Protein AF-0000000084565120 (afdb_homodimer)

InterPro domains:
  IPR029409 Transmembrane protein 237 [PF15383] (8-236)
  IPR029409 Transmembrane protein 237 [PTHR28388] (4-250)

Radius of gyration: 39.59 Å; Cα contacts (8 Å, |Δi|>4): 402; chains: 2; bounding box: 104×135×113 Å

Solvent-accessible surface area (backbone atoms only — not comparable to full-atom values): 27902 Å² total; per-residue (Å²): 134,83,81,75,81,81,77,75,82,75,62,66,52,76,53,93,91,55,79,46,72,51,68,73,70,73,63,65,70,79,56,66,58,57,57,47,46,48,47,47,48,50,49,46,50,46,48,52,58,57,45,46,60,52,51,50,48,50,52,49,49,51,50,47,52,37,51,36,52,47,38,36,22,31,42,14,6,30,17,47,45,50,34,49,45,48,64,51,37,62,88,66,69,44,71,65,50,47,39,58,45,17,53,31,43,62,60,49,54,52,49,52,48,53,38,50,52,49,40,46,53,45,41,53,50,52,47,56,56,49,73,72,44,73,94,43,70,66,46,51,52,51,47,52,51,38,54,51,46,48,53,50,46,52,50,28,51,50,42,52,61,69,39,43,70,57,50,51,38,37,39,50,46,30,53,50,50,53,52,46,58,73,68,51,86,90,82,79,70,77,79,80,79,89,78,78,72,78,62,91,64,77,69,50,71,70,55,47,54,51,45,50,52,46,51,42,48,34,16,47,44,36,28,49,48,33,53,55,66,44,63,58,80,56,65,61,55,57,48,48,51,50,48,53,53,54,67,66,46,73,85,126,133,83,81,74,82,83,76,77,83,74,61,66,51,76,50,94,91,53,76,46,70,53,68,73,70,73,63,66,71,77,57,66,59,57,57,46,45,48,46,47,48,51,49,47,50,46,49,52,58,57,46,45,60,54,51,52,48,50,52,49,50,51,51,48,51,37,52,37,52,48,39,35,22,30,42,15,7,29,16,46,45,50,34,48,47,48,64,51,37,63,90,66,68,43,71,66,50,47,38,60,45,18,53,30,41,61,60,50,54,52,50,50,50,53,37,48,52,48,41,46,54,45,42,52,50,53,49,57,55,49,73,71,44,74,94,42,69,68,46,50,51,52,47,53,51,38,53,52,46,48,54,49,45,52,50,28,50,51,43,51,59,69,39,43,68,57,49,50,40,37,40,50,47,30,53,50,52,52,51,47,56,72,70,51,86,89,82,78,70,77,80,77,67,87,79,87,55,82,51,90,58,78,70,48,72,70,53,47,52,51,44,50,54,44,52,41,47,31,16,49,43,36,30,48,48,32,52,55,64,45,64,56,82,56,64,61,55,57,48,49,52,50,48,53,53,54,67,66,47,75,85,124

Organism: Dendroctonus ponderosae (NCBI:txid77166)

Nearest PDB structures (foldseek):
  5m4y-assembly2_C  TM=4.811E-01  e=3.535E+00  Saccharomyces cerevisiae S288C
  6ixe-assembly1_A  TM=3.548E-01  e=2.654E+00  Homo sapiens
  5lg4-assembly1_A  TM=3.942E-01  e=7.965E+00  Saccharomyces cerevisiae S288C
  4mu6-assembly1_A  TM=2.030E-01  e=3.708E+00  Legionella pneumophila subsp. pneumophila str. Philadelphia 1
  5m4y-assembly2_C  TM=4.491E-01  e=3.883E+00  Saccharomyces cerevisiae S288C

Sequence (504 aa):
MKRSPRRTDKIYVQKKSKFEETSRHNNVPLSRQSAQDLDSLSNLDKRFASRYPVEVAIIYQKCWMQFSSLCHGLLGGLGLGHWLYIVCNFNTQDHAFLIHYAYYSGIYVGLFFALCVICLVSVFDRLDVGHLQSHDLAEFFKQKKCSFLVIVYVTCLTIHLATAPYDEKLSLLAYRNHTAIGNSEGNHTVLFTENSTFLETTITYSELKTWNHLSLWRALLAFVAWIVLGFQPPEDMLQNHLKSMEAYLPDKMKRSPRRTDKIYVQKKSKFEETSRHNNVPLSRQSAQDLDSLSNLDKRFASRYPVEVAIIYQKCWMQFSSLCHGLLGGLGLGHWLYIVCNFNTQDHAFLIHYAYYSGIYVGLFFALCVICLVSVFDRLDVGHLQSHDLAEFFKQKKCSFLVIVYVTCLTIHLATAPYDEKLSLLAYRNHTAIGNSEGNHTVLFTENSTFLETTITYSELKTWNHLSLWRALLAFVAWIVLGFQPPEDMLQNHLKSMEAYLPDK

Structure (mmCIF, N/CA/C/O backbone):
data_AF-0000000084565120-model_v1
#
loop_
_entity.id
_entity.type
_entity.pdbx_description
1 polymer 'Uncharacterized protein'
#
loop_
_atom_site.group_PDB
_atom_site.id
_atom_site.type_symbol
_atom_site.label_atom_id
_atom_site.label_alt_id
_atom_site.label_comp_id
_atom_site.label_asym_id
_atom_site.label_entity_id
_atom_site.label_seq_id
_atom_site.pdbx_PDB_ins_code
_atom_site.Cartn_x
_atom_site.Cartn_y
_atom_site.Cartn_z
_atom_site.occupancy
_atom_site.B_iso_or_equiv
_atom_site.auth_seq_id
_atom_site.auth_comp_id
_atom_site.auth_asym_id
_atom_site.auth_atom_id
_atom_site.pdbx_PDB_model_num
ATOM 1 N N . MET A 1 1 ? -56.469 20.203 78.125 1 28.14 1 MET A N 1
ATOM 2 C CA . MET A 1 1 ? -55 20.156 78.125 1 28.14 1 MET A CA 1
ATOM 3 C C . MET A 1 1 ? -54.406 21.188 77.188 1 28.14 1 MET A C 1
ATOM 5 O O . MET A 1 1 ? -54.562 21.094 76 1 28.14 1 MET A O 1
ATOM 9 N N . LYS A 1 2 ? -54.312 22.438 77.625 1 38.44 2 LYS A N 1
ATOM 10 C CA . LYS A 1 2 ? -53.875 23.656 77 1 38.44 2 LYS A CA 1
ATOM 11 C C . LYS A 1 2 ? -52.438 23.5 76.5 1 38.44 2 LYS A C 1
ATOM 13 O O . LYS A 1 2 ? -51.562 23.078 77.25 1 38.44 2 LYS A O 1
ATOM 18 N N . ARG A 1 3 ? -52.219 23.172 75.188 1 36.66 3 ARG A N 1
ATOM 19 C CA . ARG A 1 3 ? -50.969 23.031 74.5 1 36.66 3 ARG A CA 1
ATOM 20 C C . ARG A 1 3 ? -50.031 24.219 74.75 1 36.66 3 ARG A C 1
ATOM 22 O O . ARG A 1 3 ? -50.469 25.359 74.688 1 36.66 3 ARG A O 1
ATOM 29 N N . SER A 1 4 ? -49.031 24.094 75.625 1 39.19 4 SER A N 1
ATOM 30 C CA . SER A 1 4 ? -48.031 25.031 76.188 1 39.19 4 SER A CA 1
ATOM 31 C C . SER A 1 4 ? -47.25 25.672 75.062 1 39.19 4 SER A C 1
ATOM 33 O O . SER A 1 4 ? -46.844 25.016 74.062 1 39.19 4 SER A O 1
ATOM 35 N N . PRO A 1 5 ? -47.375 27 74.75 1 41.72 5 PRO A N 1
ATOM 36 C CA . PRO A 1 5 ? -46.75 27.734 73.625 1 41.72 5 PRO A CA 1
ATOM 37 C C . PRO A 1 5 ? -45.219 27.547 73.562 1 41.72 5 PRO A C 1
ATOM 39 O O . PRO A 1 5 ? -44.594 27.375 74.625 1 41.72 5 PRO A O 1
ATOM 42 N N . ARG A 1 6 ? -44.656 26.938 72.5 1 40.25 6 ARG A N 1
ATOM 43 C CA . ARG A 1 6 ? -43.25 26.656 72.125 1 40.25 6 ARG A CA 1
ATOM 44 C C . ARG A 1 6 ? -42.406 27.922 72.312 1 40.25 6 ARG A C 1
ATOM 46 O O . ARG A 1 6 ? -42.719 28.969 71.75 1 40.25 6 ARG A O 1
ATOM 53 N N . ARG A 1 7 ? -41.688 28.062 73.438 1 40.84 7 ARG A N 1
ATOM 54 C CA . ARG A 1 7 ? -40.75 29.125 73.812 1 40.84 7 ARG A CA 1
ATOM 55 C C . ARG A 1 7 ? -39.656 29.312 72.812 1 40.84 7 ARG A C 1
ATOM 57 O O . ARG A 1 7 ? -39 28.344 72.375 1 40.84 7 ARG A O 1
ATOM 64 N N . THR A 1 8 ? -39.906 30.172 71.75 1 41.31 8 THR A N 1
ATOM 65 C CA . THR A 1 8 ? -38.906 30.562 70.75 1 41.31 8 THR A CA 1
ATOM 66 C C . THR A 1 8 ? -37.594 30.906 71.438 1 41.31 8 THR A C 1
ATOM 68 O O . THR A 1 8 ? -37.562 31.672 72.438 1 41.31 8 THR A O 1
ATOM 71 N N . ASP A 1 9 ? -36.625 30.016 71.438 1 44.53 9 ASP A N 1
ATOM 72 C CA . ASP A 1 9 ? -35.312 30.062 72 1 44.53 9 ASP A CA 1
ATOM 73 C C . ASP A 1 9 ? -34.562 31.359 71.625 1 44.53 9 ASP A C 1
ATOM 75 O O . ASP A 1 9 ? -34.312 31.609 70.438 1 44.53 9 ASP A O 1
ATOM 79 N N . LYS A 1 10 ? -34.938 32.531 72.25 1 45.09 10 LYS A N 1
ATOM 80 C CA . LYS A 1 10 ? -34.25 33.812 72.062 1 45.09 10 LYS A CA 1
ATOM 81 C C . LYS A 1 10 ? -32.781 33.719 72.5 1 45.09 10 LYS A C 1
ATOM 83 O O . LYS A 1 10 ? -32.469 33.156 73.562 1 45.09 10 LYS A O 1
ATOM 88 N N . ILE A 1 11 ? -31.844 33.594 71.688 1 52.75 11 ILE A N 1
ATOM 89 C CA . ILE A 1 11 ? -30.422 33.5 72 1 52.75 11 ILE A CA 1
ATOM 90 C C . ILE A 1 11 ? -29.922 34.844 72.5 1 52.75 11 ILE A C 1
ATOM 92 O O . ILE A 1 11 ? -30.172 35.875 71.938 1 52.75 11 ILE A O 1
ATOM 96 N N . TYR A 1 12 ? -29.672 35 73.75 1 51 12 TYR A N 1
ATOM 97 C CA . TYR A 1 12 ? -29.172 36.188 74.438 1 51 12 TYR A CA 1
ATOM 98 C C . TYR A 1 12 ? -27.656 36.281 74.375 1 51 12 TYR A C 1
ATOM 100 O O . TYR A 1 12 ? -26.953 35.312 74.562 1 51 12 TYR A O 1
ATOM 108 N N . VAL A 1 13 ? -27.125 37.125 73.562 1 52.47 13 VAL A N 1
ATOM 109 C CA . VAL A 1 13 ? -25.688 37.281 73.5 1 52.47 13 VAL A CA 1
ATOM 110 C C . VAL A 1 13 ? -25.25 38.25 74.625 1 52.47 13 VAL A C 1
ATOM 112 O O . VAL A 1 13 ? -25.828 39.312 74.75 1 52.47 13 VAL A O 1
ATOM 115 N N . GLN A 1 14 ? -24.562 37.75 75.562 1 51 14 GLN A N 1
ATOM 116 C CA . GLN A 1 14 ? -24.094 38.438 76.75 1 51 14 GLN A CA 1
ATOM 117 C C . GLN A 1 14 ? -22.969 39.406 76.438 1 51 14 GLN A C 1
ATOM 119 O O . GLN A 1 14 ? -21.938 39.031 75.875 1 51 14 GLN A O 1
ATOM 124 N N . LYS A 1 15 ? -23.281 40.688 76.125 1 46.31 15 LYS A N 1
ATOM 125 C CA . LYS A 1 15 ? -22.156 41.625 76.125 1 46.31 15 LYS A CA 1
ATOM 126 C C . LYS A 1 15 ? -21.781 42.062 77.562 1 46.31 15 LYS A C 1
ATOM 128 O O . LYS A 1 15 ? -22.5 41.75 78.5 1 46.31 15 LYS A O 1
ATOM 133 N N . LYS A 1 16 ? -20.906 42.969 77.938 1 54.88 16 LYS A N 1
ATOM 134 C CA . LYS A 1 16 ? -20.344 43.219 79.25 1 54.88 16 LYS A CA 1
ATOM 135 C C . LYS A 1 16 ? -21.438 43.312 80.312 1 54.88 16 LYS A C 1
ATOM 137 O O . LYS A 1 16 ? -21.312 42.781 81.375 1 54.88 16 LYS A O 1
ATOM 142 N N . SER A 1 17 ? -22.172 44.375 80.625 1 55.62 17 SER A N 1
ATOM 143 C CA . SER A 1 17 ? -23.016 44.625 81.812 1 55.62 17 SER A CA 1
ATOM 144 C C . SER A 1 17 ? -24.484 44.344 81.5 1 55.62 17 SER A C 1
ATOM 146 O O . SER A 1 17 ? -25.328 44.375 82.375 1 55.62 17 SER A O 1
ATOM 148 N N . LYS A 1 18 ? -25.047 44.438 80.312 1 52.25 18 LYS A N 1
ATOM 149 C CA . LYS A 1 18 ? -26.484 44.344 80.062 1 52.25 18 LYS A CA 1
ATOM 150 C C . LYS A 1 18 ? -26.766 43.25 79 1 52.25 18 LYS A C 1
ATOM 152 O O . LYS A 1 18 ? -25.984 43.062 78.062 1 52.25 18 LYS A O 1
ATOM 157 N N . PHE A 1 19 ? -27.688 42.281 79.312 1 53.22 19 PHE A N 1
ATOM 158 C CA . PHE A 1 19 ? -28.109 41.188 78.438 1 53.22 19 PHE A CA 1
ATOM 159 C C . PHE A 1 19 ? -28.906 41.75 77.25 1 53.22 19 PHE A C 1
ATOM 161 O O . PHE A 1 19 ? -29.922 42.438 77.5 1 53.22 19 PHE A O 1
ATOM 168 N N . GLU A 1 20 ? -28.391 42.312 76.25 1 50.69 20 GLU A N 1
ATOM 169 C CA . GLU A 1 20 ? -29.234 42.781 75.125 1 50.69 20 GLU A CA 1
ATOM 170 C C . GLU A 1 20 ? -29.688 41.625 74.25 1 50.69 20 GLU A C 1
ATOM 172 O O . GLU A 1 20 ? -28.922 40.688 74 1 50.69 20 GLU A O 1
ATOM 177 N N . GLU A 1 21 ? -30.984 41.406 74.125 1 52.16 21 GLU A N 1
ATOM 178 C CA . GLU A 1 21 ? -31.656 40.438 73.25 1 52.16 21 GLU A CA 1
ATOM 179 C C . GLU A 1 21 ? -31.266 40.656 71.812 1 52.16 21 GLU A C 1
ATOM 181 O O . GLU A 1 21 ? -31.344 41.781 71.312 1 52.16 21 GLU A O 1
ATOM 186 N N . THR A 1 22 ? -30.125 40.344 71.375 1 45.09 22 THR A N 1
ATOM 187 C CA . THR A 1 22 ? -29.891 40.562 69.938 1 45.09 22 THR A CA 1
ATOM 188 C C . THR A 1 22 ? -30.734 39.594 69.125 1 45.09 22 THR A C 1
ATOM 190 O O . THR A 1 22 ? -30.844 38.406 69.438 1 45.09 22 THR A O 1
ATOM 193 N N . SER A 1 23 ? -31.906 40 68.688 1 40.81 23 SER A N 1
ATOM 194 C CA . SER A 1 23 ? -32.656 39.219 67.688 1 40.81 23 SER A CA 1
ATOM 195 C C . SER A 1 23 ? -31.766 38.719 66.562 1 40.81 23 SER A C 1
ATOM 197 O O . SER A 1 23 ? -30.828 39.406 66.188 1 40.81 23 SER A O 1
ATOM 199 N N . ARG A 1 24 ? -31.625 37.531 66.438 1 43 24 ARG A N 1
ATOM 200 C CA . ARG A 1 24 ? -30.906 36.844 65.375 1 43 24 ARG A CA 1
ATOM 201 C C . ARG A 1 24 ? -31.156 37.531 64.062 1 43 24 ARG A C 1
ATOM 203 O O . ARG A 1 24 ? -30.734 37.031 63 1 43 24 ARG A O 1
ATOM 210 N N . HIS A 1 25 ? -31.969 38.562 64.062 1 37.19 25 HIS A N 1
ATOM 211 C CA . HIS A 1 25 ? -32.25 38.875 62.656 1 37.19 25 HIS A CA 1
ATOM 212 C C . HIS A 1 25 ? -30.953 39.25 61.938 1 37.19 25 HIS A C 1
ATOM 214 O O . HIS A 1 25 ? -31 39.75 60.812 1 37.19 25 HIS A O 1
ATOM 220 N N . ASN A 1 26 ? -29.859 39.469 62.688 1 34.88 26 ASN A N 1
ATOM 221 C CA . ASN A 1 26 ? -28.828 39.812 61.719 1 34.88 26 ASN A CA 1
ATOM 222 C C . ASN A 1 26 ? -28.688 38.688 60.656 1 34.88 26 ASN A C 1
ATOM 224 O O . ASN A 1 26 ? -28.078 37.656 60.938 1 34.88 26 ASN A O 1
ATOM 228 N N . ASN A 1 27 ? -29.734 38.312 59.969 1 34.03 27 ASN A N 1
ATOM 229 C CA . ASN A 1 27 ? -29.547 37.625 58.719 1 34.03 27 ASN A CA 1
ATOM 230 C C . ASN A 1 27 ? -28.312 38.125 57.969 1 34.03 27 ASN A C 1
ATOM 232 O O . ASN A 1 27 ? -28.297 39.281 57.5 1 34.03 27 ASN A O 1
ATOM 236 N N . VAL A 1 28 ? -27.188 38.125 58.562 1 36.91 28 VAL A N 1
ATOM 237 C CA . VAL A 1 28 ? -26.078 38.25 57.625 1 36.91 28 VAL A CA 1
ATOM 238 C C . VAL A 1 28 ? -26.453 37.656 56.281 1 36.91 28 VAL A C 1
ATOM 240 O O . VAL A 1 28 ? -26.859 36.5 56.219 1 36.91 28 VAL A O 1
ATOM 243 N N . PRO A 1 29 ? -27 38.406 55.312 1 35.66 29 PRO A N 1
ATOM 244 C CA . PRO A 1 29 ? -27.172 37.844 53.969 1 35.66 29 PRO A CA 1
ATOM 245 C C . PRO A 1 29 ? -26.062 36.875 53.594 1 35.66 29 PRO A C 1
ATOM 247 O O . PRO A 1 29 ? -24.875 37.219 53.688 1 35.66 29 PRO A O 1
ATOM 250 N N . LEU A 1 30 ? -26 35.656 54.062 1 37.41 30 LEU A N 1
ATOM 251 C CA . LEU A 1 30 ? -25.219 34.688 53.312 1 37.41 30 LEU A CA 1
ATOM 252 C C . LEU A 1 30 ? -24.922 35.219 51.906 1 37.41 30 LEU A C 1
ATOM 254 O O . LEU A 1 30 ? -25.844 35.531 51.156 1 37.41 30 LEU A O 1
ATOM 258 N N . SER A 1 31 ? -23.969 36.094 51.75 1 35.69 31 SER A N 1
ATOM 259 C CA . SER A 1 31 ? -23.406 36.781 50.562 1 35.69 31 SER A CA 1
ATOM 260 C C . SER A 1 31 ? -23.625 35.969 49.312 1 35.69 31 SER A C 1
ATOM 262 O O . SER A 1 31 ? -23.453 34.719 49.312 1 35.69 31 SER A O 1
ATOM 264 N N . ARG A 1 32 ? -24.484 36.406 48.312 1 43.19 32 ARG A N 1
ATOM 265 C CA . ARG A 1 32 ? -24.641 36.062 46.906 1 43.19 32 ARG A CA 1
ATOM 266 C C . ARG A 1 32 ? -23.344 35.531 46.312 1 43.19 32 ARG A C 1
ATOM 268 O O . ARG A 1 32 ? -23.328 34.969 45.219 1 43.19 32 ARG A O 1
ATOM 275 N N . GLN A 1 33 ? -22.281 35.75 46.969 1 46.56 33 GLN A N 1
ATOM 276 C CA . GLN A 1 33 ? -21.016 35.25 46.438 1 46.56 33 GLN A CA 1
ATOM 277 C C . GLN A 1 33 ? -20.922 33.75 46.531 1 46.56 33 GLN A C 1
ATOM 279 O O . GLN A 1 33 ? -20.328 33.094 45.688 1 46.56 33 GLN A O 1
ATOM 284 N N . SER A 1 34 ? -21.453 33.156 47.594 1 50 34 SER A N 1
ATOM 285 C CA . SER A 1 34 ? -21.391 31.688 47.656 1 50 34 SER A CA 1
ATOM 286 C C . SER A 1 34 ? -22.297 31.062 46.625 1 50 34 SER A C 1
ATOM 288 O O . SER A 1 34 ? -21.969 30 46.062 1 50 34 SER A O 1
ATOM 290 N N . ALA A 1 35 ? -23.469 31.641 46.438 1 51.28 35 ALA A N 1
ATOM 291 C CA . ALA A 1 35 ? -24.312 31.156 45.344 1 51.28 35 ALA A CA 1
ATOM 292 C C . ALA A 1 35 ? -23.672 31.422 44 1 51.28 35 ALA A C 1
ATOM 294 O O . ALA A 1 35 ? -23.828 30.641 43.062 1 51.28 35 ALA A O 1
ATOM 295 N N . GLN A 1 36 ? -23 32.562 43.938 1 54.81 36 GLN A N 1
ATOM 296 C CA . GLN A 1 36 ? -22.25 32.812 42.719 1 54.81 36 GLN A CA 1
ATOM 297 C C . GLN A 1 36 ? -21.109 31.828 42.531 1 54.81 36 GLN A C 1
ATOM 299 O O . GLN A 1 36 ? -20.812 31.406 41.438 1 54.81 36 GLN A O 1
ATOM 304 N N . ASP A 1 37 ? -20.547 31.5 43.75 1 56.19 37 ASP A N 1
ATOM 305 C CA . ASP A 1 37 ? -19.5 30.484 43.656 1 56.19 37 ASP A CA 1
ATOM 306 C C . ASP A 1 37 ? -20.078 29.125 43.312 1 56.19 37 ASP A C 1
ATOM 308 O O . ASP A 1 37 ? -19.453 28.328 42.594 1 56.19 37 ASP A O 1
ATOM 312 N N . LEU A 1 38 ? -21.234 28.859 43.938 1 57.09 38 LEU A N 1
ATOM 313 C CA . LEU A 1 38 ? -21.891 27.609 43.562 1 57.09 38 LEU A CA 1
ATOM 314 C C . LEU A 1 38 ? -22.312 27.609 42.125 1 57.09 38 LEU A C 1
ATOM 316 O O . LEU A 1 38 ? -22.219 26.578 41.438 1 57.09 38 LEU A O 1
ATOM 320 N N . ASP A 1 39 ? -22.781 28.812 41.719 1 58.19 39 ASP A N 1
ATOM 321 C CA . ASP A 1 39 ? -23.125 28.938 40.312 1 58.19 39 ASP A CA 1
ATOM 322 C C . ASP A 1 39 ? -21.891 28.812 39.438 1 58.19 39 ASP A C 1
ATOM 324 O O . ASP A 1 39 ? -21.938 28.25 38.344 1 58.19 39 ASP A O 1
ATOM 328 N N . SER A 1 40 ? -20.812 29.406 39.969 1 58.38 40 SER A N 1
ATOM 329 C CA . SER A 1 40 ? -19.562 29.297 39.219 1 58.38 40 SER A CA 1
ATOM 330 C C . SER A 1 40 ? -19.078 27.844 39.188 1 58.38 40 SER A C 1
ATOM 332 O O . SER A 1 40 ? -18.547 27.391 38.156 1 58.38 40 SER A O 1
ATOM 334 N N . LEU A 1 41 ? -19.266 27.156 40.344 1 56.66 41 LEU A N 1
ATOM 335 C CA . LEU A 1 41 ? -18.906 25.75 40.375 1 56.66 41 LEU A CA 1
ATOM 336 C C . LEU A 1 41 ? -19.828 24.938 39.469 1 56.66 41 LEU A C 1
ATOM 338 O O . LEU A 1 41 ? -19.391 24.016 38.781 1 56.66 41 LEU A O 1
ATOM 342 N N . SER A 1 42 ? -21.125 25.328 39.531 1 59.28 42 SER A N 1
ATOM 343 C CA . SER A 1 42 ? -22.078 24.641 38.656 1 59.28 42 SER A CA 1
ATOM 344 C C . SER A 1 42 ? -21.797 24.922 37.188 1 59.28 42 SER A C 1
ATOM 346 O O . SER A 1 42 ? -21.938 24.031 36.344 1 59.28 42 SER A O 1
ATOM 348 N N . ASN A 1 43 ? -21.328 26.156 36.906 1 57.06 43 ASN A N 1
ATOM 349 C CA . ASN A 1 43 ? -20.969 26.5 35.531 1 57.06 43 ASN A CA 1
ATOM 350 C C . ASN A 1 43 ? -19.672 25.812 35.125 1 57.06 43 ASN A C 1
ATOM 352 O O . ASN A 1 43 ? -19.5 25.438 33.938 1 57.06 43 ASN A O 1
ATOM 356 N N . LEU A 1 44 ? -18.797 25.703 36.125 1 54.81 44 LEU A N 1
ATOM 357 C CA . LEU A 1 44 ? -17.562 24.969 35.844 1 54.81 44 LEU A CA 1
ATOM 358 C C . LEU A 1 44 ? -17.859 23.5 35.562 1 54.81 44 LEU A C 1
ATOM 360 O O . LEU A 1 44 ? -17.266 22.906 34.688 1 54.81 44 LEU A O 1
ATOM 364 N N . ASP A 1 45 ? -18.75 22.906 36.406 1 56.41 45 ASP A N 1
ATOM 365 C CA . ASP A 1 45 ? -19.141 21.516 36.219 1 56.41 45 ASP A CA 1
ATOM 366 C C . ASP A 1 45 ? -19.828 21.328 34.844 1 56.41 45 ASP A C 1
ATOM 368 O O . ASP A 1 45 ? -19.625 20.312 34.188 1 56.41 45 ASP A O 1
ATOM 372 N N . LYS A 1 46 ? -20.594 22.297 34.5 1 57.59 46 LYS A N 1
ATOM 373 C CA . LYS A 1 46 ? -21.281 22.203 33.219 1 57.59 46 LYS A CA 1
ATOM 374 C C . LYS A 1 46 ? -20.312 22.375 32.062 1 57.59 46 LYS A C 1
ATOM 376 O O . LYS A 1 46 ? -20.406 21.688 31.047 1 57.59 46 LYS A O 1
ATOM 381 N N . ARG A 1 47 ? -19.375 23.234 32.188 1 55.53 47 ARG A N 1
ATOM 382 C CA . ARG A 1 47 ? -18.359 23.375 31.156 1 55.53 47 ARG A CA 1
ATOM 383 C C . ARG A 1 47 ? -17.484 22.125 31.062 1 55.53 47 ARG A C 1
ATOM 385 O O . ARG A 1 47 ? -17.125 21.703 29.969 1 55.53 47 ARG A O 1
ATOM 392 N N . PHE A 1 48 ? -17.188 21.547 32.25 1 56.75 48 PHE A N 1
ATOM 393 C CA . PHE A 1 48 ? -16.438 20.312 32.219 1 56.75 48 PHE A CA 1
ATOM 394 C C . PHE A 1 48 ? -17.266 19.188 31.609 1 56.75 48 PHE A C 1
ATOM 396 O O . PHE A 1 48 ? -16.75 18.359 30.859 1 56.75 48 PHE A O 1
ATOM 403 N N . ALA A 1 49 ? -18.578 19.266 32.031 1 57.28 49 ALA A N 1
ATOM 404 C CA . ALA A 1 49 ? -19.453 18.219 31.547 1 57.28 49 ALA A CA 1
ATOM 405 C C . ALA A 1 49 ? -19.672 18.344 30.047 1 57.28 49 ALA A C 1
ATOM 407 O O . ALA A 1 49 ? -19.797 17.328 29.344 1 57.28 49 ALA A O 1
ATOM 408 N N . SER A 1 50 ? -19.781 19.547 29.594 1 60.88 50 SER A N 1
ATOM 409 C CA . SER A 1 50 ? -20.047 19.734 28.172 1 60.88 50 SER A CA 1
ATOM 410 C C . SER A 1 50 ? -18.766 19.625 27.344 1 60.88 50 SER A C 1
ATOM 412 O O . SER A 1 50 ? -18.797 19.172 26.203 1 60.88 50 SER A O 1
ATOM 414 N N . ARG A 1 51 ? -17.672 19.938 27.953 1 62 51 ARG A N 1
ATOM 415 C CA . ARG A 1 51 ? -16.391 19.953 27.234 1 62 51 ARG A CA 1
ATOM 416 C C . ARG A 1 51 ? -15.828 18.547 27.062 1 62 51 ARG A C 1
ATOM 418 O O . ARG A 1 51 ? -15.148 18.266 26.078 1 62 51 ARG A O 1
ATOM 425 N N . TYR A 1 52 ? -16.359 17.594 27.875 1 73.81 52 TYR A N 1
ATOM 426 C CA . TYR A 1 52 ? -15.781 16.25 27.859 1 73.81 52 TYR A CA 1
ATOM 427 C C . TYR A 1 52 ? -16.219 15.477 26.625 1 73.81 52 TYR A C 1
ATOM 429 O O . TYR A 1 52 ? -15.375 14.906 25.922 1 73.81 52 TYR A O 1
ATOM 437 N N . PRO A 1 53 ? -17.516 15.594 26.281 1 75.12 53 PRO A N 1
ATOM 438 C CA . PRO A 1 53 ? -17.906 14.844 25.078 1 75.12 53 PRO A CA 1
ATOM 439 C C . PRO A 1 53 ? -17.297 15.398 23.812 1 75.12 53 PRO A C 1
ATOM 441 O O . PRO A 1 53 ? -16.938 14.641 22.906 1 75.12 53 PRO A O 1
ATOM 444 N N . VAL A 1 54 ? -17.141 16.641 23.781 1 77.25 54 VAL A N 1
ATOM 445 C CA . VAL A 1 54 ? -16.578 17.266 22.594 1 77.25 54 VAL A CA 1
ATOM 446 C C . VAL A 1 54 ? -15.094 16.938 22.469 1 77.25 54 VAL A C 1
ATOM 448 O O . VAL A 1 54 ? -14.594 16.656 21.375 1 77.25 54 VAL A O 1
ATOM 451 N N . GLU A 1 55 ? -14.461 16.984 23.688 1 77 55 GLU A N 1
ATOM 452 C CA . GLU A 1 55 ? -13.039 16.641 23.688 1 77 55 GLU A CA 1
ATOM 453 C C . GLU A 1 55 ? -12.82 15.195 23.266 1 77 55 GLU A C 1
ATOM 455 O O . GLU A 1 55 ? -11.898 14.898 22.484 1 77 55 GLU A O 1
ATOM 460 N N . VAL A 1 56 ? -13.625 14.391 23.734 1 80.88 56 VAL A N 1
ATOM 461 C CA . VAL A 1 56 ? -13.539 12.984 23.359 1 80.88 56 VAL A CA 1
ATOM 462 C C . VAL A 1 56 ? -13.844 12.828 21.875 1 80.88 56 VAL A C 1
ATOM 464 O O . VAL A 1 56 ? -13.188 12.047 21.172 1 80.88 56 VAL A O 1
ATOM 467 N N . ALA A 1 57 ? -14.766 13.586 21.344 1 79.44 57 ALA A N 1
ATOM 468 C CA . ALA A 1 57 ? -15.141 13.523 19.922 1 79.44 57 ALA A CA 1
ATOM 469 C C . ALA A 1 57 ? -13.992 13.984 19.031 1 79.44 57 ALA A C 1
ATOM 471 O O . ALA A 1 57 ? -13.758 13.406 17.969 1 79.44 57 ALA A O 1
ATOM 472 N N . ILE A 1 58 ? -13.344 14.867 19.484 1 77.75 58 ILE A N 1
ATOM 473 C CA . ILE A 1 58 ? -12.219 15.391 18.719 1 77.75 58 ILE A CA 1
ATOM 474 C C . ILE A 1 58 ? -11.094 14.359 18.672 1 77.75 58 ILE A C 1
ATOM 476 O O . ILE A 1 58 ? -10.5 14.125 17.625 1 77.75 58 ILE A O 1
ATOM 480 N N . ILE A 1 59 ? -10.883 13.766 19.797 1 80.44 59 ILE A N 1
ATOM 481 C CA . ILE A 1 59 ? -9.844 12.742 19.875 1 80.44 59 ILE A CA 1
ATOM 482 C C . ILE A 1 59 ? -10.227 11.562 18.984 1 80.44 59 ILE A C 1
ATOM 484 O O . ILE A 1 59 ? -9.383 11.031 18.25 1 80.44 59 ILE A O 1
ATOM 488 N N . TYR A 1 60 ? -11.469 11.266 19.078 1 84.12 60 TYR A N 1
ATOM 489 C CA . TYR A 1 60 ? -11.953 10.172 18.25 1 84.12 60 TYR A CA 1
ATOM 490 C C . TYR A 1 60 ? -11.844 10.516 16.766 1 84.12 60 TYR A C 1
ATOM 492 O O . TYR A 1 60 ? -11.453 9.672 15.961 1 84.12 60 TYR A O 1
ATOM 500 N N . GLN A 1 61 ? -12.148 11.625 16.406 1 81.56 61 GLN A N 1
ATOM 501 C CA . GLN A 1 61 ? -12.094 12.055 15.016 1 81.56 61 GLN A CA 1
ATOM 502 C C . GLN A 1 61 ? -10.664 12.078 14.508 1 81.56 61 GLN A C 1
ATOM 504 O O . GLN A 1 61 ? -10.398 11.68 13.367 1 81.56 61 GLN A O 1
ATOM 509 N N . LYS A 1 62 ? -9.852 12.492 15.359 1 82.12 62 LYS A N 1
ATOM 510 C CA . LYS A 1 62 ? -8.445 12.531 14.961 1 82.12 62 LYS A CA 1
ATOM 511 C C . LYS A 1 62 ? -7.887 11.125 14.773 1 82.12 62 LYS A C 1
ATOM 513 O O . LYS A 1 62 ? -7.164 10.859 13.812 1 82.12 62 LYS A O 1
ATOM 518 N N . CYS A 1 63 ? -8.25 10.297 15.656 1 85.75 63 CYS A N 1
ATOM 519 C CA . CYS A 1 63 ? -7.816 8.906 15.555 1 85.75 63 CYS A CA 1
ATOM 520 C C . CYS A 1 63 ? -8.406 8.242 14.32 1 85.75 63 CYS A C 1
ATOM 522 O O . CYS A 1 63 ? -7.727 7.469 13.641 1 85.75 63 CYS A O 1
ATOM 524 N N . TRP A 1 64 ? -9.625 8.586 14.102 1 88.75 64 TRP A N 1
ATOM 525 C CA . TRP A 1 64 ? -10.297 8.031 12.938 1 88.75 64 TRP A CA 1
ATOM 526 C C . TRP A 1 64 ? -9.633 8.5 11.648 1 88.75 64 TRP A C 1
ATOM 528 O O . TRP A 1 64 ? -9.445 7.707 10.719 1 88.75 64 TRP A O 1
ATOM 538 N N . MET A 1 65 ? -9.273 9.695 11.633 1 87.44 65 MET A N 1
ATOM 539 C CA . MET A 1 65 ? -8.656 10.242 10.43 1 87.44 65 MET A CA 1
ATOM 540 C C . MET A 1 65 ? -7.273 9.625 10.203 1 87.44 65 MET A C 1
ATOM 542 O O . MET A 1 65 ? -6.895 9.336 9.07 1 87.44 65 MET A O 1
ATOM 546 N N . GLN A 1 66 ? -6.586 9.406 11.234 1 89.12 66 GLN A N 1
ATOM 547 C CA . GLN A 1 66 ? -5.277 8.766 11.125 1 89.12 66 GLN A CA 1
ATOM 548 C C . GLN A 1 66 ? -5.406 7.312 10.688 1 89.12 66 GLN A C 1
ATOM 550 O O . GLN A 1 66 ? -4.68 6.859 9.797 1 89.12 66 GLN A O 1
ATOM 555 N N . PHE A 1 67 ? -6.344 6.695 11.289 1 93.06 67 PHE A N 1
ATOM 556 C CA . PHE A 1 67 ? -6.578 5.293 10.977 1 93.06 67 PHE A CA 1
ATOM 557 C C . PHE A 1 67 ? -7.02 5.125 9.531 1 93.06 67 PHE A C 1
ATOM 559 O O . PHE A 1 67 ? -6.527 4.246 8.82 1 93.06 67 PHE A O 1
ATOM 566 N N . SER A 1 68 ? -7.91 5.922 9.156 1 93.75 68 SER A N 1
ATOM 567 C CA . SER A 1 68 ? -8.414 5.812 7.793 1 93.75 68 SER A CA 1
ATOM 568 C C . SER A 1 68 ? -7.336 6.168 6.773 1 93.75 68 SER A C 1
ATOM 570 O O . SER A 1 68 ? -7.281 5.586 5.691 1 93.75 68 SER A O 1
ATOM 572 N N . SER A 1 69 ? -6.52 7.078 7.035 1 92.25 69 SER A N 1
ATOM 573 C CA . SER A 1 69 ? -5.418 7.422 6.145 1 92.25 69 SER A CA 1
ATOM 574 C C . SER A 1 69 ? -4.473 6.242 5.953 1 92.25 69 SER A C 1
ATOM 576 O O . SER A 1 69 ? -3.973 6.012 4.852 1 92.25 69 SER A O 1
ATOM 578 N N . LEU A 1 70 ? -4.227 5.535 6.969 1 95.88 70 LEU A N 1
ATOM 579 C CA . LEU A 1 70 ? -3.414 4.324 6.898 1 95.88 70 LEU A CA 1
ATOM 580 C C . LEU A 1 70 ? -4.055 3.295 5.969 1 95.88 70 LEU A C 1
ATOM 582 O O . LEU A 1 70 ? -3.361 2.654 5.176 1 95.88 70 LEU A O 1
ATOM 586 N N . CYS A 1 71 ? -5.32 3.27 6.055 1 97.19 71 CYS A N 1
ATOM 587 C CA . CYS A 1 71 ? -6.043 2.285 5.258 1 97.19 71 CYS A CA 1
ATOM 588 C C . CYS A 1 71 ? -6.012 2.654 3.779 1 97.19 71 CYS A C 1
ATOM 590 O O . CYS A 1 71 ? -5.918 1.778 2.918 1 97.19 71 CYS A O 1
ATOM 592 N N . HIS A 1 72 ? -6.094 3.922 3.467 1 96.75 72 HIS A N 1
ATOM 593 C CA . HIS A 1 72 ? -5.98 4.363 2.08 1 96.75 72 HIS A CA 1
ATOM 594 C C . HIS A 1 72 ? -4.645 3.945 1.475 1 96.75 72 HIS A C 1
ATOM 596 O O . HIS A 1 72 ? -4.598 3.443 0.35 1 96.75 72 HIS A O 1
ATOM 602 N N . GLY A 1 73 ? -3.594 4.133 2.215 1 97.19 73 GLY A N 1
ATOM 603 C CA . GLY A 1 73 ? -2.275 3.758 1.73 1 97.19 73 GLY A CA 1
ATOM 604 C C . GLY A 1 73 ? -2.111 2.26 1.545 1 97.19 73 GLY A C 1
ATOM 605 O O . GLY A 1 73 ? -1.553 1.812 0.542 1 97.19 73 GLY A O 1
ATOM 606 N N . LEU A 1 74 ? -2.592 1.575 2.471 1 97.94 74 LEU A N 1
ATOM 607 C CA . LEU A 1 74 ? -2.518 0.121 2.377 1 97.94 74 LEU A CA 1
ATOM 608 C C . LEU A 1 74 ? -3.285 -0.386 1.162 1 97.94 74 LEU A C 1
ATOM 610 O O . LEU A 1 74 ? -2.803 -1.258 0.436 1 97.94 74 LEU A O 1
ATOM 614 N N . LEU A 1 75 ? -4.465 0.165 0.989 1 98.5 75 LEU A N 1
ATOM 615 C CA . LEU A 1 75 ? -5.289 -0.25 -0.141 1 98.5 75 LEU A CA 1
ATOM 616 C C . LEU A 1 75 ? -4.609 0.084 -1.464 1 98.5 75 LEU A C 1
ATOM 618 O O . LEU A 1 75 ? -4.602 -0.733 -2.387 1 98.5 75 LEU A O 1
ATOM 622 N N . GLY A 1 76 ? -4.078 1.311 -1.532 1 98.25 76 GLY A N 1
ATOM 623 C CA . GLY A 1 76 ? -3.355 1.694 -2.734 1 98.25 76 GLY A CA 1
ATOM 624 C C . GLY A 1 76 ? -2.18 0.786 -3.039 1 98.25 76 GLY A C 1
ATOM 625 O O . GLY A 1 76 ? -1.993 0.367 -4.184 1 98.25 76 GLY A O 1
ATOM 626 N N . GLY A 1 77 ? -1.347 0.464 -2.059 1 98.12 77 GLY A N 1
ATOM 627 C CA . GLY A 1 77 ? -0.213 -0.43 -2.238 1 98.12 77 GLY A CA 1
ATOM 628 C C . GLY A 1 77 ? -0.622 -1.858 -2.545 1 98.12 77 GLY A C 1
ATOM 629 O O . GLY A 1 77 ? 0.004 -2.523 -3.373 1 98.12 77 GLY A O 1
ATOM 630 N N . LEU A 1 78 ? -1.606 -2.303 -1.818 1 98 78 LEU A N 1
ATOM 631 C CA . LEU A 1 78 ? -2.152 -3.629 -2.084 1 98 78 LEU A CA 1
ATOM 632 C C . LEU A 1 78 ? -2.631 -3.74 -3.527 1 98 78 LEU A C 1
ATOM 634 O O . LEU A 1 78 ? -2.363 -4.738 -4.199 1 98 78 LEU A O 1
ATOM 638 N N . GLY A 1 79 ? -3.369 -2.682 -3.951 1 97.81 79 GLY A N 1
ATOM 639 C CA . GLY A 1 79 ? -3.82 -2.646 -5.332 1 97.81 79 GLY A CA 1
ATOM 640 C C . GLY A 1 79 ? -2.68 -2.641 -6.332 1 97.81 79 GLY A C 1
ATOM 641 O O . GLY A 1 79 ? -2.709 -3.379 -7.32 1 97.81 79 GLY A O 1
ATOM 642 N N . LEU A 1 80 ? -1.682 -1.863 -6.098 1 97.69 80 LEU A N 1
ATOM 643 C CA . LEU A 1 80 ? -0.534 -1.775 -6.996 1 97.69 80 LEU A CA 1
ATOM 644 C C . LEU A 1 80 ? 0.183 -3.117 -7.094 1 97.69 80 LEU A C 1
ATOM 646 O O . LEU A 1 80 ? 0.522 -3.564 -8.195 1 97.69 80 LEU A O 1
ATOM 650 N N . GLY A 1 81 ? 0.441 -3.732 -5.926 1 97.12 81 GLY A N 1
ATOM 651 C CA . GLY A 1 81 ? 1.068 -5.047 -5.93 1 97.12 81 GLY A CA 1
ATOM 652 C C . GLY A 1 81 ? 0.268 -6.086 -6.691 1 97.12 81 GLY A C 1
ATOM 653 O O . GLY A 1 81 ? 0.831 -6.879 -7.449 1 97.12 81 GLY A O 1
ATOM 654 N N . HIS A 1 82 ? -0.989 -6.082 -6.438 1 97.31 82 HIS A N 1
ATOM 655 C CA . HIS A 1 82 ? -1.861 -7.031 -7.117 1 97.31 82 HIS A CA 1
ATOM 656 C C . HIS A 1 82 ? -1.915 -6.758 -8.617 1 97.31 82 HIS A C 1
ATOM 658 O O . HIS A 1 82 ? -1.917 -7.688 -9.422 1 97.31 82 HIS A O 1
ATOM 664 N N . TRP A 1 83 ? -1.98 -5.492 -8.961 1 97.62 83 TRP A N 1
ATOM 665 C CA . TRP A 1 83 ? -1.995 -5.086 -10.367 1 97.62 83 TRP A CA 1
ATOM 666 C C . TRP A 1 83 ? -0.741 -5.566 -11.086 1 97.62 83 TRP A C 1
ATOM 668 O O . TRP A 1 83 ? -0.826 -6.156 -12.164 1 97.62 83 TRP A O 1
ATOM 678 N N . LEU A 1 84 ? 0.371 -5.383 -10.516 1 97 84 LEU A N 1
ATOM 679 C CA . LEU A 1 84 ? 1.643 -5.801 -11.102 1 97 84 LEU A CA 1
ATOM 680 C C . LEU A 1 84 ? 1.71 -7.316 -11.234 1 97 84 LEU A C 1
ATOM 682 O O . LEU A 1 84 ? 2.189 -7.84 -12.242 1 97 84 LEU A O 1
ATOM 686 N N . TYR A 1 85 ? 1.269 -8.016 -10.203 1 96.12 85 TYR A N 1
ATOM 687 C CA . TYR A 1 85 ? 1.308 -9.469 -10.219 1 96.12 85 TYR A CA 1
ATOM 688 C C . TYR A 1 85 ? 0.488 -10.023 -11.383 1 96.12 85 TYR A C 1
ATOM 690 O O . TYR A 1 85 ? 0.931 -10.938 -12.078 1 96.12 85 TYR A O 1
ATOM 698 N N . ILE A 1 86 ? -0.694 -9.469 -11.562 1 96.25 86 ILE A N 1
ATOM 699 C CA . ILE A 1 86 ? -1.578 -9.953 -12.617 1 96.25 86 ILE A CA 1
ATOM 700 C C . ILE A 1 86 ? -1.011 -9.57 -13.984 1 96.25 86 ILE A C 1
ATOM 702 O O . ILE A 1 86 ? -0.987 -10.391 -14.906 1 96.25 86 ILE A O 1
ATOM 706 N N . VAL A 1 87 ? -0.501 -8.367 -14.133 1 96.12 87 VAL A N 1
ATOM 707 C CA . VAL A 1 87 ? 0.005 -7.887 -15.414 1 96.12 87 VAL A CA 1
ATOM 708 C C . VAL A 1 87 ? 1.226 -8.703 -15.828 1 96.12 87 VAL A C 1
ATOM 710 O O . VAL A 1 87 ? 1.395 -9.023 -17.016 1 96.12 87 VAL A O 1
ATOM 713 N N . CYS A 1 88 ? 2.08 -9.109 -14.883 1 93.69 88 CYS A N 1
ATOM 714 C CA . CYS A 1 88 ? 3.307 -9.836 -15.18 1 93.69 88 CYS A CA 1
ATOM 715 C C . CYS A 1 88 ? 3.004 -11.281 -15.555 1 93.69 88 CYS A C 1
ATOM 717 O O . CYS A 1 88 ? 3.77 -11.914 -16.281 1 93.69 88 CYS A O 1
ATOM 719 N N . ASN A 1 89 ? 1.912 -11.805 -15.102 1 93.31 89 ASN A N 1
ATOM 720 C CA . ASN A 1 89 ? 1.534 -13.188 -15.398 1 93.31 89 ASN A CA 1
ATOM 721 C C . ASN A 1 89 ? 0.345 -13.25 -16.359 1 93.31 89 ASN A C 1
ATOM 723 O O . ASN A 1 89 ? -0.304 -14.289 -16.469 1 93.31 89 ASN A O 1
ATOM 727 N N . PHE A 1 90 ? 0.025 -12.211 -17.062 1 91.69 90 PHE A N 1
ATOM 728 C CA . PHE A 1 90 ? -1.198 -12.07 -17.844 1 91.69 90 PHE A CA 1
ATOM 729 C C . PHE A 1 90 ? -1.284 -13.141 -18.922 1 91.69 90 PHE A C 1
ATOM 731 O O . PHE A 1 90 ? -2.35 -13.719 -19.156 1 91.69 90 PHE A O 1
ATOM 738 N N . ASN A 1 91 ? -0.181 -13.547 -19.469 1 87.38 91 ASN A N 1
ATOM 739 C CA . ASN A 1 91 ? -0.172 -14.492 -20.578 1 87.38 91 ASN A CA 1
ATOM 740 C C . ASN A 1 91 ? 0.26 -15.883 -20.125 1 87.38 91 ASN A C 1
ATOM 742 O O . ASN A 1 91 ? 0.312 -16.812 -20.922 1 87.38 91 ASN A O 1
ATOM 746 N N . THR A 1 92 ? 0.547 -16.078 -18.875 1 85.5 92 THR A N 1
ATOM 747 C CA . THR A 1 92 ? 1.056 -17.359 -18.391 1 85.5 92 THR A CA 1
ATOM 748 C C . THR A 1 92 ? 0.164 -17.906 -17.281 1 85.5 92 THR A C 1
ATOM 750 O O . THR A 1 92 ? 0.63 -18.641 -16.406 1 85.5 92 THR A O 1
ATOM 753 N N . GLN A 1 93 ? -1.059 -17.484 -17.359 1 87.25 93 GLN A N 1
ATOM 754 C CA . GLN A 1 93 ? -1.961 -17.953 -16.312 1 87.25 93 GLN A CA 1
ATOM 755 C C . GLN A 1 93 ? -2.461 -19.359 -16.609 1 87.25 93 GLN A C 1
ATOM 757 O O . GLN A 1 93 ? -3.436 -19.547 -17.344 1 87.25 93 GLN A O 1
ATOM 762 N N . ASP A 1 94 ? -1.764 -20.297 -16.094 1 84.56 94 ASP A N 1
ATOM 763 C CA . ASP A 1 94 ? -2.148 -21.688 -16.234 1 84.56 94 ASP A CA 1
ATOM 764 C C . ASP A 1 94 ? -2.873 -22.203 -14.992 1 84.56 94 ASP A C 1
ATOM 766 O O . ASP A 1 94 ? -3.248 -21.406 -14.125 1 84.56 94 ASP A O 1
ATOM 770 N N . HIS A 1 95 ? -3.156 -23.406 -15.016 1 83.56 95 HIS A N 1
ATOM 771 C CA . HIS A 1 95 ? -3.889 -24.016 -13.906 1 83.56 95 HIS A CA 1
ATOM 772 C C . HIS A 1 95 ? -3.117 -23.875 -12.602 1 83.56 95 HIS A C 1
ATOM 774 O O . HIS A 1 95 ? -3.705 -23.594 -11.555 1 83.56 95 HIS A O 1
ATOM 780 N N . ALA A 1 96 ? -1.781 -24.109 -12.68 1 83.81 96 ALA A N 1
ATOM 781 C CA . ALA A 1 96 ? -0.956 -24 -11.484 1 83.81 96 ALA A CA 1
ATOM 782 C C . ALA A 1 96 ? -0.979 -22.578 -10.922 1 83.81 96 ALA A C 1
ATOM 784 O O . ALA A 1 96 ? -1.017 -22.391 -9.703 1 83.81 96 ALA A O 1
ATOM 785 N N . PHE A 1 97 ? -0.952 -21.688 -11.828 1 88.44 97 PHE A N 1
ATOM 786 C CA . PHE A 1 97 ? -1.059 -20.297 -11.422 1 88.44 97 PHE A CA 1
ATOM 787 C C . PHE A 1 97 ? -2.346 -20.062 -10.641 1 88.44 97 PHE A C 1
ATOM 789 O O . PHE A 1 97 ? -2.326 -19.438 -9.578 1 88.44 97 PHE A O 1
ATOM 796 N N . LEU A 1 98 ? -3.426 -20.531 -11.133 1 88.56 98 LEU A N 1
ATOM 797 C CA . LEU A 1 98 ? -4.738 -20.281 -10.547 1 88.56 98 LEU A CA 1
ATOM 798 C C . LEU A 1 98 ? -4.855 -20.953 -9.18 1 88.56 98 LEU A C 1
ATOM 800 O O . LEU A 1 98 ? -5.484 -20.406 -8.273 1 88.56 98 LEU A O 1
ATOM 804 N N . ILE A 1 99 ? -4.281 -22.062 -9.016 1 87.25 99 ILE A N 1
ATOM 805 C CA . ILE A 1 99 ? -4.344 -22.781 -7.742 1 87.25 99 ILE A CA 1
ATOM 806 C C . ILE A 1 99 ? -3.605 -21.984 -6.668 1 87.25 99 ILE A C 1
ATOM 808 O O . ILE A 1 99 ? -4.121 -21.781 -5.566 1 87.25 99 ILE A O 1
ATOM 812 N N . HIS A 1 100 ? -2.373 -21.516 -6.988 1 89.31 100 HIS A N 1
ATOM 813 C CA . HIS A 1 100 ? -1.601 -20.766 -6.016 1 89.31 100 HIS A CA 1
ATOM 814 C C . HIS A 1 100 ? -2.254 -19.406 -5.727 1 89.31 100 HIS A C 1
ATOM 816 O O . HIS A 1 100 ? -2.193 -18.922 -4.602 1 89.31 100 HIS A O 1
ATOM 822 N N . TYR A 1 101 ? -2.828 -18.875 -6.797 1 92.19 101 TYR A N 1
ATOM 823 C CA . TYR A 1 101 ? -3.568 -17.641 -6.594 1 92.19 101 TYR A CA 1
ATOM 824 C C . TYR A 1 101 ? -4.785 -17.875 -5.703 1 92.19 101 TYR A C 1
ATOM 826 O O . TYR A 1 101 ? -5.133 -17.016 -4.887 1 92.19 101 TYR A O 1
ATOM 834 N N . ALA A 1 102 ? -5.418 -18.938 -5.859 1 90.69 102 ALA A N 1
ATOM 835 C CA . ALA A 1 102 ? -6.648 -19.234 -5.137 1 90.69 102 ALA A CA 1
ATOM 836 C C . ALA A 1 102 ? -6.391 -19.344 -3.635 1 90.69 102 ALA A C 1
ATOM 838 O O . ALA A 1 102 ? -7.258 -19.016 -2.826 1 90.69 102 ALA A O 1
ATOM 839 N N . TYR A 1 103 ? -5.223 -19.75 -3.246 1 89.38 103 TYR A N 1
ATOM 840 C CA . TYR A 1 103 ? -4.871 -19.828 -1.832 1 89.38 103 TYR A CA 1
ATOM 841 C C . TYR A 1 103 ? -4.82 -18.438 -1.211 1 89.38 103 TYR A C 1
ATOM 843 O O . TYR A 1 103 ? -5.109 -18.266 -0.023 1 89.38 103 TYR A O 1
ATOM 851 N N . TYR A 1 104 ? -4.426 -17.562 -2.045 1 92.69 104 TYR A N 1
ATOM 852 C CA . TYR A 1 104 ? -4.215 -16.188 -1.64 1 92.69 104 TYR A CA 1
ATOM 853 C C . TYR A 1 104 ? -5.477 -15.352 -1.858 1 92.69 104 TYR A C 1
ATOM 855 O O . TYR A 1 104 ? -5.715 -14.375 -1.147 1 92.69 104 TYR A O 1
ATOM 863 N N . SER A 1 105 ? -6.348 -15.711 -2.74 1 91.69 105 SER A N 1
ATOM 864 C CA . SER A 1 105 ? -7.441 -14.891 -3.248 1 91.69 105 SER A CA 1
ATOM 865 C C . SER A 1 105 ? -8.477 -14.609 -2.158 1 91.69 105 SER A C 1
ATOM 867 O O . SER A 1 105 ? -8.977 -13.484 -2.047 1 91.69 105 SER A O 1
ATOM 869 N N . GLY A 1 106 ? -8.773 -15.586 -1.337 1 91.75 106 GLY A N 1
ATOM 870 C CA . GLY A 1 106 ? -9.773 -15.398 -0.296 1 91.75 106 GLY A CA 1
ATOM 871 C C . GLY A 1 106 ? -9.422 -14.281 0.672 1 91.75 106 GLY A C 1
ATOM 872 O O . GLY A 1 106 ? -10.25 -13.422 0.965 1 91.75 106 GLY A O 1
ATOM 873 N N . ILE A 1 107 ? -8.25 -14.25 1.126 1 93.81 107 ILE A N 1
ATOM 874 C CA . ILE A 1 107 ? -7.781 -13.25 2.088 1 93.81 107 ILE A CA 1
ATOM 875 C C . ILE A 1 107 ? -7.656 -11.891 1.403 1 93.81 107 ILE A C 1
ATOM 877 O O . ILE A 1 107 ? -8.016 -10.867 1.981 1 93.81 107 ILE A O 1
ATOM 881 N N . TYR A 1 108 ? -7.141 -11.938 0.2 1 96.31 108 TYR A N 1
ATOM 882 C CA . TYR A 1 108 ? -6.969 -10.695 -0.545 1 96.31 108 TYR A CA 1
ATOM 883 C C . TYR A 1 108 ? -8.312 -10.023 -0.799 1 96.31 108 TYR A C 1
ATOM 885 O O . TYR A 1 108 ? -8.469 -8.82 -0.558 1 96.31 108 TYR A O 1
ATOM 893 N N . VAL A 1 109 ? -9.305 -10.781 -1.313 1 96.5 109 VAL A N 1
ATOM 894 C CA . VAL A 1 109 ? -10.609 -10.234 -1.672 1 96.5 109 VAL A CA 1
ATOM 895 C C . VAL A 1 109 ? -11.305 -9.703 -0.423 1 96.5 109 VAL A C 1
ATOM 897 O O . VAL A 1 109 ? -11.898 -8.625 -0.45 1 96.5 109 VAL A O 1
ATOM 900 N N . GLY A 1 110 ? -11.211 -10.406 0.614 1 97 110 GLY A N 1
ATOM 901 C CA . GLY A 1 110 ? -11.797 -9.945 1.861 1 97 110 GLY A CA 1
ATOM 902 C C . GLY A 1 110 ? -11.141 -8.68 2.396 1 97 110 GLY A C 1
ATOM 903 O O . GLY A 1 110 ? -11.828 -7.758 2.834 1 97 110 GLY A O 1
ATOM 904 N N . LEU A 1 111 ? -9.891 -8.641 2.414 1 97.75 111 LEU A N 1
ATOM 905 C CA . LEU A 1 111 ? -9.148 -7.484 2.889 1 97.75 111 LEU A CA 1
ATOM 906 C C . LEU A 1 111 ? -9.406 -6.27 2.002 1 97.75 111 LEU A C 1
ATOM 908 O O . LEU A 1 111 ? -9.609 -5.16 2.504 1 97.75 111 LEU A O 1
ATOM 912 N N . PHE A 1 112 ? -9.367 -6.523 0.744 1 98.06 112 PHE A N 1
ATOM 913 C CA . PHE A 1 112 ? -9.625 -5.449 -0.21 1 98.06 112 PHE A CA 1
ATOM 914 C C . PHE A 1 112 ? -11 -4.844 0.02 1 98.06 112 PHE A C 1
ATOM 916 O O . PHE A 1 112 ? -11.156 -3.621 0.008 1 98.06 112 PHE A O 1
ATOM 923 N N . PHE A 1 113 ? -11.961 -5.652 0.246 1 98.19 113 PHE A N 1
ATOM 924 C CA . PHE A 1 113 ? -13.328 -5.207 0.486 1 98.19 113 PHE A CA 1
ATOM 925 C C . PHE A 1 113 ? -13.406 -4.367 1.757 1 98.19 113 PHE A C 1
ATOM 927 O O . PHE A 1 113 ? -13.969 -3.271 1.749 1 98.19 113 PHE A O 1
ATOM 934 N N . ALA A 1 114 ? -12.844 -4.891 2.771 1 98.25 114 ALA A N 1
ATOM 935 C CA . ALA A 1 114 ? -12.875 -4.195 4.055 1 98.25 114 ALA A CA 1
ATOM 936 C C . ALA A 1 114 ? -12.195 -2.836 3.963 1 98.25 114 ALA A C 1
ATOM 938 O O . ALA A 1 114 ? -12.727 -1.829 4.434 1 98.25 114 ALA A O 1
ATOM 939 N N . LEU A 1 115 ? -11.062 -2.842 3.381 1 98.5 115 LEU A N 1
ATOM 940 C CA . LEU A 1 115 ? -10.32 -1.592 3.238 1 98.5 115 LEU A CA 1
ATOM 941 C C . LEU A 1 115 ? -11.094 -0.603 2.369 1 98.5 115 LEU A C 1
ATOM 943 O O . LEU A 1 115 ? -11.148 0.589 2.676 1 98.5 115 LEU A O 1
ATOM 947 N N . CYS A 1 116 ? -11.695 -1.111 1.328 1 98.19 116 CYS A N 1
ATOM 948 C CA . CYS A 1 116 ? -12.453 -0.249 0.428 1 98.19 116 CYS A CA 1
ATOM 949 C C . CYS A 1 116 ? -13.625 0.396 1.151 1 98.19 116 CYS A C 1
ATOM 951 O O . CYS A 1 116 ? -13.883 1.589 0.985 1 98.19 116 CYS A O 1
ATOM 953 N N . VAL A 1 117 ? -14.305 -0.333 1.932 1 98.12 117 VAL A N 1
ATOM 954 C CA . VAL A 1 117 ? -15.453 0.177 2.676 1 98.12 117 VAL A CA 1
ATOM 955 C C . VAL A 1 117 ? -14.992 1.23 3.68 1 98.12 117 VAL A C 1
ATOM 957 O O . VAL A 1 117 ? -15.602 2.297 3.793 1 98.12 117 VAL A O 1
ATOM 960 N N . ILE A 1 118 ? -13.93 0.952 4.34 1 97.94 118 ILE A N 1
ATOM 961 C CA . ILE A 1 118 ? -13.383 1.896 5.312 1 97.94 118 ILE A CA 1
ATOM 962 C C . ILE A 1 118 ? -12.977 3.186 4.605 1 97.94 118 ILE A C 1
ATOM 964 O O . ILE A 1 118 ? -13.25 4.285 5.094 1 97.94 118 ILE A O 1
ATOM 968 N N . CYS A 1 119 ? -12.352 3.066 3.514 1 97.5 119 CYS A N 1
ATOM 969 C CA . CYS A 1 119 ? -11.914 4.238 2.762 1 97.5 119 CYS A CA 1
ATOM 970 C C . CYS A 1 119 ? -13.109 5.055 2.285 1 97.5 119 CYS A C 1
ATOM 972 O O . CYS A 1 119 ? -13.086 6.285 2.342 1 97.5 119 CYS A O 1
ATOM 974 N N . LEU A 1 120 ? -14.141 4.371 1.834 1 97.5 120 LEU A N 1
ATOM 975 C CA . LEU A 1 120 ? -15.344 5.07 1.381 1 97.5 120 LEU A CA 1
ATOM 976 C C . LEU A 1 120 ? -16 5.828 2.531 1 97.5 120 LEU A C 1
ATOM 978 O O . LEU A 1 120 ? -16.344 7 2.387 1 97.5 120 LEU A O 1
ATOM 982 N N . VAL A 1 121 ? -16.156 5.207 3.688 1 96.38 121 VAL A N 1
ATOM 983 C CA . VAL A 1 121 ? -16.75 5.836 4.867 1 96.38 121 VAL A CA 1
ATOM 984 C C . VAL A 1 121 ? -15.898 7.035 5.289 1 96.38 121 VAL A C 1
ATOM 986 O O . VAL A 1 121 ? -16.438 8.078 5.668 1 96.38 121 VAL A O 1
ATOM 989 N N . SER A 1 122 ? -14.641 6.91 5.211 1 94.56 122 SER A N 1
ATOM 990 C CA . SER A 1 122 ? -13.727 7.98 5.605 1 94.56 122 SER A CA 1
ATOM 991 C C . SER A 1 122 ? -13.883 9.195 4.699 1 94.56 122 SER A C 1
ATOM 993 O O . SER A 1 122 ? -13.828 10.336 5.164 1 94.56 122 SER A O 1
ATOM 995 N N . VAL A 1 123 ? -14.023 8.992 3.467 1 94.56 123 VAL A N 1
ATOM 996 C CA . VAL A 1 123 ? -14.164 10.102 2.531 1 94.56 123 VAL A CA 1
ATOM 997 C C . VAL A 1 123 ? -15.5 10.812 2.771 1 94.56 123 VAL A C 1
ATOM 999 O O . VAL A 1 123 ? -15.586 12.039 2.688 1 94.56 123 VAL A O 1
ATOM 1002 N N . PHE A 1 124 ? -16.531 10.086 3.102 1 92.62 124 PHE A N 1
ATOM 1003 C CA . PHE A 1 124 ? -17.812 10.688 3.461 1 92.62 124 PHE A CA 1
ATOM 1004 C C . PHE A 1 124 ? -17.672 11.531 4.723 1 92.62 124 PHE A C 1
ATOM 1006 O O . PHE A 1 124 ? -18.266 12.617 4.82 1 92.62 124 PHE A O 1
ATOM 1013 N N . ASP A 1 125 ? -16.953 11.031 5.633 1 90.5 125 ASP A N 1
ATOM 1014 C CA . ASP A 1 125 ? -16.703 11.766 6.867 1 90.5 125 ASP A CA 1
ATOM 1015 C C . ASP A 1 125 ? -15.945 13.062 6.586 1 90.5 125 ASP A C 1
ATOM 1017 O O . ASP A 1 125 ? -16.219 14.094 7.215 1 90.5 125 ASP A O 1
ATOM 1021 N N . ARG A 1 126 ? -15.039 13.07 5.723 1 85.38 126 ARG A N 1
ATOM 1022 C CA . ARG A 1 126 ? -14.273 14.258 5.359 1 85.38 126 ARG A CA 1
ATOM 1023 C C . ARG A 1 126 ? -15.164 15.289 4.664 1 85.38 126 ARG A C 1
ATOM 1025 O O . ARG A 1 126 ? -14.969 16.5 4.828 1 85.38 126 ARG A O 1
ATOM 1032 N N . LEU A 1 127 ? -16.094 14.828 3.908 1 85.25 127 LEU A N 1
ATOM 1033 C CA . LEU A 1 127 ? -17.047 15.711 3.25 1 85.25 127 LEU A CA 1
ATOM 1034 C C . LEU A 1 127 ? -17.953 16.391 4.273 1 85.25 127 LEU A C 1
ATOM 1036 O O . LEU A 1 127 ? -18.266 17.578 4.145 1 85.25 127 LEU A O 1
ATOM 1040 N N . ASP A 1 128 ? -18.344 15.695 5.281 1 81.25 128 ASP A N 1
ATOM 1041 C CA . ASP A 1 128 ? -19.234 16.219 6.312 1 81.25 128 ASP A CA 1
ATOM 1042 C C . ASP A 1 128 ? -18.516 17.266 7.172 1 81.25 128 ASP A C 1
ATOM 1044 O O . ASP A 1 128 ? -19.109 18.281 7.539 1 81.25 128 ASP A O 1
ATOM 1048 N N . VAL A 1 129 ? -17.297 17.031 7.504 1 71.88 129 VAL A N 1
ATOM 1049 C CA . VAL A 1 129 ? -16.5 17.953 8.32 1 71.88 129 VAL A CA 1
ATOM 1050 C C . VAL A 1 129 ? -16.219 19.234 7.531 1 71.88 129 VAL A C 1
ATOM 1052 O O . VAL A 1 129 ? -16.234 20.328 8.094 1 71.88 129 VAL A O 1
ATOM 1055 N N . GLY A 1 130 ? -16.031 19.109 6.215 1 67.25 130 GLY A N 1
ATOM 1056 C CA . GLY A 1 130 ? -15.789 20.266 5.367 1 67.25 130 GLY A CA 1
ATOM 1057 C C . GLY A 1 130 ? -16.969 21.219 5.289 1 67.25 130 GLY A C 1
ATOM 1058 O O . GLY A 1 130 ? -16.781 22.438 5.16 1 67.25 130 GLY A O 1
ATOM 1059 N N . HIS A 1 131 ? -18.109 20.672 5.266 1 67.75 131 HIS A N 1
ATOM 1060 C CA . HIS A 1 131 ? -19.312 21.5 5.18 1 67.75 131 HIS A CA 1
ATOM 1061 C C . HIS A 1 131 ? -19.469 22.375 6.422 1 67.75 131 HIS A C 1
ATOM 1063 O O . HIS A 1 131 ? -20.078 23.438 6.355 1 67.75 131 HIS A O 1
ATOM 1069 N N . LEU A 1 132 ? -18.75 21.906 7.422 1 61.88 132 LEU A N 1
ATOM 1070 C CA . LEU A 1 132 ? -18.875 22.641 8.672 1 61.88 132 LEU A CA 1
ATOM 1071 C C . LEU A 1 132 ? -17.875 23.797 8.727 1 61.88 132 LEU A C 1
ATOM 1073 O O . LEU A 1 132 ? -18.062 24.766 9.461 1 61.88 132 LEU A O 1
ATOM 1077 N N . GLN A 1 133 ? -16.859 23.562 7.855 1 60.09 133 GLN A N 1
ATOM 1078 C CA . GLN A 1 133 ? -15.805 24.562 7.926 1 60.09 133 GLN A CA 1
ATOM 1079 C C . GLN A 1 133 ? -16 25.641 6.859 1 60.09 133 GLN A C 1
ATOM 1081 O O . GLN A 1 133 ? -16.656 25.406 5.844 1 60.09 133 GLN A O 1
ATOM 1086 N N . SER A 1 134 ? -15.625 26.797 7.145 1 60.94 134 SER A N 1
ATOM 1087 C CA . SER A 1 134 ? -15.828 28.047 6.418 1 60.94 134 SER A CA 1
ATOM 1088 C C . SER A 1 134 ? -15.414 27.906 4.957 1 60.94 134 SER A C 1
ATOM 1090 O O . SER A 1 134 ? -14.641 27.016 4.605 1 60.94 134 SER A O 1
ATOM 1092 N N . HIS A 1 135 ? -16.062 28.797 4.098 1 62.97 135 HIS A N 1
ATOM 1093 C CA . HIS A 1 135 ? -16.188 28.953 2.654 1 62.97 135 HIS A CA 1
ATOM 1094 C C . HIS A 1 135 ? -14.891 29.469 2.041 1 62.97 135 HIS A C 1
ATOM 1096 O O . HIS A 1 135 ? -14.859 30.578 1.49 1 62.97 135 HIS A O 1
ATOM 1102 N N . ASP A 1 136 ? -13.727 28.859 2.469 1 68.88 136 ASP A N 1
ATOM 1103 C CA . ASP A 1 136 ? -12.508 29.266 1.776 1 68.88 136 ASP A CA 1
ATOM 1104 C C . ASP A 1 136 ? -12.273 28.422 0.526 1 68.88 136 ASP A C 1
ATOM 1106 O O . ASP A 1 136 ? -12.891 27.375 0.359 1 68.88 136 ASP A O 1
ATOM 1110 N N . LEU A 1 137 ? -11.633 28.984 -0.404 1 66.31 137 LEU A N 1
ATOM 1111 C CA . LEU A 1 137 ? -11.312 28.344 -1.677 1 66.31 137 LEU A CA 1
ATOM 1112 C C . LEU A 1 137 ? -10.625 27 -1.453 1 66.31 137 LEU A C 1
ATOM 1114 O O . LEU A 1 137 ? -10.867 26.047 -2.193 1 66.31 137 LEU A O 1
ATOM 1118 N N . ALA A 1 138 ? -9.781 27 -0.469 1 68.5 138 ALA A N 1
ATOM 1119 C CA . ALA A 1 138 ? -9.094 25.75 -0.151 1 68.5 138 ALA A CA 1
ATOM 1120 C C . ALA A 1 138 ? -10.086 24.672 0.237 1 68.5 138 ALA A C 1
ATOM 1122 O O . ALA A 1 138 ? -9.93 23.5 -0.151 1 68.5 138 ALA A O 1
ATOM 1123 N N . GLU A 1 139 ? -11.07 25.125 0.826 1 74.38 139 GLU A N 1
ATOM 1124 C CA . GLU A 1 139 ? -12.094 24.172 1.239 1 74.38 139 GLU A CA 1
ATOM 1125 C C . GLU A 1 139 ? -12.922 23.703 0.05 1 74.38 139 GLU A C 1
ATOM 1127 O O . GLU A 1 139 ? -13.352 22.547 -0.001 1 74.38 139 GLU A O 1
ATOM 1132 N N . PHE A 1 140 ? -13.086 24.625 -0.807 1 76.19 140 PHE A N 1
ATOM 1133 C CA . PHE A 1 140 ? -13.812 24.281 -2.021 1 76.19 140 PHE A CA 1
ATOM 1134 C C . PHE A 1 140 ? -13.07 23.203 -2.801 1 76.19 140 PHE A C 1
ATOM 1136 O O . PHE A 1 140 ? -13.68 22.234 -3.268 1 76.19 140 PHE A O 1
ATOM 1143 N N . PHE A 1 141 ? -11.836 23.312 -2.916 1 77.81 141 PHE A N 1
ATOM 1144 C CA . PHE A 1 141 ? -11.031 22.312 -3.623 1 77.81 141 PHE A CA 1
ATOM 1145 C C . PHE A 1 141 ? -11.016 21 -2.871 1 77.81 141 PHE A C 1
ATOM 1147 O O . PHE A 1 141 ? -11.055 19.922 -3.482 1 77.81 141 PHE A O 1
ATOM 1154 N N . LYS A 1 142 ? -10.922 21.156 -1.612 1 79.94 142 LYS A N 1
ATOM 1155 C CA . LYS A 1 142 ? -10.961 19.953 -0.802 1 79.94 142 LYS A CA 1
ATOM 1156 C C . LYS A 1 142 ? -12.289 19.219 -0.965 1 79.94 142 LYS A C 1
ATOM 1158 O O . LYS A 1 142 ? -12.32 17.984 -1.048 1 79.94 142 LYS A O 1
ATOM 1163 N N . GLN A 1 143 ? -13.352 19.922 -1.046 1 82.56 143 GLN A N 1
ATOM 1164 C CA . GLN A 1 143 ? -14.672 19.312 -1.217 1 82.56 143 GLN A CA 1
ATOM 1165 C C . GLN A 1 143 ? -14.805 18.656 -2.59 1 82.56 143 GLN A C 1
ATOM 1167 O O . GLN A 1 143 ? -15.375 17.578 -2.711 1 82.56 143 GLN A O 1
ATOM 1172 N N .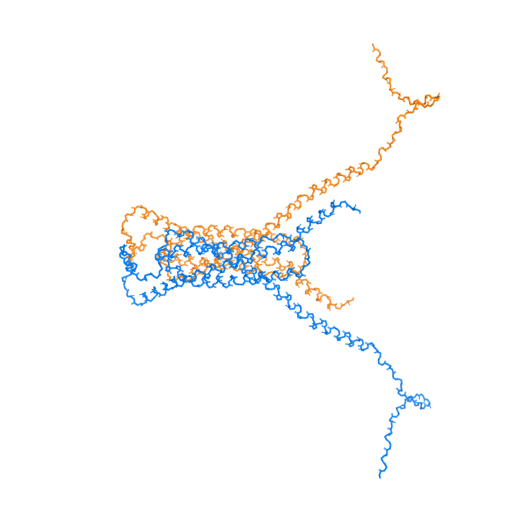 LYS A 1 144 ? -14.289 19.312 -3.625 1 84.81 144 LYS A N 1
ATOM 1173 C CA . LYS A 1 144 ? -14.328 18.734 -4.965 1 84.81 144 LYS A CA 1
ATOM 1174 C C . LYS A 1 144 ? -13.508 17.453 -5.035 1 84.81 144 LYS A C 1
ATOM 1176 O O . LYS A 1 144 ? -13.938 16.469 -5.648 1 84.81 144 LYS A O 1
ATOM 1181 N N . LYS A 1 145 ? -12.359 17.453 -4.445 1 90 145 LYS A N 1
ATOM 1182 C CA . LYS A 1 145 ? -11.508 16.266 -4.414 1 90 145 LYS A CA 1
ATOM 1183 C C . LYS A 1 145 ? -12.219 15.109 -3.715 1 90 145 LYS A C 1
ATOM 1185 O O . LYS A 1 145 ? -12.188 13.977 -4.203 1 90 145 LYS A O 1
ATOM 1190 N N . CYS A 1 146 ? -12.82 15.398 -2.648 1 90.81 146 CYS A N 1
ATOM 1191 C CA . CYS A 1 146 ? -13.508 14.359 -1.892 1 90.81 146 CYS A CA 1
ATOM 1192 C C . CYS A 1 146 ? -14.688 13.805 -2.676 1 90.81 146 CYS A C 1
ATOM 1194 O O . CYS A 1 146 ? -14.977 12.602 -2.611 1 90.81 146 CYS A O 1
ATOM 1196 N N . SER A 1 147 ? -15.391 14.703 -3.322 1 92.25 147 SER A N 1
ATOM 1197 C CA . SER A 1 147 ? -16.484 14.227 -4.152 1 92.25 147 SER A CA 1
ATOM 1198 C C . SER A 1 147 ? -15.992 13.289 -5.246 1 92.25 147 SER A C 1
ATOM 1200 O O . SER A 1 147 ? -16.625 12.273 -5.535 1 92.25 147 SER A O 1
ATOM 1202 N N . PHE A 1 148 ? -14.953 13.602 -5.855 1 95.44 148 PHE A N 1
ATOM 1203 C CA . PHE A 1 148 ? -14.336 12.742 -6.859 1 95.44 148 PHE A CA 1
ATOM 1204 C C . PHE A 1 148 ? -13.938 11.406 -6.254 1 95.44 148 PHE A C 1
ATOM 1206 O O . PHE A 1 148 ? -14.172 10.352 -6.855 1 95.44 148 PHE A O 1
ATOM 1213 N N . LEU A 1 149 ? -13.344 11.492 -5.105 1 96.62 149 LEU A N 1
ATOM 1214 C CA . LEU A 1 149 ? -12.906 10.266 -4.445 1 96.62 149 LEU A CA 1
ATOM 1215 C C . LEU A 1 149 ? -14.094 9.367 -4.117 1 96.62 149 LEU A C 1
ATOM 1217 O O . LEU A 1 149 ? -13.984 8.141 -4.184 1 96.62 149 LEU A O 1
ATOM 1221 N N . VAL A 1 150 ? -15.211 9.922 -3.828 1 96.31 150 VAL A N 1
ATOM 1222 C CA . VAL A 1 150 ? -16.406 9.125 -3.574 1 96.31 150 VAL A CA 1
ATOM 1223 C C . VAL A 1 150 ? -16.781 8.344 -4.832 1 96.31 150 VAL A C 1
ATOM 1225 O O . VAL A 1 150 ? -17.062 7.145 -4.77 1 96.31 150 VAL A O 1
ATOM 1228 N N . ILE A 1 151 ? -16.734 8.969 -5.941 1 97.69 151 ILE A N 1
ATOM 1229 C CA . ILE A 1 151 ? -17.078 8.328 -7.207 1 97.69 151 ILE A CA 1
ATOM 1230 C C . ILE A 1 151 ? -16.094 7.195 -7.5 1 97.69 151 ILE A C 1
ATOM 1232 O O . ILE A 1 151 ? -16.516 6.105 -7.91 1 97.69 151 ILE A O 1
ATOM 1236 N N . VAL A 1 152 ? -14.875 7.477 -7.277 1 98 152 VAL A N 1
ATOM 1237 C CA . VAL A 1 152 ? -13.844 6.484 -7.562 1 98 152 VAL A CA 1
ATOM 1238 C C . VAL A 1 152 ? -14.039 5.266 -6.664 1 98 152 VAL A C 1
ATOM 1240 O O . VAL A 1 152 ? -14.031 4.129 -7.145 1 98 152 VAL A O 1
ATOM 1243 N N . TYR A 1 153 ? -14.258 5.441 -5.359 1 98.06 153 TYR A N 1
ATOM 1244 C CA . TYR A 1 153 ? -14.391 4.324 -4.434 1 98.06 153 TYR A CA 1
ATOM 1245 C C . TYR A 1 153 ? -15.703 3.576 -4.664 1 98.06 153 TYR A C 1
ATOM 1247 O O . TYR A 1 153 ? -15.758 2.352 -4.523 1 98.06 153 TYR A O 1
ATOM 1255 N N . VAL A 1 154 ? -16.75 4.262 -5 1 98.12 154 VAL A N 1
ATOM 1256 C CA . VAL A 1 154 ? -18.016 3.594 -5.293 1 98.12 154 VAL A CA 1
ATOM 1257 C C . VAL A 1 154 ? -17.859 2.717 -6.535 1 98.12 154 VAL A C 1
ATOM 1259 O O . VAL A 1 154 ? -18.344 1.579 -6.562 1 98.12 154 VAL A O 1
ATOM 1262 N N . THR A 1 155 ? -17.219 3.219 -7.523 1 98.44 155 THR A N 1
ATOM 1263 C CA . THR A 1 155 ? -16.953 2.438 -8.727 1 98.44 155 THR A CA 1
ATOM 1264 C C . THR A 1 155 ? -16.062 1.238 -8.406 1 98.44 155 THR A C 1
ATOM 1266 O O . THR A 1 155 ? -16.328 0.125 -8.867 1 98.44 155 THR A O 1
ATOM 1269 N N . CYS A 1 156 ? -15.047 1.494 -7.656 1 98.38 156 CYS A N 1
ATOM 1270 C CA . CYS A 1 156 ? -14.148 0.422 -7.246 1 98.38 156 CYS A CA 1
ATOM 1271 C C . CYS A 1 156 ? -14.906 -0.679 -6.516 1 98.38 156 CYS A C 1
ATOM 1273 O O . CYS A 1 156 ? -14.727 -1.862 -6.809 1 98.38 156 CYS A O 1
ATOM 1275 N N . LEU A 1 157 ? -15.797 -0.292 -5.637 1 98.19 157 LEU A N 1
ATOM 1276 C CA . LEU A 1 157 ? -16.578 -1.25 -4.863 1 98.19 157 LEU A CA 1
ATOM 1277 C C . LEU A 1 157 ? -17.562 -2.004 -5.762 1 98.19 157 LEU A C 1
ATOM 1279 O O . LEU A 1 157 ? -17.766 -3.207 -5.586 1 98.19 157 LEU A O 1
ATOM 1283 N N . THR A 1 158 ? -18.109 -1.319 -6.672 1 98.5 158 THR A N 1
ATOM 1284 C CA . THR A 1 158 ? -19.031 -1.948 -7.617 1 98.5 158 THR A CA 1
ATOM 1285 C C . THR A 1 158 ? -18.297 -2.988 -8.469 1 98.5 158 THR A C 1
ATOM 1287 O O . THR A 1 158 ? -18.797 -4.098 -8.664 1 98.5 158 THR A O 1
ATOM 1290 N N . ILE A 1 159 ? -17.141 -2.672 -8.93 1 98.44 159 ILE A N 1
ATOM 1291 C CA . ILE A 1 159 ? -16.344 -3.607 -9.719 1 98.44 159 ILE A CA 1
ATOM 1292 C C . ILE A 1 159 ? -15.93 -4.789 -8.844 1 98.44 159 ILE A C 1
ATOM 1294 O O . ILE A 1 159 ? -15.945 -5.938 -9.297 1 98.44 159 ILE A O 1
ATOM 1298 N N . HIS A 1 160 ? -15.57 -4.508 -7.656 1 98.06 160 HIS A N 1
ATOM 1299 C CA . HIS A 1 160 ? -15.203 -5.566 -6.723 1 98.06 160 HIS A CA 1
ATOM 1300 C C . HIS A 1 160 ? -16.359 -6.543 -6.516 1 98.06 160 HIS A C 1
ATOM 1302 O O . HIS A 1 160 ? -16.156 -7.758 -6.508 1 98.06 160 HIS A O 1
ATOM 1308 N N . LEU A 1 161 ? -17.516 -6.016 -6.355 1 97.31 161 LEU A N 1
ATOM 1309 C CA . LEU A 1 161 ? -18.703 -6.855 -6.172 1 97.31 161 LEU A CA 1
ATOM 1310 C C . LEU A 1 161 ? -19.031 -7.609 -7.453 1 97.31 161 LEU A C 1
ATOM 1312 O O . LEU A 1 161 ? -19.5 -8.75 -7.406 1 97.31 161 LEU A O 1
ATOM 1316 N N . ALA A 1 162 ? -18.766 -7.008 -8.586 1 97.31 162 ALA A N 1
ATOM 1317 C CA . ALA A 1 162 ? -19 -7.648 -9.875 1 97.31 162 ALA A CA 1
ATOM 1318 C C . ALA A 1 162 ? -18.031 -8.797 -10.102 1 97.31 162 ALA A C 1
ATOM 1320 O O . ALA A 1 162 ? -18.297 -9.711 -10.891 1 97.31 162 ALA A O 1
ATOM 1321 N N . THR A 1 163 ? -16.891 -8.766 -9.453 1 96.81 163 THR A N 1
ATOM 1322 C CA . THR A 1 163 ? -15.867 -9.805 -9.602 1 96.81 163 THR A CA 1
ATOM 1323 C C . THR A 1 163 ? -16.141 -10.977 -8.672 1 96.81 163 THR A C 1
ATOM 1325 O O . THR A 1 163 ? -15.547 -12.047 -8.805 1 96.81 163 THR A O 1
ATOM 1328 N N . ALA A 1 164 ? -17.109 -10.938 -7.809 1 94.75 164 ALA A N 1
ATOM 1329 C CA . ALA A 1 164 ? -17.344 -11.883 -6.719 1 94.75 164 ALA A CA 1
ATOM 1330 C C . ALA A 1 164 ? -17.656 -13.273 -7.254 1 94.75 164 ALA A C 1
ATOM 1332 O O . ALA A 1 164 ? -17.094 -14.266 -6.781 1 94.75 164 ALA A O 1
ATOM 1333 N N . PRO A 1 165 ? -18.469 -13.406 -8.273 1 93.88 165 PRO A N 1
ATOM 1334 C CA . PRO A 1 165 ? -18.75 -14.75 -8.773 1 93.88 165 PRO A CA 1
ATOM 1335 C C . PRO A 1 165 ? -17.516 -15.43 -9.359 1 93.88 165 PRO A C 1
ATOM 1337 O O . PRO A 1 165 ? -17.359 -16.656 -9.258 1 93.88 165 PRO A O 1
ATOM 1340 N N . TYR A 1 166 ? -16.641 -14.633 -9.984 1 93.19 166 TYR A N 1
ATOM 1341 C CA . TYR A 1 166 ? -15.414 -15.188 -10.539 1 93.19 166 TYR A CA 1
ATOM 1342 C C . TYR A 1 166 ? -14.43 -15.547 -9.43 1 93.19 166 TYR A C 1
ATOM 1344 O O . TYR A 1 166 ? -13.727 -16.562 -9.516 1 93.19 166 TYR A O 1
ATOM 1352 N N . ASP A 1 167 ? -14.43 -14.75 -8.391 1 93.62 167 ASP A N 1
ATOM 1353 C CA . ASP A 1 167 ? -13.57 -15.039 -7.246 1 93.62 167 ASP A CA 1
ATOM 1354 C C . ASP A 1 167 ? -14.008 -16.328 -6.543 1 93.62 167 ASP A C 1
ATOM 1356 O O . ASP A 1 167 ? -13.164 -17.094 -6.059 1 93.62 167 ASP A O 1
ATOM 1360 N N . GLU A 1 168 ? -15.234 -16.516 -6.449 1 91 168 GLU A N 1
ATOM 1361 C CA . GLU A 1 168 ? -15.758 -17.734 -5.824 1 91 168 GLU A CA 1
ATOM 1362 C C . GLU A 1 168 ? -15.359 -18.984 -6.613 1 91 168 GLU A C 1
ATOM 1364 O O . GLU A 1 168 ? -15.008 -20 -6.027 1 91 168 GLU A O 1
ATOM 1369 N N . LYS A 1 169 ? -15.398 -18.875 -7.879 1 89.06 169 LYS A N 1
ATOM 1370 C CA . LYS A 1 169 ? -14.961 -19.984 -8.719 1 89.06 169 LYS A CA 1
ATOM 1371 C C . LYS A 1 169 ? -13.484 -20.297 -8.5 1 89.06 169 LYS A C 1
ATOM 1373 O O . LYS A 1 169 ? -13.086 -21.453 -8.453 1 89.06 169 LYS A O 1
ATOM 1378 N N . LEU A 1 170 ? -12.719 -19.266 -8.352 1 88.44 170 LEU A N 1
ATOM 1379 C CA . LEU A 1 170 ? -11.289 -19.438 -8.125 1 88.44 170 LEU A CA 1
ATOM 1380 C C . LEU A 1 170 ? -11.023 -20.047 -6.746 1 88.44 170 LEU A C 1
ATOM 1382 O O . LEU A 1 170 ? -10.156 -20.906 -6.598 1 88.44 170 LEU A O 1
ATOM 1386 N N . SER A 1 171 ? -11.789 -19.672 -5.816 1 86.56 171 SER A N 1
ATOM 1387 C CA . SER A 1 171 ? -11.617 -20.188 -4.469 1 86.56 171 SER A CA 1
ATOM 1388 C C . SER A 1 171 ? -12 -21.672 -4.395 1 86.56 171 SER A C 1
ATOM 1390 O O . SER A 1 171 ? -11.422 -22.422 -3.619 1 86.56 171 SER A O 1
ATOM 1392 N N . LEU A 1 172 ? -12.93 -22.031 -5.141 1 83.75 172 LEU A N 1
ATOM 1393 C CA . LEU A 1 172 ? -13.352 -23.422 -5.184 1 83.75 172 LEU A CA 1
ATOM 1394 C C . LEU A 1 172 ? -12.266 -24.312 -5.781 1 83.75 172 LEU A C 1
ATOM 1396 O O . LEU A 1 172 ? -12.141 -25.484 -5.418 1 83.75 172 LEU A O 1
ATOM 1400 N N . LEU A 1 173 ? -11.484 -23.703 -6.633 1 82.12 173 LEU A N 1
ATOM 1401 C CA . LEU A 1 173 ? -10.359 -24.422 -7.207 1 82.12 173 LEU A CA 1
ATOM 1402 C C . LEU A 1 173 ? -9.367 -24.844 -6.125 1 82.12 173 LEU A C 1
ATOM 1404 O O . LEU A 1 173 ? -8.867 -25.969 -6.133 1 82.12 173 LEU A O 1
ATOM 1408 N N . ALA A 1 174 ? -9.117 -23.984 -5.238 1 78.56 174 ALA A N 1
ATOM 1409 C CA . ALA A 1 174 ? -8.195 -24.266 -4.145 1 78.56 174 ALA A CA 1
ATOM 1410 C C . ALA A 1 174 ? -8.742 -25.359 -3.236 1 78.56 174 ALA A C 1
ATOM 1412 O O . ALA A 1 174 ? -7.992 -26.234 -2.781 1 78.56 174 ALA A O 1
ATOM 1413 N N . TYR A 1 175 ? -9.977 -25.328 -3.039 1 77.81 175 TYR A N 1
ATOM 1414 C CA . TYR A 1 175 ? -10.625 -26.312 -2.18 1 77.81 175 TYR A CA 1
ATOM 1415 C C . TYR A 1 175 ? -10.594 -27.688 -2.82 1 77.81 175 TYR A C 1
ATOM 1417 O O . TYR A 1 175 ? -10.305 -28.688 -2.15 1 77.81 175 TYR A O 1
ATOM 1425 N N . ARG A 1 176 ? -10.797 -27.75 -4.012 1 75.12 176 ARG A N 1
ATOM 1426 C CA . ARG A 1 176 ? -10.789 -29.016 -4.734 1 75.12 176 ARG A CA 1
ATOM 1427 C C . ARG A 1 176 ? -9.383 -29.609 -4.793 1 75.12 176 ARG A C 1
ATOM 1429 O O . ARG A 1 176 ? -9.219 -30.828 -4.691 1 75.12 176 ARG A O 1
ATOM 1436 N N . ASN A 1 177 ? -8.461 -28.719 -4.98 1 73.69 177 ASN A N 1
ATOM 1437 C CA . ASN A 1 177 ? -7.074 -29.188 -5.004 1 73.69 177 ASN A CA 1
ATOM 1438 C C . ASN A 1 177 ? -6.652 -29.766 -3.654 1 73.69 177 ASN A C 1
ATOM 1440 O O . ASN A 1 177 ? -5.949 -30.766 -3.596 1 73.69 177 ASN A O 1
ATOM 1444 N N . HIS A 1 178 ? -7.035 -29.25 -2.592 1 71.62 178 HIS A N 1
ATOM 1445 C CA . HIS A 1 178 ? -6.719 -29.734 -1.256 1 71.62 178 HIS A CA 1
ATOM 1446 C C . HIS A 1 178 ? -7.379 -31.094 -0.995 1 71.62 178 HIS A C 1
ATOM 1448 O O . HIS A 1 178 ? -6.777 -31.969 -0.377 1 71.62 178 HIS A O 1
ATOM 1454 N N . THR A 1 179 ? -8.57 -31.234 -1.471 1 66.12 179 THR A N 1
ATOM 1455 C CA . THR A 1 179 ? -9.305 -32.5 -1.275 1 66.12 179 THR A CA 1
ATOM 1456 C C . THR A 1 179 ? -8.734 -33.594 -2.152 1 66.12 179 THR A C 1
ATOM 1458 O O . THR A 1 179 ? -8.695 -34.75 -1.745 1 66.12 179 THR A O 1
ATOM 1461 N N . ALA A 1 180 ? -8.273 -33.219 -3.303 1 59.84 180 ALA A N 1
ATOM 1462 C CA . ALA A 1 180 ? -7.684 -34.219 -4.207 1 59.84 180 ALA A CA 1
ATOM 1463 C C . ALA A 1 180 ? -6.344 -34.719 -3.676 1 59.84 180 ALA A C 1
ATOM 1465 O O . ALA A 1 180 ? -6.035 -35.906 -3.777 1 59.84 180 ALA A O 1
ATOM 1466 N N . ILE A 1 181 ? -5.523 -33.781 -3.199 1 57 181 ILE A N 1
ATOM 1467 C CA . ILE A 1 181 ? -4.242 -34.188 -2.619 1 57 181 ILE A CA 1
ATOM 1468 C C . ILE A 1 181 ? -4.48 -35 -1.361 1 57 181 ILE A C 1
ATOM 1470 O O . ILE A 1 181 ? -3.758 -35.969 -1.103 1 57 181 ILE A O 1
ATOM 1474 N N . GLY A 1 182 ? -5.344 -34.562 -0.509 1 48.81 182 GLY A N 1
ATOM 1475 C CA . GLY A 1 182 ? -5.645 -35.375 0.676 1 48.81 182 GLY A CA 1
ATOM 1476 C C . GLY A 1 182 ? -6.152 -36.75 0.353 1 48.81 182 GLY A C 1
ATOM 1477 O O . GLY A 1 182 ? -5.887 -37.719 1.095 1 48.81 182 GLY A O 1
ATOM 1478 N N . ASN A 1 183 ? -7.055 -36.906 -0.594 1 46.28 183 ASN A N 1
ATOM 1479 C CA . ASN A 1 183 ? -7.574 -38.25 -0.931 1 46.28 183 ASN A CA 1
ATOM 1480 C C . ASN A 1 183 ? -6.59 -39.031 -1.788 1 46.28 183 ASN A C 1
ATOM 1482 O O . ASN A 1 183 ? -6.695 -40.25 -1.895 1 46.28 183 ASN A O 1
ATOM 1486 N N . SER A 1 184 ? -5.941 -38.562 -2.982 1 40.97 184 SER A N 1
ATOM 1487 C CA . SER A 1 184 ? -5.133 -39.406 -3.881 1 40.97 184 SER A CA 1
ATOM 1488 C C . SER A 1 184 ? -3.756 -39.656 -3.287 1 40.97 184 SER A C 1
ATOM 1490 O O . SER A 1 184 ? -3.113 -38.75 -2.752 1 40.97 184 SER A O 1
ATOM 1492 N N . GLU A 1 185 ? -3.115 -40.938 -3.242 1 34.81 185 GLU A N 1
ATOM 1493 C CA . GLU A 1 185 ? -1.741 -41.406 -3.314 1 34.81 185 GLU A CA 1
ATOM 1494 C C . GLU A 1 185 ? -0.917 -40.594 -4.305 1 34.81 185 GLU A C 1
ATOM 1496 O O . GLU A 1 185 ? -1.45 -39.719 -4.988 1 34.81 185 GLU A O 1
ATOM 1501 N N . GLY A 1 186 ? 0.156 -41.25 -5.445 1 31.41 186 GLY A N 1
ATOM 1502 C CA . GLY A 1 186 ? 1.25 -41.062 -6.387 1 31.41 186 GLY A CA 1
ATOM 1503 C C . GLY A 1 186 ? 0.94 -40.031 -7.473 1 31.41 186 GLY A C 1
ATOM 1504 O O . GLY A 1 186 ? 1.819 -39.281 -7.895 1 31.41 186 GLY A O 1
ATOM 1505 N N . ASN A 1 187 ? -0.036 -40.375 -8.539 1 30.25 187 ASN A N 1
ATOM 1506 C CA . ASN A 1 187 ? -0.024 -39.938 -9.922 1 30.25 187 ASN A CA 1
ATOM 1507 C C . ASN A 1 187 ? -0.52 -38.5 -10.047 1 30.25 187 ASN A C 1
ATOM 1509 O O . ASN A 1 187 ? -1.718 -38.219 -9.914 1 30.25 187 ASN A O 1
ATOM 1513 N N . HIS A 1 188 ? 0.115 -37.531 -9.68 1 34.91 188 HIS A N 1
ATOM 1514 C CA . HIS A 1 188 ? -0.055 -36.094 -9.836 1 34.91 188 HIS A CA 1
ATOM 1515 C C . HIS A 1 188 ? -0.315 -35.719 -11.297 1 34.91 188 HIS A C 1
ATOM 1517 O O . HIS A 1 188 ? 0.492 -35.031 -11.914 1 34.91 188 HIS A O 1
ATOM 1523 N N . THR A 1 189 ? -0.603 -36.75 -12.305 1 30.59 189 THR A N 1
ATOM 1524 C CA . THR A 1 189 ? -0.814 -36.406 -13.703 1 30.59 189 THR A CA 1
ATOM 1525 C C . THR A 1 189 ? -1.934 -35.406 -13.852 1 30.59 189 THR A C 1
ATOM 1527 O O . THR A 1 189 ? -3.107 -35.719 -13.648 1 30.59 189 THR A O 1
ATOM 1530 N N . VAL A 1 190 ? -1.828 -34.312 -13.531 1 35.78 190 VAL A N 1
ATOM 1531 C CA . VAL A 1 190 ? -2.756 -33.281 -13.977 1 35.78 190 VAL A CA 1
ATOM 1532 C C . VAL A 1 190 ? -2.957 -33.375 -15.484 1 35.78 190 VAL A C 1
ATOM 1534 O O . VAL A 1 190 ? -2.012 -33.188 -16.25 1 35.78 190 VAL A O 1
ATOM 1537 N N . LEU A 1 191 ? -3.77 -34.375 -16.141 1 31.31 191 LEU A N 1
ATOM 1538 C CA . LEU A 1 191 ? -4.293 -34.562 -17.5 1 31.31 191 LEU A CA 1
ATOM 1539 C C . LEU A 1 191 ? -4.664 -33.25 -18.141 1 31.31 191 LEU A C 1
ATOM 1541 O O . LEU A 1 191 ? -5.727 -32.688 -17.844 1 31.31 191 LEU A O 1
ATOM 1545 N N . PHE A 1 192 ? -3.799 -32.375 -18.562 1 31.34 192 PHE A N 1
ATOM 1546 C CA . PHE A 1 192 ? -4 -31.328 -19.562 1 31.34 192 PHE A CA 1
ATOM 1547 C C . PHE A 1 192 ? -4.445 -31.938 -20.891 1 31.34 192 PHE A C 1
ATOM 1549 O O . PHE A 1 192 ? -3.611 -32.312 -21.719 1 31.34 192 PHE A O 1
ATOM 1556 N N . THR A 1 193 ? -5.348 -33.062 -21.234 1 31.59 193 THR A N 1
ATOM 1557 C CA . THR A 1 193 ? -5.809 -33.406 -22.578 1 31.59 193 THR A CA 1
ATOM 1558 C C . THR A 1 193 ? -6.266 -32.156 -23.328 1 31.59 193 THR A C 1
ATOM 1560 O O . THR A 1 193 ? -7.027 -31.359 -22.797 1 31.59 193 THR A O 1
ATOM 1563 N N . GLU A 1 194 ? -5.77 -31.641 -24.594 1 35.56 194 GLU A N 1
ATOM 1564 C CA . GLU A 1 194 ? -6.066 -30.797 -25.75 1 35.56 194 GLU A CA 1
ATOM 1565 C C . GLU A 1 194 ? -7.574 -30.625 -25.938 1 35.56 194 GLU A C 1
ATOM 1567 O O . GLU A 1 194 ? -8.039 -29.547 -26.281 1 35.56 194 GLU A O 1
ATOM 1572 N N . ASN A 1 195 ? -8.438 -31.594 -26.766 1 33.31 195 ASN A N 1
ATOM 1573 C CA . ASN A 1 195 ? -9.758 -31.672 -27.375 1 33.31 195 ASN A CA 1
ATOM 1574 C C . ASN A 1 195 ? -10.859 -31.281 -26.391 1 33.31 195 ASN A C 1
ATOM 1576 O O . ASN A 1 195 ? -11.734 -30.484 -26.734 1 33.31 195 ASN A O 1
ATOM 1580 N N . SER A 1 196 ? -11.789 -32.375 -26.094 1 33.09 196 SER A N 1
ATOM 1581 C CA . SER A 1 196 ? -13.203 -32.344 -25.719 1 33.09 196 SER A CA 1
ATOM 1582 C C . SER A 1 196 ? -13.445 -31.344 -24.578 1 33.09 196 SER A C 1
ATOM 1584 O O . SER A 1 196 ? -12.578 -30.516 -24.266 1 33.09 196 SER A O 1
ATOM 1586 N N . THR A 1 197 ? -14.039 -32 -23.312 1 31.27 197 THR A N 1
ATOM 1587 C CA . THR A 1 197 ? -14.672 -31.438 -22.125 1 31.27 197 THR A CA 1
ATOM 1588 C C . THR A 1 197 ? -13.727 -30.484 -21.391 1 31.27 197 THR A C 1
ATOM 1590 O O . THR A 1 197 ? -12.531 -30.75 -21.297 1 31.27 197 THR A O 1
ATOM 1593 N N . PHE A 1 198 ? -13.383 -29.188 -21.344 1 36.62 198 PHE A N 1
ATOM 1594 C CA . PHE A 1 198 ? -13.156 -28.672 -20 1 36.62 198 PHE A CA 1
ATOM 1595 C C . PHE A 1 198 ? -13.367 -29.75 -18.953 1 36.62 198 PHE A C 1
ATOM 1597 O O . PHE A 1 198 ? -14.492 -30.219 -18.734 1 36.62 198 PHE A O 1
ATOM 1604 N N . LEU A 1 199 ? -13.148 -31.016 -18.953 1 37.06 199 LEU A N 1
ATOM 1605 C CA . LEU A 1 199 ? -13.375 -31.672 -17.672 1 37.06 199 LEU A CA 1
ATOM 1606 C C . LEU A 1 199 ? -13.609 -30.641 -16.562 1 37.06 199 LEU A C 1
ATOM 1608 O O . LEU A 1 199 ? -13.195 -29.5 -16.672 1 37.06 199 LEU A O 1
ATOM 1612 N N . GLU A 1 200 ? -14.375 -30.703 -15.383 1 41.16 200 GLU A N 1
ATOM 1613 C CA . GLU A 1 200 ? -15.188 -29.812 -14.562 1 41.16 200 GLU A CA 1
ATOM 1614 C C . GLU A 1 200 ? -14.406 -28.562 -14.18 1 41.16 200 GLU A C 1
ATOM 1616 O O . GLU A 1 200 ? -14.07 -28.359 -13.008 1 41.16 200 GLU A O 1
ATOM 1621 N N . THR A 1 201 ? -13.391 -28.062 -14.688 1 50.69 201 THR A N 1
ATOM 1622 C CA . THR A 1 201 ? -12.672 -26.906 -14.156 1 50.69 201 THR A CA 1
ATOM 1623 C C . THR A 1 201 ? -13.531 -25.656 -14.219 1 50.69 201 THR A C 1
ATOM 1625 O O . THR A 1 201 ? -14.18 -25.391 -15.234 1 50.69 201 THR A O 1
ATOM 1628 N N . THR A 1 202 ? -13.867 -25.203 -13.125 1 62.59 202 THR A N 1
ATOM 1629 C CA . THR A 1 202 ? -14.898 -24.281 -12.656 1 62.59 202 THR A CA 1
ATOM 1630 C C . THR A 1 202 ? -14.758 -22.922 -13.312 1 62.59 202 THR A C 1
ATOM 1632 O O . THR A 1 202 ? -15.75 -22.234 -13.578 1 62.59 202 THR A O 1
ATOM 1635 N N . ILE A 1 203 ? -13.453 -22.531 -13.961 1 77.62 203 ILE A N 1
ATOM 1636 C CA . ILE A 1 203 ? -13.43 -21.188 -14.539 1 77.62 203 ILE A CA 1
ATOM 1637 C C . ILE A 1 203 ? -13.016 -21.266 -16 1 77.62 203 ILE A C 1
ATOM 1639 O O . ILE A 1 203 ? -11.977 -21.859 -16.328 1 77.62 203 ILE A O 1
ATOM 1643 N N . THR A 1 204 ? -13.828 -20.875 -17.016 1 84.25 204 THR A N 1
ATOM 1644 C CA . THR A 1 204 ? -13.578 -20.859 -18.453 1 84.25 204 THR A CA 1
ATOM 1645 C C . THR A 1 204 ? -12.578 -19.766 -18.812 1 84.25 204 THR A C 1
ATOM 1647 O O . THR A 1 204 ? -12.312 -18.875 -18.016 1 84.25 204 THR A O 1
ATOM 1650 N N . TYR A 1 205 ? -11.969 -19.953 -20.047 1 86.44 205 TYR A N 1
ATOM 1651 C CA . TYR A 1 205 ? -10.992 -18.969 -20.516 1 86.44 205 TYR A CA 1
ATOM 1652 C C . TYR A 1 205 ? -11.617 -17.594 -20.625 1 86.44 205 TYR A C 1
ATOM 1654 O O . TYR A 1 205 ? -10.984 -16.578 -20.281 1 86.44 205 TYR A O 1
ATOM 1662 N N . SER A 1 206 ? -12.766 -17.5 -21.203 1 90 206 SER A N 1
ATOM 1663 C CA . SER A 1 206 ? -13.461 -16.219 -21.328 1 90 206 SER A CA 1
ATOM 1664 C C . SER A 1 206 ? -13.742 -15.609 -19.953 1 90 206 SER A C 1
ATOM 1666 O O . SER A 1 206 ? -13.641 -14.391 -19.797 1 90 206 SER A O 1
ATOM 1668 N N . GLU A 1 207 ? -14.094 -16.375 -19 1 91.75 207 GLU A N 1
ATOM 1669 C CA . GLU A 1 207 ? -14.336 -15.898 -17.641 1 91.75 207 GLU A CA 1
ATOM 1670 C C . GLU A 1 207 ? -13.039 -15.414 -16.984 1 91.75 207 GLU A C 1
ATOM 1672 O O . GLU A 1 207 ? -13.047 -14.445 -16.219 1 91.75 207 GLU A O 1
ATOM 1677 N N . LEU A 1 208 ? -12 -16.172 -17.297 1 92.31 208 LEU A N 1
ATOM 1678 C CA . LEU A 1 208 ? -10.711 -15.773 -16.75 1 92.31 208 LEU A CA 1
ATOM 1679 C C . LEU A 1 208 ? -10.281 -14.414 -17.297 1 92.31 208 LEU A C 1
ATOM 1681 O O . LEU A 1 208 ? -9.75 -13.578 -16.562 1 92.31 208 LEU A O 1
ATOM 1685 N N . LYS A 1 209 ? -10.477 -14.234 -18.562 1 93.56 209 LYS A N 1
ATOM 1686 C CA . LYS A 1 209 ? -10.148 -12.953 -19.172 1 93.56 209 LYS A CA 1
ATOM 1687 C C . LYS A 1 209 ? -10.961 -11.828 -18.547 1 93.56 209 LYS A C 1
ATOM 1689 O O . LYS A 1 209 ? -10.43 -10.75 -18.266 1 93.56 209 LYS A O 1
ATOM 1694 N N . THR A 1 210 ? -12.227 -12.062 -18.375 1 95 210 THR A N 1
ATOM 1695 C CA . THR A 1 210 ? -13.086 -11.078 -17.734 1 95 210 THR A CA 1
ATOM 1696 C C . THR A 1 210 ? -12.625 -10.797 -16.312 1 95 210 THR A C 1
ATOM 1698 O O . THR A 1 210 ? -12.578 -9.641 -15.875 1 95 210 THR A O 1
ATOM 1701 N N . TRP A 1 211 ? -12.32 -11.836 -15.555 1 95.06 211 TRP A N 1
ATOM 1702 C CA . TRP A 1 211 ? -11.805 -11.695 -14.195 1 95.06 211 TRP A CA 1
ATOM 1703 C C . TRP A 1 211 ? -10.539 -10.852 -14.18 1 95.06 211 TRP A C 1
ATOM 1705 O O . TRP A 1 211 ? -10.359 -9.992 -13.312 1 95.06 211 TRP A O 1
ATOM 1715 N N . ASN A 1 212 ? -9.633 -11.117 -15.117 1 96.31 212 ASN A N 1
ATOM 1716 C CA . ASN A 1 212 ? -8.398 -10.3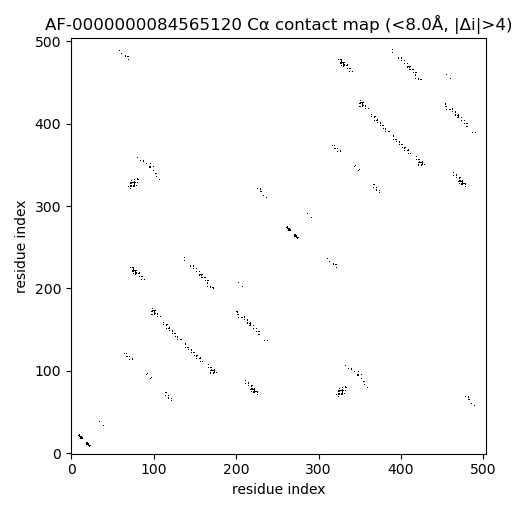52 -15.219 1 96.31 212 ASN A CA 1
ATOM 1717 C C . ASN A 1 212 ? -8.664 -8.867 -15.422 1 96.31 212 ASN A C 1
ATOM 1719 O O . ASN A 1 212 ? -8.078 -8.023 -14.75 1 96.31 212 ASN A O 1
ATOM 1723 N N . HIS A 1 213 ? -9.516 -8.586 -16.312 1 97.38 213 HIS A N 1
ATOM 1724 C CA . HIS A 1 213 ? -9.828 -7.191 -16.594 1 97.38 213 HIS A CA 1
ATOM 1725 C C . HIS A 1 213 ? -10.477 -6.508 -15.398 1 97.38 213 HIS A C 1
ATOM 1727 O O . HIS A 1 213 ? -10.109 -5.387 -15.047 1 97.38 213 HIS A O 1
ATOM 1733 N N . LEU A 1 214 ? -11.406 -7.164 -14.805 1 97.56 214 LEU A N 1
ATOM 1734 C CA . LEU A 1 214 ? -12.07 -6.602 -13.633 1 97.56 214 LEU A CA 1
ATOM 1735 C C . LEU A 1 214 ? -11.086 -6.402 -12.492 1 97.56 214 LEU A C 1
ATOM 1737 O O . LEU A 1 214 ? -11.117 -5.375 -11.805 1 97.56 214 LEU A O 1
ATOM 1741 N N . SER A 1 215 ? -10.234 -7.352 -12.312 1 97.44 215 SER A N 1
ATOM 1742 C CA . SER A 1 215 ? -9.242 -7.273 -11.25 1 97.44 215 SER A CA 1
ATOM 1743 C C . SER A 1 215 ? -8.25 -6.141 -11.5 1 97.44 215 SER A C 1
ATOM 1745 O O . SER A 1 215 ? -7.848 -5.441 -10.57 1 97.44 215 SER A O 1
ATOM 1747 N N . LEU A 1 216 ? -7.875 -5.926 -12.727 1 98.06 216 LEU A N 1
ATOM 1748 C CA . LEU A 1 216 ? -6.957 -4.848 -13.078 1 98.06 216 LEU A CA 1
ATOM 1749 C C . LEU A 1 216 ? -7.605 -3.488 -12.852 1 98.06 216 LEU A C 1
ATOM 1751 O O . LEU A 1 216 ? -6.973 -2.576 -12.312 1 98.06 216 LEU A O 1
ATOM 1755 N N . TRP A 1 217 ? -8.812 -3.451 -13.141 1 98 217 TRP A N 1
ATOM 1756 C CA . TRP A 1 217 ? -9.516 -2.182 -12.984 1 98 217 TRP A CA 1
ATOM 1757 C C . TRP A 1 217 ? -9.703 -1.842 -11.508 1 98 217 TRP A C 1
ATOM 1759 O O . TRP A 1 217 ? -9.484 -0.702 -11.094 1 98 217 TRP A O 1
ATOM 1769 N N . ARG A 1 218 ? -10.133 -2.768 -10.727 1 97.88 218 ARG A N 1
ATOM 1770 C CA . ARG A 1 218 ? -10.359 -2.455 -9.32 1 97.88 218 ARG A CA 1
ATOM 1771 C C . ARG A 1 218 ? -9.047 -2.092 -8.625 1 97.88 218 ARG A C 1
ATOM 1773 O O . ARG A 1 218 ? -9.016 -1.197 -7.777 1 97.88 218 ARG A O 1
ATOM 1780 N N . ALA A 1 219 ? -7.973 -2.768 -9.047 1 98.12 219 ALA A N 1
ATOM 1781 C CA . ALA A 1 219 ? -6.66 -2.451 -8.484 1 98.12 219 ALA A CA 1
ATOM 1782 C C . ALA A 1 219 ? -6.195 -1.065 -8.922 1 98.12 219 ALA A C 1
ATOM 1784 O O . ALA A 1 219 ? -5.664 -0.296 -8.117 1 98.12 219 ALA A O 1
ATOM 1785 N N . LEU A 1 220 ? -6.418 -0.724 -10.117 1 98.06 220 LEU A N 1
ATOM 1786 C CA . LEU A 1 220 ? -6.027 0.57 -10.664 1 98.06 220 LEU A CA 1
ATOM 1787 C C . LEU A 1 220 ? -6.797 1.701 -9.992 1 98.06 220 LEU A C 1
ATOM 1789 O O . LEU A 1 220 ? -6.219 2.738 -9.656 1 98.06 220 LEU A O 1
ATOM 1793 N N . LEU A 1 221 ? -8.016 1.505 -9.82 1 98.5 221 LEU A N 1
ATOM 1794 C CA . LEU A 1 221 ? -8.844 2.525 -9.188 1 98.5 221 LEU A CA 1
ATOM 1795 C C . LEU A 1 221 ? -8.406 2.766 -7.746 1 98.5 221 LEU A C 1
ATOM 1797 O O . LEU A 1 221 ? -8.352 3.91 -7.293 1 98.5 221 LEU A O 1
ATOM 1801 N N . ALA A 1 222 ? -8.148 1.688 -7.043 1 98.12 222 ALA A N 1
ATOM 1802 C CA . ALA A 1 222 ? -7.652 1.822 -5.676 1 98.12 222 ALA A CA 1
ATOM 1803 C C . ALA A 1 222 ? -6.336 2.592 -5.637 1 98.12 222 ALA A C 1
ATOM 1805 O O . ALA A 1 222 ? -6.129 3.441 -4.77 1 98.12 222 ALA A O 1
ATOM 1806 N N . PHE A 1 223 ? -5.492 2.283 -6.566 1 97.94 223 PHE A N 1
ATOM 1807 C CA . PHE A 1 223 ? -4.207 2.961 -6.668 1 97.94 223 PHE A CA 1
ATOM 1808 C C . PHE A 1 223 ? -4.398 4.445 -6.965 1 97.94 223 PHE A C 1
ATOM 1810 O O . PHE A 1 223 ? -3.785 5.297 -6.316 1 97.94 223 PHE A O 1
ATOM 1817 N N . VAL A 1 224 ? -5.207 4.766 -7.871 1 97 224 VAL A N 1
ATOM 1818 C CA . VAL A 1 224 ? -5.465 6.141 -8.281 1 97 224 VAL A CA 1
ATOM 1819 C C . VAL A 1 224 ? -6.094 6.922 -7.129 1 97 224 VAL A C 1
ATOM 1821 O O . VAL A 1 224 ? -5.758 8.086 -6.902 1 97 224 VAL A O 1
ATOM 1824 N N . ALA A 1 225 ? -6.98 6.289 -6.457 1 97.44 225 ALA A N 1
ATOM 1825 C CA . ALA A 1 225 ? -7.613 6.941 -5.312 1 97.44 225 ALA A CA 1
ATOM 1826 C C . ALA A 1 225 ? -6.574 7.359 -4.273 1 97.44 225 ALA A C 1
ATOM 1828 O O . ALA A 1 225 ? -6.656 8.453 -3.711 1 97.44 225 ALA A O 1
ATOM 1829 N N . TRP A 1 226 ? -5.609 6.527 -4.039 1 96.5 226 TRP A N 1
ATOM 1830 C CA . TRP A 1 226 ? -4.543 6.844 -3.094 1 96.5 226 TRP A CA 1
ATOM 1831 C C . TRP A 1 226 ? -3.713 8.023 -3.582 1 96.5 226 TRP A C 1
ATOM 1833 O O . TRP A 1 226 ? -3.404 8.938 -2.809 1 96.5 226 TRP A O 1
ATOM 1843 N N . ILE A 1 227 ? -3.457 8.047 -4.836 1 95.5 227 ILE A N 1
ATOM 1844 C CA . ILE A 1 227 ? -2.654 9.125 -5.414 1 95.5 227 ILE A CA 1
ATOM 1845 C C . ILE A 1 227 ? -3.41 10.445 -5.309 1 95.5 227 ILE A C 1
ATOM 1847 O O . ILE A 1 227 ? -2.832 11.469 -4.941 1 95.5 227 ILE A O 1
ATOM 1851 N N . VAL A 1 228 ? -4.645 10.398 -5.602 1 94.56 228 VAL A N 1
ATOM 1852 C CA . VAL A 1 228 ? -5.461 11.609 -5.57 1 94.56 228 VAL A CA 1
ATOM 1853 C C . VAL A 1 228 ? -5.574 12.117 -4.137 1 94.56 228 VAL A C 1
ATOM 1855 O O . VAL A 1 228 ? -5.465 13.32 -3.887 1 94.56 228 VAL A O 1
ATOM 1858 N N . LEU A 1 229 ? -5.801 11.219 -3.244 1 92.56 229 LEU A N 1
ATOM 1859 C CA . LEU A 1 229 ? -5.93 11.609 -1.847 1 92.56 229 LEU A CA 1
ATOM 1860 C C . LEU A 1 229 ? -4.629 12.227 -1.335 1 92.56 229 LEU A C 1
ATOM 1862 O O . LEU A 1 229 ? -4.652 13.18 -0.559 1 92.56 229 LEU A O 1
ATOM 1866 N N . GLY A 1 230 ? -3.547 11.695 -1.72 1 88.94 230 GLY A N 1
ATOM 1867 C CA . GLY A 1 230 ? -2.252 12.133 -1.225 1 88.94 230 GLY A CA 1
ATOM 1868 C C . GLY A 1 230 ? -1.842 13.492 -1.751 1 88.94 230 GLY A C 1
ATOM 1869 O O . GLY A 1 230 ? -1.059 14.203 -1.114 1 88.94 230 GLY A O 1
ATOM 1870 N N . PHE A 1 231 ? -2.297 13.789 -2.869 1 84.19 231 PHE A N 1
ATOM 1871 C CA . PHE A 1 231 ? -1.935 15.078 -3.432 1 84.19 231 PHE A CA 1
ATOM 1872 C C . PHE A 1 231 ? -2.895 16.172 -2.957 1 84.19 231 PHE A C 1
ATOM 1874 O O . PHE A 1 231 ? -4.047 16.219 -3.395 1 84.19 231 PHE A O 1
ATOM 1881 N N . GLN A 1 232 ? -2.785 16.609 -1.722 1 71 232 GLN A N 1
ATOM 1882 C CA . GLN A 1 232 ? -3.578 17.719 -1.197 1 71 232 GLN A CA 1
ATOM 1883 C C . GLN A 1 232 ? -2.752 19 -1.124 1 71 232 GLN A C 1
ATOM 1885 O O . GLN A 1 232 ? -1.648 19 -0.575 1 71 232 GLN A O 1
ATOM 1890 N N . PRO A 1 233 ? -3.195 19.891 -1.926 1 62 233 PRO A N 1
ATOM 1891 C CA . PRO A 1 233 ? -2.457 21.141 -1.797 1 62 233 PRO A CA 1
ATOM 1892 C C . PRO A 1 233 ? -2.428 21.672 -0.363 1 62 233 PRO A C 1
ATOM 1894 O O . PRO A 1 233 ? -3.42 21.547 0.361 1 62 233 PRO A O 1
ATOM 1897 N N . PRO A 1 234 ? -1.203 21.875 0.217 1 54.41 234 PRO A N 1
ATOM 1898 C CA . PRO A 1 234 ? -1.118 22.406 1.579 1 54.41 234 PRO A CA 1
ATOM 1899 C C . PRO A 1 234 ? -1.944 23.672 1.771 1 54.41 234 PRO A C 1
ATOM 1901 O O . PRO A 1 234 ? -1.938 24.562 0.907 1 54.41 234 PRO A O 1
ATOM 1904 N N . GLU A 1 235 ? -2.877 23.516 2.684 1 56.62 235 GLU A N 1
ATOM 1905 C CA . GLU A 1 235 ? -3.732 24.656 3.012 1 56.62 235 GLU A CA 1
ATOM 1906 C C . GLU A 1 235 ? -2.926 25.953 3.096 1 56.62 235 GLU A C 1
ATOM 1908 O O . GLU A 1 235 ? -3.369 27 2.621 1 56.62 235 GLU A O 1
ATOM 1913 N N . ASP A 1 236 ? -1.775 25.797 3.58 1 53.09 236 ASP A N 1
ATOM 1914 C CA . ASP A 1 236 ? -0.983 27 3.832 1 53.09 236 ASP A CA 1
ATOM 1915 C C . ASP A 1 236 ? -0.531 27.641 2.523 1 53.09 236 ASP A C 1
ATOM 1917 O O . ASP A 1 236 ? -0.471 28.875 2.418 1 53.09 236 ASP A O 1
ATOM 1921 N N . MET A 1 237 ? -0.215 26.844 1.59 1 53.53 237 MET A N 1
ATOM 1922 C CA . MET A 1 237 ? 0.294 27.438 0.359 1 53.53 237 MET A CA 1
ATOM 1923 C C . MET A 1 237 ? -0.796 28.234 -0.353 1 53.53 237 MET A C 1
ATOM 1925 O O . MET A 1 237 ? -0.545 29.328 -0.855 1 53.53 237 MET A O 1
ATOM 1929 N N . LEU A 1 238 ? -1.919 27.625 -0.359 1 55.16 238 LEU A N 1
ATOM 1930 C CA . LEU A 1 238 ? -3.025 28.328 -0.999 1 55.16 238 LEU A CA 1
ATOM 1931 C C . LEU A 1 238 ? -3.4 29.578 -0.215 1 55.16 238 LEU A C 1
ATOM 1933 O O . LEU A 1 238 ? -3.662 30.625 -0.805 1 55.16 238 LEU A O 1
ATOM 1937 N N . GLN A 1 239 ? -3.258 29.438 1.016 1 56.12 239 GLN A N 1
ATOM 1938 C CA . GLN A 1 239 ? -3.541 30.609 1.832 1 56.12 239 GLN A CA 1
ATOM 1939 C C . GLN A 1 239 ? -2.482 31.688 1.628 1 56.12 239 GLN A C 1
ATOM 1941 O O . GLN A 1 239 ? -2.807 32.875 1.542 1 56.12 239 GLN A O 1
ATOM 1946 N N . ASN A 1 240 ? -1.252 31.234 1.552 1 55.22 240 ASN A N 1
ATOM 1947 C CA . ASN A 1 240 ? -0.178 32.188 1.359 1 55.22 240 ASN A CA 1
ATOM 1948 C C . ASN A 1 240 ? -0.252 32.844 -0.017 1 55.22 240 ASN A C 1
ATOM 1950 O O . ASN A 1 240 ? 0.001 34.062 -0.153 1 55.22 240 ASN A O 1
ATOM 1954 N N . HIS A 1 241 ? -0.541 32.062 -0.954 1 55.69 241 HIS A N 1
ATOM 1955 C CA . HIS A 1 241 ? -0.713 32.625 -2.289 1 55.69 241 HIS A CA 1
ATOM 1956 C C . HIS A 1 241 ? -1.871 33.625 -2.324 1 55.69 241 HIS A C 1
ATOM 1958 O O . HIS A 1 241 ? -1.763 34.688 -2.938 1 55.69 241 HIS A O 1
ATOM 1964 N N . LEU A 1 242 ? -2.867 33.281 -1.634 1 54.28 242 LEU A N 1
ATOM 1965 C CA . LEU A 1 242 ? -4.023 34.156 -1.572 1 54.28 242 LEU A CA 1
ATOM 1966 C C . LEU A 1 242 ? -3.699 35.438 -0.792 1 54.28 242 LEU A C 1
ATOM 1968 O O . LEU A 1 242 ? -4.105 36.531 -1.184 1 54.28 242 LEU A O 1
ATOM 1972 N N . LYS A 1 243 ? -2.916 35.25 0.151 1 55.56 243 LYS A N 1
ATOM 1973 C CA . LYS A 1 243 ? -2.506 36.406 0.932 1 55.56 243 LYS A CA 1
ATOM 1974 C C . LYS A 1 243 ? -1.569 37.312 0.13 1 55.56 243 LYS A C 1
ATOM 1976 O O . LYS A 1 243 ? -1.656 38.531 0.212 1 55.56 243 LYS A O 1
ATOM 1981 N N . SER A 1 244 ? -0.734 36.719 -0.569 1 56.5 244 SER A N 1
ATOM 1982 C CA . SER A 1 244 ? 0.171 37.5 -1.405 1 56.5 244 SER A CA 1
ATOM 1983 C C . SER A 1 244 ? -0.589 38.25 -2.504 1 56.5 244 SER A C 1
ATOM 1985 O O . SER A 1 244 ? -0.237 39.375 -2.863 1 56.5 244 SER A O 1
ATOM 1987 N N . MET A 1 245 ? -1.563 37.531 -3.033 1 55.97 245 MET A N 1
ATOM 1988 C CA . MET A 1 245 ? -2.395 38.188 -4.051 1 55.97 245 MET A CA 1
ATOM 1989 C C . MET A 1 245 ? -3.207 39.312 -3.449 1 55.97 245 MET A C 1
ATOM 1991 O O . MET A 1 245 ? -3.424 40.344 -4.102 1 55.97 245 MET A O 1
ATOM 1995 N N . GLU A 1 246 ? -3.627 39.125 -2.23 1 56.03 246 GLU A N 1
ATOM 1996 C CA . GLU A 1 246 ? -4.359 40.156 -1.524 1 56.03 246 GLU A CA 1
ATOM 1997 C C . GLU A 1 246 ? -3.471 41.375 -1.25 1 56.03 246 GLU A C 1
ATOM 1999 O O . GLU A 1 246 ? -3.934 42.531 -1.287 1 56.03 246 GLU A O 1
ATOM 2004 N N . ALA A 1 247 ? -2.26 41.125 -0.995 1 52.66 247 ALA A N 1
ATOM 2005 C CA . ALA A 1 247 ? -1.322 42.188 -0.735 1 52.66 247 ALA A CA 1
ATOM 2006 C C . ALA A 1 247 ? -1.078 43.031 -1.995 1 52.66 247 ALA A C 1
ATOM 2008 O O . ALA A 1 247 ? -0.739 44.219 -1.914 1 52.66 247 ALA A O 1
ATOM 2009 N N . TYR A 1 248 ? -1.188 42.5 -3.105 1 48.72 248 TYR A N 1
ATOM 2010 C CA . TYR A 1 248 ? -1.014 43.188 -4.367 1 48.72 248 TYR A CA 1
ATOM 2011 C C . TYR A 1 248 ? -2.297 43.906 -4.77 1 48.72 248 TYR A C 1
ATOM 2013 O O . TYR A 1 248 ? -2.314 44.656 -5.75 1 48.72 248 TYR A O 1
ATOM 2021 N N . LEU A 1 249 ? -3.367 43.594 -4.078 1 46.22 249 LEU A N 1
ATOM 2022 C CA . LEU A 1 249 ? -4.574 44.375 -4.398 1 46.22 249 LEU A CA 1
ATOM 2023 C C . LEU A 1 249 ? -4.465 45.812 -3.91 1 46.22 249 LEU A C 1
ATOM 2025 O O . LEU A 1 249 ? -4.066 46.031 -2.768 1 46.22 249 LEU A O 1
ATOM 2029 N N . PRO A 1 250 ? -4.285 46.781 -4.844 1 44.81 250 PRO A N 1
ATOM 2030 C CA . PRO A 1 250 ? -4.246 48.188 -4.484 1 44.81 250 PRO A CA 1
ATOM 2031 C C . PRO A 1 250 ? -5.289 48.562 -3.432 1 44.81 250 PRO A C 1
ATOM 2033 O O . PRO A 1 250 ? -6.367 47.969 -3.389 1 44.81 250 PRO A O 1
ATOM 2036 N N . ASP A 1 251 ? -4.781 49 -2.141 1 47.12 251 ASP A N 1
ATOM 2037 C CA . ASP A 1 251 ? -5.711 49.594 -1.19 1 47.12 251 ASP A CA 1
ATOM 2038 C C . ASP A 1 251 ? -6.754 50.438 -1.907 1 47.12 251 ASP A C 1
ATOM 2040 O O . ASP A 1 251 ? -6.406 51.344 -2.668 1 47.12 251 ASP A O 1
ATOM 2044 N N . LYS A 1 252 ? -7.883 49.938 -2.074 1 40.06 252 LYS A N 1
ATOM 2045 C CA . LYS A 1 252 ? -8.914 50.906 -2.486 1 40.06 252 LYS A CA 1
ATOM 2046 C C . LYS A 1 252 ? -9.133 51.969 -1.418 1 40.06 252 LYS A C 1
ATOM 2048 O O . LYS A 1 252 ? -9.125 51.656 -0.222 1 40.06 252 LYS A O 1
ATOM 2053 N N . MET B 1 1 ? 50 78.438 -31.469 1 28.27 1 MET B N 1
ATOM 2054 C CA . MET B 1 1 ? 48.531 78.5 -31.609 1 28.27 1 MET B CA 1
ATOM 2055 C C . MET B 1 1 ? 47.844 78.375 -30.266 1 28.27 1 MET B C 1
ATOM 2057 O O . MET B 1 1 ? 47.906 77.375 -29.594 1 28.27 1 MET B O 1
ATOM 2061 N N . LYS B 1 2 ? 47.812 79.5 -29.516 1 40.41 2 LYS B N 1
ATOM 2062 C CA . LYS B 1 2 ? 47.312 79.75 -28.172 1 40.41 2 LYS B CA 1
ATOM 2063 C C . LYS B 1 2 ? 45.812 79.375 -28.062 1 40.41 2 LYS B C 1
ATOM 2065 O O . LYS B 1 2 ? 45 79.875 -28.859 1 40.41 2 LYS B O 1
ATOM 2070 N N . ARG B 1 3 ? 45.5 78.062 -27.672 1 37.41 3 ARG B N 1
ATOM 2071 C CA . ARG B 1 3 ? 44.188 77.438 -27.531 1 37.41 3 ARG B CA 1
ATOM 2072 C C . ARG B 1 3 ? 43.219 78.312 -26.75 1 37.41 3 ARG B C 1
ATOM 2074 O O . ARG B 1 3 ? 43.594 78.875 -25.703 1 37.41 3 ARG B O 1
ATOM 2081 N N . SER B 1 4 ? 42.281 79 -27.406 1 40.62 4 SER B N 1
ATOM 2082 C CA . SER B 1 4 ? 41.219 79.938 -27.031 1 40.62 4 SER B CA 1
ATOM 2083 C C . SER B 1 4 ? 40.344 79.375 -25.922 1 40.62 4 SER B C 1
ATOM 2085 O O . SER B 1 4 ? 40.031 78.188 -25.922 1 40.62 4 SER B O 1
ATOM 2087 N N . PRO B 1 5 ? 40.25 80 -24.703 1 42.5 5 PRO B N 1
ATOM 2088 C CA . PRO B 1 5 ? 39.531 79.5 -23.516 1 42.5 5 PRO B CA 1
ATOM 2089 C C . PRO B 1 5 ? 38.062 79.188 -23.812 1 42.5 5 PRO B C 1
ATOM 2091 O O . PRO B 1 5 ? 37.438 79.875 -24.672 1 42.5 5 PRO B O 1
ATOM 2094 N N . ARG B 1 6 ? 37.562 77.875 -23.625 1 40.56 6 ARG B N 1
ATOM 2095 C CA . ARG B 1 6 ? 36.219 77.312 -23.797 1 40.56 6 ARG B CA 1
ATOM 2096 C C . ARG B 1 6 ? 35.156 78.125 -23.062 1 40.56 6 ARG B C 1
ATOM 2098 O O . ARG B 1 6 ? 35.312 78.375 -21.859 1 40.56 6 ARG B O 1
ATOM 2105 N N . ARG B 1 7 ? 34.406 79.062 -23.734 1 41.75 7 ARG B N 1
ATOM 2106 C CA . ARG B 1 7 ? 33.344 79.875 -23.281 1 41.75 7 ARG B CA 1
ATOM 2107 C C . ARG B 1 7 ? 32.25 79.062 -22.609 1 41.75 7 ARG B C 1
ATOM 2109 O O . ARG B 1 7 ? 31.75 78.125 -23.188 1 41.75 7 ARG B O 1
ATOM 2116 N N . THR B 1 8 ? 32.312 78.875 -21.266 1 41.69 8 THR B N 1
ATOM 2117 C CA . THR B 1 8 ? 31.266 78.25 -20.469 1 41.69 8 THR B CA 1
ATOM 2118 C C . THR B 1 8 ? 29.891 78.812 -20.812 1 41.69 8 THR B C 1
ATOM 2120 O O . THR B 1 8 ? 29.719 80 -20.875 1 41.69 8 THR B O 1
ATOM 2123 N N . ASP B 1 9 ? 29.078 78.125 -21.547 1 44.56 9 ASP B N 1
ATOM 2124 C CA . ASP B 1 9 ? 27.766 78.438 -22.078 1 44.56 9 ASP B CA 1
ATOM 2125 C C . ASP B 1 9 ? 26.828 78.875 -20.953 1 44.56 9 ASP B C 1
ATOM 2127 O O . ASP B 1 9 ? 26.531 78.125 -20.047 1 44.56 9 ASP B O 1
ATOM 2131 N N . LYS B 1 10 ? 26.969 80.125 -20.422 1 45.91 10 LYS B N 1
ATOM 2132 C CA . LYS B 1 10 ? 26.078 80.75 -19.438 1 45.91 10 LYS B CA 1
ATOM 2133 C C . LYS B 1 10 ? 24.656 80.875 -19.969 1 45.91 10 LYS B C 1
ATOM 2135 O O . LYS B 1 10 ? 24.453 81.312 -21.109 1 45.91 10 LYS B O 1
ATOM 2140 N N . ILE B 1 11 ? 23.734 80.062 -19.625 1 52.78 11 ILE B N 1
ATOM 2141 C CA . ILE B 1 11 ? 22.344 80.125 -20.078 1 52.78 11 ILE B CA 1
ATOM 2142 C C . ILE B 1 11 ? 21.641 81.312 -19.469 1 52.78 11 ILE B C 1
ATOM 2144 O O . ILE B 1 11 ? 21.719 81.562 -18.25 1 52.78 11 ILE B O 1
ATOM 2148 N N . TYR B 1 12 ? 21.391 82.375 -20.141 1 51.59 12 TYR B N 1
ATOM 2149 C CA . TYR B 1 12 ? 20.719 83.625 -19.75 1 51.59 12 TYR B CA 1
ATOM 2150 C C . TYR B 1 12 ? 19.203 83.5 -19.812 1 51.59 12 TYR B C 1
ATOM 2152 O O . TYR B 1 12 ? 18.672 82.938 -20.781 1 51.59 12 TYR B O 1
ATOM 2160 N N . VAL B 1 13 ? 18.516 83.312 -18.703 1 53.03 13 VAL B N 1
ATOM 2161 C CA . VAL B 1 13 ? 17.062 83.25 -18.719 1 53.03 13 VAL B CA 1
ATOM 2162 C C . VAL B 1 13 ? 16.484 84.688 -18.75 1 53.03 13 VAL B C 1
ATOM 2164 O O . VAL B 1 13 ? 16.906 85.5 -17.969 1 53.03 13 VAL B O 1
ATOM 2167 N N . GLN B 1 14 ? 15.906 85 -19.797 1 52.19 14 GLN B N 1
ATOM 2168 C CA . GLN B 1 14 ? 15.344 86.312 -20.094 1 52.19 14 GLN B CA 1
ATOM 2169 C C . GLN B 1 14 ? 14.094 86.562 -19.266 1 52.19 14 GLN B C 1
ATOM 2171 O O . GLN B 1 14 ? 13.133 85.812 -19.328 1 52.19 14 GLN B O 1
ATOM 2176 N N . LYS B 1 15 ? 14.219 87.188 -18.062 1 46.47 15 LYS B N 1
ATOM 2177 C CA . LYS B 1 15 ? 12.977 87.688 -17.469 1 46.47 15 LYS B CA 1
ATOM 2178 C C . LYS B 1 15 ? 12.555 89 -18.094 1 46.47 15 LYS B C 1
ATOM 2180 O O . LYS B 1 15 ? 13.32 89.625 -18.844 1 46.47 15 LYS B O 1
ATOM 2185 N N . LYS B 1 16 ? 11.523 89.75 -17.75 1 55.44 16 LYS B N 1
ATOM 2186 C CA . LYS B 1 16 ? 10.953 90.875 -18.469 1 55.44 16 LYS B CA 1
ATOM 2187 C C . LYS B 1 16 ? 12.039 91.875 -18.922 1 55.44 16 LYS B C 1
ATOM 2189 O O . LYS B 1 16 ? 12.016 92.312 -20.062 1 55.44 16 LYS B O 1
ATOM 2194 N N . SER B 1 17 ? 12.578 92.875 -18.266 1 55.66 17 SER B N 1
ATOM 2195 C CA . SER B 1 17 ? 13.391 94 -18.719 1 55.66 17 SER B CA 1
ATOM 2196 C C . SER B 1 17 ? 14.875 93.75 -18.516 1 55.66 17 SER B C 1
ATOM 2198 O O . SER B 1 17 ? 15.719 94.5 -18.938 1 55.66 17 SER B O 1
ATOM 2200 N N . LYS B 1 18 ? 15.383 92.875 -17.641 1 52.44 18 LYS B N 1
ATOM 2201 C CA . LYS B 1 18 ? 16.812 92.688 -17.391 1 52.44 18 LYS B CA 1
ATOM 2202 C C . LYS B 1 18 ? 17.234 91.25 -17.531 1 52.44 18 LYS B C 1
ATOM 2204 O O . LYS B 1 18 ? 16.469 90.312 -17.188 1 52.44 18 LYS B O 1
ATOM 2209 N N . PHE B 1 19 ? 18.312 90.938 -18.344 1 53.44 19 PHE B N 1
ATOM 2210 C CA . PHE B 1 19 ? 18.859 89.625 -18.547 1 53.44 19 PHE B CA 1
ATOM 2211 C C . PHE B 1 19 ? 19.547 89.125 -17.281 1 53.44 19 PHE B C 1
ATOM 2213 O O . PHE B 1 19 ? 20.438 89.812 -16.75 1 53.44 19 PHE B O 1
ATOM 2220 N N . GLU B 1 20 ? 18.953 88.625 -16.281 1 50.97 20 GLU B N 1
ATOM 2221 C CA . GLU B 1 20 ? 19.672 88.125 -15.109 1 50.97 20 GLU B CA 1
ATOM 2222 C C . GLU B 1 20 ? 20.266 86.75 -15.375 1 50.97 20 GLU B C 1
ATOM 2224 O O . GLU B 1 20 ? 19.641 85.938 -16.031 1 50.97 20 GLU B O 1
ATOM 2229 N N . GLU B 1 21 ? 21.609 86.625 -15.336 1 52.25 21 GLU B N 1
ATOM 2230 C CA . GLU B 1 21 ? 22.375 85.375 -15.43 1 52.25 21 GLU B CA 1
ATOM 2231 C C . GLU B 1 21 ? 21.938 84.375 -14.375 1 52.25 21 GLU B C 1
ATOM 2233 O O . GLU B 1 21 ? 21.859 84.75 -13.188 1 52.25 21 GLU B O 1
ATOM 2238 N N . THR B 1 22 ? 20.859 83.75 -14.43 1 44.69 22 THR B N 1
ATOM 2239 C CA . THR B 1 22 ? 20.562 82.812 -13.398 1 44.69 22 THR B CA 1
ATOM 2240 C C . THR B 1 22 ? 21.516 81.625 -13.5 1 44.69 22 THR B C 1
ATOM 2242 O O . THR B 1 22 ? 21.75 81.062 -14.594 1 44.69 22 THR B O 1
ATOM 2245 N N . SER B 1 23 ? 22.641 81.625 -12.812 1 40.66 23 SER B N 1
ATOM 2246 C CA . SER B 1 23 ? 23.469 80.438 -12.703 1 40.66 23 SER B CA 1
ATOM 2247 C C . SER B 1 23 ? 22.625 79.188 -12.422 1 40.66 23 SER B C 1
ATOM 2249 O O . SER B 1 23 ? 21.594 79.25 -11.742 1 40.66 23 SER B O 1
ATOM 2251 N N . ARG B 1 24 ? 22.641 78.25 -13.242 1 43.06 24 ARG B N 1
ATOM 2252 C CA . ARG B 1 24 ? 22 76.938 -13.117 1 43.06 24 ARG B CA 1
ATOM 2253 C C . ARG B 1 24 ? 22.109 76.438 -11.695 1 43.06 24 ARG B C 1
ATOM 2255 O O . ARG B 1 24 ? 21.719 75.312 -11.414 1 43.06 24 ARG B O 1
ATOM 2262 N N . HIS B 1 25 ? 22.781 77.188 -10.859 1 36.88 25 HIS B N 1
ATOM 2263 C CA . HIS B 1 25 ? 22.969 76.312 -9.672 1 36.88 25 HIS B CA 1
ATOM 2264 C C . HIS B 1 25 ? 21.641 76 -9.031 1 36.88 25 HIS B C 1
ATOM 2266 O O . HIS B 1 25 ? 21.594 75.5 -7.898 1 36.88 25 HIS B O 1
ATOM 2272 N N . ASN B 1 26 ? 20.531 76.562 -9.531 1 34.41 26 ASN B N 1
ATOM 2273 C CA . ASN B 1 26 ? 19.453 76 -8.75 1 34.41 26 ASN B CA 1
ATOM 2274 C C . ASN B 1 26 ? 19.438 74.438 -8.844 1 34.41 26 ASN B C 1
ATOM 2276 O O . ASN B 1 26 ? 19.016 73.875 -9.852 1 34.41 26 ASN B O 1
ATOM 2280 N N . ASN B 1 27 ? 20.5 73.812 -8.5 1 34.12 27 ASN B N 1
ATOM 2281 C CA . ASN B 1 27 ? 20.406 72.375 -8.148 1 34.12 27 ASN B CA 1
ATOM 2282 C C . ASN B 1 27 ? 19.109 72.062 -7.395 1 34.12 27 ASN B C 1
ATOM 2284 O O . ASN B 1 27 ? 18.953 72.5 -6.242 1 34.12 27 ASN B O 1
ATOM 2288 N N . VAL B 1 28 ? 17.984 72.375 -7.891 1 37.09 28 VAL B N 1
ATOM 2289 C CA . VAL B 1 28 ? 16.875 71.688 -7.266 1 37.09 28 VAL B CA 1
ATOM 2290 C C . VAL B 1 28 ? 17.344 70.312 -6.77 1 37.09 28 VAL B C 1
ATOM 2292 O O . VAL B 1 28 ? 17.906 69.562 -7.531 1 37.09 28 VAL B O 1
ATOM 2295 N N . PRO B 1 29 ? 17.781 70.188 -5.492 1 35.72 29 PRO B N 1
ATOM 2296 C CA . PRO B 1 29 ? 18.047 68.812 -4.969 1 35.72 29 PRO B CA 1
ATOM 2297 C C . PRO B 1 29 ? 17.094 67.75 -5.527 1 35.72 29 PRO B C 1
ATOM 2299 O O . PRO B 1 29 ? 15.875 67.938 -5.469 1 35.72 29 PRO B O 1
ATOM 2302 N N . LEU B 1 30 ? 17.188 67.312 -6.742 1 37.19 30 LEU B N 1
ATOM 2303 C CA . LEU B 1 30 ? 16.578 66.062 -7.012 1 37.19 30 LEU B CA 1
ATOM 2304 C C . LEU B 1 30 ? 16.266 65.312 -5.711 1 37.19 30 LEU B C 1
ATOM 2306 O O . LEU B 1 30 ? 17.156 65.062 -4.891 1 37.19 30 LEU B O 1
ATOM 2310 N N . SER B 1 31 ? 15.164 65.562 -5.043 1 35.69 31 SER B N 1
ATOM 2311 C CA . SER B 1 31 ? 14.547 65.125 -3.812 1 35.69 31 SER B CA 1
ATOM 2312 C C . SER B 1 31 ? 14.945 63.656 -3.525 1 35.69 31 SER B C 1
ATOM 2314 O O . SER B 1 31 ? 14.969 62.812 -4.43 1 35.69 31 SER B O 1
ATOM 2316 N N . ARG B 1 32 ? 15.734 63.344 -2.441 1 42.84 32 ARG B N 1
ATOM 2317 C CA . ARG B 1 32 ? 16.031 62.094 -1.728 1 42.84 32 ARG B CA 1
ATOM 2318 C C . ARG B 1 32 ? 14.883 61.125 -1.84 1 42.84 32 ARG B C 1
ATOM 2320 O O . ARG B 1 32 ? 15.031 59.938 -1.517 1 42.84 32 ARG B O 1
ATOM 2327 N N . GLN B 1 33 ? 13.758 61.594 -2.211 1 46.59 33 GLN B N 1
ATOM 2328 C CA . GLN B 1 33 ? 12.633 60.656 -2.342 1 46.59 33 GLN B CA 1
ATOM 2329 C C . GLN B 1 33 ? 12.82 59.719 -3.529 1 46.59 33 GLN B C 1
ATOM 2331 O O . GLN B 1 33 ? 12.406 58.562 -3.48 1 46.59 33 GLN B O 1
ATOM 2336 N N . SER B 1 34 ? 13.391 60.188 -4.637 1 49.59 34 SER B N 1
ATOM 2337 C CA . SER B 1 34 ? 13.586 59.281 -5.758 1 49.59 34 SER B CA 1
ATOM 2338 C C . SER B 1 34 ? 14.648 58.25 -5.438 1 49.59 34 SER B C 1
ATOM 2340 O O . SER B 1 34 ? 14.555 57.094 -5.887 1 49.59 34 SER B O 1
ATOM 2342 N N . ALA B 1 35 ? 15.711 58.656 -4.762 1 51.25 35 ALA B N 1
ATOM 2343 C CA . ALA B 1 35 ? 16.703 57.688 -4.32 1 51.25 35 ALA B CA 1
ATOM 2344 C C . ALA B 1 35 ? 16.109 56.75 -3.277 1 51.25 35 ALA B C 1
ATOM 2346 O O . ALA B 1 35 ? 16.469 55.562 -3.229 1 51.25 35 ALA B O 1
ATOM 2347 N N . GLN B 1 36 ? 15.273 57.312 -2.445 1 54.75 36 GLN B N 1
ATOM 2348 C CA . GLN B 1 36 ? 14.57 56.469 -1.504 1 54.75 36 GLN B CA 1
ATOM 2349 C C . GLN B 1 36 ? 13.625 55.5 -2.23 1 54.75 36 GLN B C 1
ATOM 2351 O O . GLN B 1 36 ? 13.461 54.344 -1.821 1 54.75 36 GLN B O 1
ATOM 2356 N N . ASP B 1 37 ? 13.055 56.125 -3.309 1 56.19 37 ASP B N 1
ATOM 2357 C CA . ASP B 1 37 ? 12.195 55.25 -4.086 1 56.19 37 ASP B CA 1
ATOM 2358 C C . ASP B 1 37 ? 13.016 54.188 -4.836 1 56.19 37 ASP B C 1
ATOM 2360 O O . ASP B 1 37 ? 12.57 53.062 -5 1 56.19 37 ASP B O 1
ATOM 2364 N N . LEU B 1 38 ? 14.156 54.625 -5.32 1 56.91 38 LEU B N 1
ATOM 2365 C CA . LEU B 1 38 ? 15.031 53.688 -5.977 1 56.91 38 LEU B CA 1
ATOM 2366 C C . LEU B 1 38 ? 15.547 52.625 -4.98 1 56.91 38 LEU B C 1
ATOM 2368 O O . LEU B 1 38 ? 15.648 51.469 -5.305 1 56.91 38 LEU B O 1
ATOM 2372 N N . ASP B 1 39 ? 15.836 53.188 -3.773 1 58.25 39 ASP B N 1
ATOM 2373 C CA . ASP B 1 39 ? 16.25 52.25 -2.729 1 58.25 39 ASP B CA 1
ATOM 2374 C C . ASP B 1 39 ? 15.102 51.344 -2.338 1 58.25 39 ASP B C 1
ATOM 2376 O O . ASP B 1 39 ? 15.312 50.156 -2.039 1 58.25 39 ASP B O 1
ATOM 2380 N N . SER B 1 40 ? 13.914 51.969 -2.336 1 58.5 40 SER B N 1
ATOM 2381 C CA . SER B 1 40 ? 12.75 51.125 -2.023 1 58.5 40 SER B CA 1
ATOM 2382 C C . SER B 1 40 ? 12.5 50.094 -3.115 1 58.5 40 SER B C 1
ATOM 2384 O O . SER B 1 40 ? 12.117 48.969 -2.824 1 58.5 40 SER B O 1
ATOM 2386 N N . LEU B 1 41 ? 12.734 50.531 -4.379 1 56.97 41 LEU B N 1
ATOM 2387 C CA . LEU B 1 41 ? 12.602 49.594 -5.484 1 56.97 41 LEU B CA 1
ATOM 2388 C C . LEU B 1 41 ? 13.703 48.531 -5.438 1 56.97 41 LEU B C 1
ATOM 2390 O O . LEU B 1 41 ? 13.445 47.375 -5.703 1 56.97 41 LEU B O 1
ATOM 2394 N N . SER B 1 42 ? 14.922 49.031 -5.07 1 59.44 42 SER B N 1
ATOM 2395 C CA . SER B 1 42 ? 16.016 48.062 -4.953 1 59.44 42 SER B CA 1
ATOM 2396 C C . SER B 1 42 ? 15.797 47.094 -3.797 1 59.44 42 SER B C 1
ATOM 2398 O O . SER B 1 42 ? 16.125 45.938 -3.895 1 59.44 42 SER B O 1
ATOM 2400 N N . ASN B 1 43 ? 15.164 47.594 -2.734 1 57.38 43 ASN B N 1
ATOM 2401 C CA . ASN B 1 43 ? 14.836 46.75 -1.603 1 57.38 43 ASN B CA 1
ATOM 2402 C C . ASN B 1 43 ? 13.688 45.781 -1.935 1 57.38 43 ASN B C 1
ATOM 2404 O O . ASN B 1 43 ? 13.672 44.656 -1.47 1 57.38 43 ASN B O 1
ATOM 2408 N N . LEU B 1 44 ? 12.773 46.375 -2.738 1 55.03 44 LEU B N 1
ATOM 2409 C CA . LEU B 1 44 ? 11.688 45.5 -3.201 1 55.03 44 LEU B CA 1
ATOM 2410 C C . LEU B 1 44 ? 12.219 44.406 -4.105 1 55.03 44 LEU B C 1
ATOM 2412 O O . LEU B 1 44 ? 11.789 43.25 -4.008 1 55.03 44 LEU B O 1
ATOM 2416 N N . ASP B 1 45 ? 13.133 44.781 -5.012 1 56.81 45 ASP B N 1
ATOM 2417 C CA . ASP B 1 45 ? 13.742 43.781 -5.902 1 56.81 45 ASP B CA 1
ATOM 2418 C C . ASP B 1 45 ? 14.547 42.75 -5.117 1 56.81 45 ASP B C 1
ATOM 2420 O O . ASP B 1 45 ? 14.547 41.562 -5.457 1 56.81 45 ASP B O 1
ATOM 2424 N N . LYS B 1 46 ? 15.172 43.219 -4.113 1 58.22 46 LYS B N 1
ATOM 2425 C CA . LYS B 1 46 ? 15.961 42.281 -3.285 1 58.22 46 LYS B CA 1
ATOM 2426 C C . LYS B 1 46 ? 15.047 41.375 -2.459 1 58.22 46 LYS B C 1
ATOM 2428 O O . LYS B 1 46 ? 15.328 40.188 -2.311 1 58.22 46 LYS B O 1
ATOM 2433 N N . ARG B 1 47 ? 13.992 41.906 -1.974 1 55.78 47 ARG B N 1
ATOM 2434 C CA . ARG B 1 47 ? 13.031 41.062 -1.26 1 55.78 47 ARG B CA 1
ATOM 2435 C C . ARG B 1 47 ? 12.375 40.062 -2.197 1 55.78 47 ARG B C 1
ATOM 2437 O O . ARG B 1 47 ? 12.164 38.906 -1.826 1 55.78 47 ARG B O 1
ATOM 2444 N N . PHE B 1 48 ? 12.109 40.531 -3.42 1 57.16 48 PHE B N 1
ATOM 2445 C CA . PHE B 1 48 ? 11.562 39.594 -4.402 1 57.16 48 PHE B CA 1
ATOM 2446 C C . PHE B 1 48 ? 12.594 38.562 -4.789 1 57.16 48 PHE B C 1
ATOM 2448 O O . PHE B 1 48 ? 12.266 37.375 -4.957 1 57.16 48 PHE B O 1
ATOM 2455 N N . ALA B 1 49 ? 13.836 39.125 -4.891 1 57.47 49 ALA B N 1
ATOM 2456 C CA . ALA B 1 49 ? 14.906 38.219 -5.293 1 57.47 49 ALA B CA 1
ATOM 2457 C C . ALA B 1 49 ? 15.195 37.188 -4.203 1 57.47 49 ALA B C 1
ATOM 2459 O O . ALA B 1 49 ? 15.523 36.031 -4.496 1 57.47 49 ALA B O 1
ATOM 2460 N N . SER B 1 50 ? 15.141 37.625 -2.984 1 61.34 50 SER B N 1
ATOM 2461 C CA . SER B 1 50 ? 15.477 36.719 -1.896 1 61.34 50 SER B CA 1
ATOM 2462 C C . SER B 1 50 ? 14.281 35.844 -1.521 1 61.34 50 SER B C 1
ATOM 2464 O O . SER B 1 50 ? 14.453 34.688 -1.104 1 61.34 50 SER B O 1
ATOM 2466 N N . ARG B 1 51 ? 13.094 36.344 -1.747 1 62.22 51 ARG B N 1
ATOM 2467 C CA . ARG B 1 51 ? 11.883 35.625 -1.346 1 62.22 51 ARG B CA 1
ATOM 2468 C C . ARG B 1 51 ? 11.531 34.531 -2.34 1 62.22 51 ARG B C 1
ATOM 2470 O O . ARG B 1 51 ? 10.969 33.5 -1.962 1 62.22 51 ARG B O 1
ATOM 2477 N N . TYR B 1 52 ? 12.133 34.625 -3.564 1 73.81 52 TYR B N 1
ATOM 2478 C CA . TYR B 1 52 ? 11.742 33.688 -4.609 1 73.81 52 TYR B CA 1
ATOM 2479 C C . TYR B 1 52 ? 12.367 32.312 -4.367 1 73.81 52 TYR B C 1
ATOM 2481 O O . TYR B 1 52 ? 11.664 31.281 -4.391 1 73.81 52 TYR B O 1
ATOM 2489 N N . PRO B 1 53 ? 13.664 32.281 -3.975 1 75.44 53 PRO B N 1
ATOM 2490 C CA . PRO B 1 53 ? 14.242 30.953 -3.738 1 75.44 53 PRO B CA 1
ATOM 2491 C C . PRO B 1 53 ? 13.633 30.25 -2.521 1 75.44 53 PRO B C 1
ATOM 2493 O O . PRO B 1 53 ? 13.461 29.031 -2.527 1 75.44 53 PRO B O 1
ATOM 2496 N N . VAL B 1 54 ? 13.312 31.016 -1.578 1 77.44 54 VAL B N 1
ATOM 2497 C CA . VAL B 1 54 ? 12.75 30.422 -0.365 1 77.44 54 VAL B CA 1
ATOM 2498 C C . VAL B 1 54 ? 11.336 29.922 -0.643 1 77.44 54 VAL B C 1
ATOM 2500 O O . VAL B 1 54 ? 10.961 28.844 -0.173 1 77.44 54 VAL B O 1
ATOM 2503 N N . GLU B 1 55 ? 10.625 30.766 -1.428 1 77.19 55 GLU B N 1
ATOM 2504 C CA . GLU B 1 55 ? 9.266 30.344 -1.776 1 77.19 55 GLU B CA 1
ATOM 2505 C C . GLU B 1 55 ? 9.281 29.062 -2.611 1 77.19 55 GLU B C 1
ATOM 2507 O O . GLU B 1 55 ? 8.469 28.172 -2.391 1 77.19 55 GLU B O 1
ATOM 2512 N N . VAL B 1 56 ? 10.164 29.047 -3.486 1 81.12 56 VAL B N 1
ATOM 2513 C CA . VAL B 1 56 ? 10.297 27.844 -4.312 1 81.12 56 VAL B CA 1
ATOM 2514 C C . VAL B 1 56 ? 10.719 26.656 -3.447 1 81.12 56 VAL B C 1
ATOM 2516 O O . VAL B 1 56 ? 10.219 25.547 -3.627 1 81.12 56 VAL B O 1
ATOM 2519 N N . ALA B 1 57 ? 11.555 26.875 -2.459 1 79.56 57 ALA B N 1
ATOM 2520 C CA . ALA B 1 57 ? 12.023 25.812 -1.564 1 79.56 57 ALA B CA 1
ATOM 2521 C C . ALA B 1 57 ? 10.883 25.266 -0.713 1 79.56 57 ALA B C 1
ATOM 2523 O O . ALA B 1 57 ? 10.797 24.062 -0.478 1 79.56 57 ALA B O 1
ATOM 2524 N N . ILE B 1 58 ? 10.086 26.094 -0.388 1 77.69 58 ILE B N 1
ATOM 2525 C CA . ILE B 1 58 ? 8.953 25.688 0.438 1 77.69 58 ILE B CA 1
ATOM 2526 C C . ILE B 1 58 ? 7.988 24.844 -0.386 1 77.69 58 ILE B C 1
ATOM 2528 O O . ILE B 1 58 ? 7.5 23.797 0.084 1 77.69 58 ILE B O 1
ATOM 2532 N N . ILE B 1 59 ? 7.785 25.281 -1.576 1 80.06 59 ILE B N 1
ATOM 2533 C CA . ILE B 1 59 ? 6.895 24.531 -2.457 1 80.06 59 ILE B CA 1
ATOM 2534 C C . ILE B 1 59 ? 7.492 23.156 -2.75 1 80.06 59 ILE B C 1
ATOM 2536 O O . ILE B 1 59 ? 6.781 22.156 -2.738 1 80.06 59 ILE B O 1
ATOM 2540 N N . TYR B 1 60 ? 8.75 23.234 -2.963 1 84.19 60 TYR B N 1
ATOM 2541 C CA . TYR B 1 60 ? 9.438 21.969 -3.23 1 84.19 60 TYR B CA 1
ATOM 2542 C C . TYR B 1 60 ? 9.375 21.047 -2.016 1 84.19 60 TYR B C 1
ATOM 2544 O O . TYR B 1 60 ? 9.156 19.844 -2.154 1 84.19 60 TYR B O 1
ATOM 2552 N N . GLN B 1 61 ? 9.547 21.531 -0.915 1 81.62 61 GLN B N 1
ATOM 2553 C CA . GLN B 1 61 ? 9.516 20.734 0.31 1 81.62 61 GLN B CA 1
ATOM 2554 C C . GLN B 1 61 ? 8.133 20.156 0.564 1 81.62 61 GLN B C 1
ATOM 2556 O O . GLN B 1 61 ? 7.996 19 0.977 1 81.62 61 GLN B O 1
ATOM 2561 N N . LYS B 1 62 ? 7.215 20.953 0.282 1 82.06 62 LYS B N 1
ATOM 2562 C CA . LYS B 1 62 ? 5.848 20.484 0.479 1 82.06 62 LYS B CA 1
ATOM 2563 C C . LYS B 1 62 ? 5.5 19.375 -0.506 1 82.06 62 LYS B C 1
ATOM 2565 O O . LYS B 1 62 ? 4.887 18.375 -0.13 1 82.06 62 LYS B O 1
ATOM 2570 N N . CYS B 1 63 ? 5.922 19.578 -1.69 1 86 63 CYS B N 1
ATOM 2571 C CA . CYS B 1 63 ? 5.695 18.547 -2.707 1 86 63 CYS B CA 1
ATOM 2572 C C . CYS B 1 63 ? 6.449 17.266 -2.371 1 86 63 CYS B C 1
ATOM 2574 O O . CYS B 1 63 ? 5.93 16.172 -2.562 1 86 63 CYS B O 1
ATOM 2576 N N . TRP B 1 64 ? 7.625 17.5 -1.899 1 88.81 64 TRP B N 1
ATOM 2577 C CA . TRP B 1 64 ? 8.445 16.359 -1.528 1 88.81 64 TRP B CA 1
ATOM 2578 C C . TRP B 1 64 ? 7.812 15.57 -0.381 1 88.81 64 TRP B C 1
ATOM 2580 O O . TRP B 1 64 ? 7.793 14.344 -0.394 1 88.81 64 TRP B O 1
ATOM 2590 N N . MET B 1 65 ? 7.289 16.266 0.525 1 87.56 65 MET B N 1
ATOM 2591 C CA . MET B 1 65 ? 6.68 15.609 1.678 1 87.56 65 MET B CA 1
ATOM 2592 C C . MET B 1 65 ? 5.418 14.859 1.271 1 87.56 65 MET B C 1
ATOM 2594 O O . MET B 1 65 ? 5.156 13.758 1.76 1 87.56 65 MET B O 1
ATOM 2598 N N . GLN B 1 66 ? 4.695 15.398 0.39 1 89.19 66 GLN B N 1
ATOM 2599 C CA . GLN B 1 66 ? 3.496 14.734 -0.111 1 89.19 66 GLN B CA 1
ATOM 2600 C C . GLN B 1 66 ? 3.855 13.5 -0.927 1 89.19 66 GLN B C 1
ATOM 2602 O O . GLN B 1 66 ? 3.254 12.438 -0.75 1 89.19 66 GLN B O 1
ATOM 2607 N N . PHE B 1 67 ? 4.828 13.703 -1.728 1 93.25 67 PHE B N 1
ATOM 2608 C CA . PHE B 1 67 ? 5.273 12.609 -2.58 1 93.25 67 PHE B CA 1
ATOM 2609 C C . PHE B 1 67 ? 5.828 11.461 -1.744 1 93.25 67 PHE B C 1
ATOM 2611 O O . PHE B 1 67 ? 5.508 10.297 -1.987 1 93.25 67 PHE B O 1
ATOM 2618 N N . SER B 1 68 ? 6.621 11.797 -0.845 1 93.75 68 SER B N 1
ATOM 2619 C CA . SER B 1 68 ? 7.219 10.758 -0.017 1 93.75 68 SER B CA 1
ATOM 2620 C C . SER B 1 68 ? 6.168 10.062 0.839 1 93.75 68 SER B C 1
ATOM 2622 O O . SER B 1 68 ? 6.266 8.859 1.09 1 93.75 68 SER B O 1
ATOM 2624 N N . SER B 1 69 ? 5.227 10.727 1.31 1 92.38 69 SER B N 1
ATOM 2625 C CA . SER B 1 69 ? 4.145 10.109 2.076 1 92.38 69 SER B CA 1
ATOM 2626 C C . SER B 1 69 ? 3.387 9.086 1.238 1 92.38 69 SER B C 1
ATOM 2628 O O . SER B 1 69 ? 2.996 8.031 1.742 1 92.38 69 SER B O 1
ATOM 2630 N N . LEU B 1 70 ? 3.174 9.383 0.035 1 95.88 70 LEU B N 1
ATOM 2631 C CA . LEU B 1 70 ? 2.545 8.445 -0.893 1 95.88 70 LEU B CA 1
ATOM 2632 C C . LEU B 1 70 ? 3.379 7.176 -1.036 1 95.88 70 LEU B C 1
ATOM 2634 O O . LEU B 1 70 ? 2.834 6.07 -1.056 1 95.88 70 LEU B O 1
ATOM 2638 N N . CYS B 1 71 ? 4.625 7.398 -1.041 1 97.19 71 CYS B N 1
ATOM 2639 C CA . CYS B 1 71 ? 5.527 6.27 -1.228 1 97.19 71 CYS B CA 1
ATOM 2640 C C . CYS B 1 71 ? 5.543 5.375 0.006 1 97.19 71 CYS B C 1
ATOM 2642 O O . CYS B 1 71 ? 5.625 4.148 -0.111 1 97.19 71 CYS B O 1
ATOM 2644 N N . HIS B 1 72 ? 5.461 5.957 1.183 1 96.81 72 HIS B N 1
ATOM 2645 C CA . HIS B 1 72 ? 5.379 5.168 2.406 1 96.81 72 HIS B CA 1
ATOM 2646 C C . HIS B 1 72 ? 4.152 4.262 2.396 1 96.81 72 HIS B C 1
ATOM 2648 O O . HIS B 1 72 ? 4.246 3.078 2.734 1 96.81 72 HIS B O 1
ATOM 2654 N N . GLY B 1 73 ? 3.049 4.801 1.989 1 97.19 73 GLY B N 1
ATOM 2655 C CA . GLY B 1 73 ? 1.828 4.012 1.934 1 97.19 73 GLY B CA 1
ATOM 2656 C C . GLY B 1 73 ? 1.881 2.9 0.903 1 97.19 73 GLY B C 1
ATOM 2657 O O . GLY B 1 73 ? 1.451 1.776 1.173 1 97.19 73 GLY B O 1
ATOM 2658 N N . LEU B 1 74 ? 2.383 3.23 -0.182 1 97.94 74 LEU B N 1
ATOM 2659 C CA . LEU B 1 74 ? 2.514 2.227 -1.232 1 97.94 74 LEU B CA 1
ATOM 2660 C C . LEU B 1 74 ? 3.416 1.084 -0.783 1 97.94 74 LEU B C 1
ATOM 2662 O O . LEU B 1 74 ? 3.104 -0.087 -1.011 1 97.94 74 LEU B O 1
ATOM 2666 N N . LEU B 1 75 ? 4.527 1.464 -0.185 1 98.5 75 LEU B N 1
ATOM 2667 C CA . LEU B 1 75 ? 5.469 0.454 0.281 1 98.5 75 LEU B CA 1
ATOM 2668 C C . LEU B 1 75 ? 4.832 -0.433 1.346 1 98.5 75 LEU B C 1
ATOM 2670 O O . LEU B 1 75 ? 4.992 -1.655 1.318 1 98.5 75 LEU B O 1
ATOM 2674 N N . GLY B 1 76 ? 4.145 0.217 2.287 1 98.25 76 GLY B N 1
ATOM 2675 C CA . GLY B 1 76 ? 3.453 -0.552 3.309 1 98.25 76 GLY B CA 1
ATOM 2676 C C . GLY B 1 76 ? 2.434 -1.52 2.74 1 98.25 76 GLY B C 1
ATOM 2677 O O . GLY B 1 76 ? 2.379 -2.682 3.146 1 98.25 76 GLY B O 1
ATOM 2678 N N . GLY B 1 77 ? 1.593 -1.094 1.812 1 98.12 77 GLY B N 1
ATOM 2679 C CA . GLY B 1 77 ? 0.605 -1.95 1.174 1 98.12 77 GLY B CA 1
ATOM 2680 C C . GLY B 1 77 ? 1.224 -3.035 0.311 1 98.12 77 GLY B C 1
ATOM 2681 O O . GLY B 1 77 ? 0.75 -4.172 0.301 1 98.12 77 GLY B O 1
ATOM 2682 N N . LEU B 1 78 ? 2.213 -2.631 -0.436 1 98.06 78 LEU B N 1
ATOM 2683 C CA . LEU B 1 78 ? 2.949 -3.598 -1.24 1 98.06 78 LEU B CA 1
ATOM 2684 C C . LEU B 1 78 ? 3.531 -4.703 -0.364 1 98.06 78 LEU B C 1
ATOM 2686 O O . LEU B 1 78 ? 3.445 -5.883 -0.708 1 98.06 78 LEU B O 1
ATOM 2690 N N . GLY B 1 79 ? 4.148 -4.246 0.771 1 97.88 79 GLY B N 1
ATOM 2691 C CA . GLY B 1 79 ? 4.684 -5.215 1.717 1 97.88 79 GLY B CA 1
ATOM 2692 C C . GLY B 1 79 ? 3.619 -6.133 2.295 1 97.88 79 GLY B C 1
ATOM 2693 O O . GLY B 1 79 ? 3.812 -7.348 2.369 1 97.88 79 GLY B O 1
ATOM 2694 N N . LEU B 1 80 ? 2.51 -5.598 2.66 1 97.69 80 LEU B N 1
ATOM 2695 C CA . LEU B 1 80 ? 1.424 -6.383 3.236 1 97.69 80 LEU B CA 1
ATOM 2696 C C . LEU B 1 80 ? 0.903 -7.406 2.232 1 97.69 80 LEU B C 1
ATOM 2698 O O . LEU B 1 80 ? 0.698 -8.57 2.58 1 97.69 80 LEU B O 1
ATOM 2702 N N . GLY B 1 81 ? 0.653 -6.945 1.001 1 97.19 81 GLY B N 1
ATOM 2703 C CA . GLY B 1 81 ? 0.212 -7.863 -0.036 1 97.19 81 GLY B CA 1
ATOM 2704 C C . GLY B 1 81 ? 1.193 -8.992 -0.29 1 97.19 81 GLY B C 1
ATOM 2705 O O . GLY B 1 81 ? 0.793 -10.148 -0.438 1 97.19 81 GLY B O 1
ATOM 2706 N N . HIS B 1 82 ? 2.424 -8.625 -0.374 1 97.38 82 HIS B N 1
ATOM 2707 C CA . HIS B 1 82 ? 3.459 -9.625 -0.604 1 97.38 82 HIS B CA 1
ATOM 2708 C C . HIS B 1 82 ? 3.572 -10.586 0.578 1 97.38 82 HIS B C 1
ATOM 2710 O O . HIS B 1 82 ? 3.756 -11.789 0.39 1 97.38 82 HIS B O 1
ATOM 2716 N N . TRP B 1 83 ? 3.482 -10.039 1.771 1 97.62 83 TRP B N 1
ATOM 2717 C CA . TRP B 1 83 ? 3.533 -10.844 2.984 1 97.62 83 TRP B CA 1
ATOM 2718 C C . TRP B 1 83 ? 2.406 -11.867 3.004 1 97.62 83 TRP B C 1
ATOM 2720 O O . TRP B 1 83 ? 2.641 -13.055 3.256 1 97.62 83 TRP B O 1
ATOM 2730 N N . LEU B 1 84 ? 1.241 -11.477 2.711 1 97 84 LEU B N 1
ATOM 2731 C CA . LEU B 1 84 ? 0.077 -12.359 2.689 1 97 84 LEU B CA 1
ATOM 2732 C C . LEU B 1 84 ? 0.224 -13.43 1.613 1 97 84 LEU B C 1
ATOM 2734 O O . LEU B 1 84 ? -0.114 -14.594 1.839 1 97 84 LEU B O 1
ATOM 2738 N N . TYR B 1 85 ? 0.692 -13.023 0.445 1 96.19 85 TYR B N 1
ATOM 2739 C CA . TYR B 1 85 ? 0.854 -13.961 -0.658 1 96.19 85 TYR B CA 1
ATOM 2740 C C . TYR B 1 85 ? 1.813 -15.086 -0.281 1 96.19 85 TYR B C 1
ATOM 2742 O O . TYR B 1 85 ? 1.544 -16.266 -0.552 1 96.19 85 TYR B O 1
ATOM 2750 N N . ILE B 1 86 ? 2.92 -14.719 0.339 1 96.25 86 ILE B N 1
ATOM 2751 C CA . ILE B 1 86 ? 3.926 -15.711 0.709 1 96.25 86 ILE B CA 1
ATOM 2752 C C . ILE B 1 86 ? 3.4 -16.578 1.846 1 96.25 86 ILE B C 1
ATOM 2754 O O . ILE B 1 86 ? 3.547 -17.812 1.817 1 96.25 86 ILE B O 1
ATOM 2758 N N . VAL B 1 87 ? 2.74 -15.992 2.814 1 96.19 87 VAL B N 1
ATOM 2759 C CA . VAL B 1 87 ? 2.25 -16.734 3.977 1 96.19 87 VAL B CA 1
ATOM 2760 C C . VAL B 1 87 ? 1.185 -17.734 3.541 1 96.19 87 VAL B C 1
ATOM 2762 O O . VAL B 1 87 ? 1.137 -18.859 4.051 1 96.19 87 VAL B O 1
ATOM 2765 N N . CYS B 1 88 ? 0.336 -17.391 2.574 1 93.75 88 CYS B N 1
ATOM 2766 C CA . CYS B 1 88 ? -0.757 -18.25 2.127 1 93.75 88 CYS B CA 1
ATOM 2767 C C . CYS B 1 88 ? -0.234 -19.406 1.287 1 93.75 88 CYS B C 1
ATOM 2769 O O . CYS B 1 88 ? -0.856 -20.469 1.231 1 93.75 88 CYS B O 1
ATOM 2771 N N . ASN B 1 89 ? 0.896 -19.25 0.667 1 93.25 89 ASN B N 1
ATOM 2772 C CA . ASN B 1 89 ? 1.477 -20.281 -0.167 1 93.25 89 ASN B CA 1
ATOM 2773 C C . ASN B 1 89 ? 2.723 -20.891 0.476 1 93.25 89 ASN B C 1
ATOM 2775 O O . ASN B 1 89 ? 3.514 -21.562 -0.196 1 93.25 89 ASN B O 1
ATOM 2779 N N . PHE B 1 90 ? 2.943 -20.734 1.732 1 91.5 90 PHE B N 1
ATOM 2780 C CA . PHE B 1 90 ? 4.184 -21.062 2.426 1 91.5 90 PHE B CA 1
ATOM 2781 C C . PHE B 1 90 ? 4.48 -22.562 2.307 1 91.5 90 PHE B C 1
ATOM 2783 O O . PHE B 1 90 ? 5.625 -22.953 2.084 1 91.5 90 PHE B O 1
ATOM 2790 N N . ASN B 1 91 ? 3.473 -23.391 2.285 1 87.25 91 ASN B N 1
ATOM 2791 C CA . ASN B 1 91 ? 3.66 -24.844 2.277 1 87.25 91 ASN B CA 1
ATOM 2792 C C . ASN B 1 91 ? 3.395 -25.422 0.896 1 87.25 91 ASN B C 1
ATOM 2794 O O . ASN B 1 91 ? 3.523 -26.641 0.7 1 87.25 91 ASN B O 1
ATOM 2798 N N . THR B 1 92 ? 3.066 -24.641 -0.073 1 85.44 92 THR B N 1
ATOM 2799 C CA . THR B 1 92 ? 2.709 -25.141 -1.393 1 85.44 92 THR B CA 1
ATOM 2800 C C . THR B 1 92 ? 3.594 -24.516 -2.469 1 85.44 92 THR B C 1
ATOM 2802 O O . THR B 1 92 ? 3.176 -24.375 -3.619 1 85.44 92 THR B O 1
ATOM 2805 N N . GLN B 1 93 ? 4.754 -24.156 -2.016 1 87.38 93 GLN B N 1
ATOM 2806 C CA . GLN B 1 93 ? 5.645 -23.531 -2.984 1 87.38 93 GLN B CA 1
ATOM 2807 C C . GLN B 1 93 ? 6.352 -24.578 -3.84 1 87.38 93 GLN B C 1
ATOM 2809 O O . GLN B 1 93 ? 7.406 -25.078 -3.455 1 87.38 93 GLN B O 1
ATOM 2814 N N . ASP B 1 94 ? 5.75 -24.875 -4.918 1 84.5 94 ASP B N 1
ATOM 2815 C CA . ASP B 1 94 ? 6.332 -25.828 -5.859 1 84.5 94 ASP B CA 1
ATOM 2816 C C . ASP B 1 94 ? 7.039 -25.094 -7.004 1 84.5 94 ASP B C 1
ATOM 2818 O O . ASP B 1 94 ? 7.242 -23.891 -6.945 1 84.5 94 ASP B O 1
ATOM 2822 N N . HIS B 1 95 ? 7.5 -25.844 -7.891 1 83.75 95 HIS B N 1
ATOM 2823 C CA . HIS B 1 95 ? 8.242 -25.281 -9.016 1 83.75 95 HIS B CA 1
ATOM 2824 C C . HIS B 1 95 ? 7.375 -24.312 -9.812 1 83.75 95 HIS B C 1
ATOM 2826 O O . HIS B 1 95 ? 7.848 -23.25 -10.242 1 83.75 95 HIS B O 1
ATOM 2832 N N . ALA B 1 96 ? 6.086 -24.703 -10.031 1 83.94 96 ALA B N 1
ATOM 2833 C CA . ALA B 1 96 ? 5.176 -23.828 -10.773 1 83.94 96 ALA B CA 1
ATOM 2834 C C . ALA B 1 96 ? 4.969 -22.5 -10.055 1 83.94 96 ALA B C 1
ATOM 2836 O O . ALA B 1 96 ? 4.898 -21.453 -10.688 1 83.94 96 ALA B O 1
ATOM 2837 N N . PHE B 1 97 ? 4.875 -22.641 -8.789 1 88.62 97 PHE B N 1
ATOM 2838 C CA . PHE B 1 97 ? 4.762 -21.422 -7.984 1 88.62 97 PHE B CA 1
ATOM 2839 C C . PHE B 1 97 ? 5.953 -20.5 -8.227 1 88.62 97 PHE B C 1
ATOM 2841 O O . PHE B 1 97 ? 5.777 -19.297 -8.438 1 88.62 97 PHE B O 1
ATOM 2848 N N . LEU B 1 98 ? 7.121 -21.031 -8.188 1 88.62 98 LEU B N 1
ATOM 2849 C CA . LEU B 1 98 ? 8.344 -20.234 -8.297 1 88.62 98 LEU B CA 1
ATOM 2850 C C . LEU B 1 98 ? 8.461 -19.609 -9.68 1 88.62 98 LEU B C 1
ATOM 2852 O O . LEU B 1 98 ? 8.953 -18.484 -9.82 1 88.62 98 LEU B O 1
ATOM 2856 N N . ILE B 1 99 ? 8.039 -20.266 -10.672 1 87.25 99 ILE B N 1
ATOM 2857 C CA . ILE B 1 99 ? 8.117 -19.734 -12.031 1 87.25 99 ILE B CA 1
ATOM 2858 C C . ILE B 1 99 ? 7.211 -18.516 -12.164 1 87.25 99 ILE B C 1
ATOM 2860 O O . ILE B 1 99 ? 7.625 -17.484 -12.688 1 87.25 99 ILE B O 1
ATOM 2864 N N . HIS B 1 100 ? 5.945 -18.641 -11.695 1 89.38 100 HIS B N 1
ATOM 2865 C CA . HIS B 1 100 ? 5.012 -17.531 -11.797 1 89.38 100 HIS B CA 1
ATOM 2866 C C . HIS B 1 100 ? 5.453 -16.359 -10.914 1 89.38 100 HIS B C 1
ATOM 2868 O O . HIS B 1 100 ? 5.254 -15.203 -11.266 1 89.38 100 HIS B O 1
ATOM 2874 N N . TYR B 1 101 ? 6.016 -16.766 -9.773 1 92.31 101 TYR B N 1
ATOM 2875 C CA . TYR B 1 101 ? 6.562 -15.719 -8.914 1 92.31 101 TYR B CA 1
ATOM 2876 C C . TYR B 1 101 ? 7.738 -15.023 -9.578 1 92.31 101 TYR B C 1
ATOM 2878 O O . TYR B 1 101 ? 7.91 -13.805 -9.438 1 92.31 101 TYR B O 1
ATOM 2886 N N . ALA B 1 102 ? 8.516 -15.727 -10.25 1 90.81 102 ALA B N 1
ATOM 2887 C CA . ALA B 1 102 ? 9.734 -15.195 -10.875 1 90.81 102 ALA B CA 1
ATOM 2888 C C . ALA B 1 102 ? 9.391 -14.156 -11.938 1 90.81 102 ALA B C 1
ATOM 2890 O O . ALA B 1 102 ? 10.156 -13.211 -12.148 1 90.81 102 ALA B O 1
ATOM 2891 N N . TYR B 1 103 ? 8.273 -14.281 -12.578 1 89.38 103 TYR B N 1
ATOM 2892 C CA . TYR B 1 103 ? 7.844 -13.297 -13.57 1 89.38 103 TYR B CA 1
ATOM 2893 C C . TYR B 1 103 ? 7.566 -11.945 -12.914 1 89.38 103 TYR B C 1
ATOM 2895 O O . TYR B 1 103 ? 7.758 -10.898 -13.531 1 89.38 103 TYR B O 1
ATOM 2903 N N . TYR B 1 104 ? 7.113 -12.086 -11.734 1 92.75 104 TYR B N 1
ATOM 2904 C CA . TYR B 1 104 ? 6.691 -10.93 -10.953 1 92.75 104 TYR B CA 1
ATOM 2905 C C . TYR B 1 104 ? 7.836 -10.398 -10.102 1 92.75 104 TYR B C 1
ATOM 2907 O O . TYR B 1 104 ? 7.895 -9.203 -9.805 1 92.75 104 TYR B O 1
ATOM 2915 N N . SER B 1 105 ? 8.797 -11.18 -9.742 1 91.81 105 SER B N 1
ATOM 2916 C CA . SER B 1 105 ? 9.797 -10.898 -8.719 1 91.81 105 SER B CA 1
ATOM 2917 C C . SER B 1 105 ? 10.711 -9.75 -9.141 1 91.81 105 SER B C 1
ATOM 2919 O O . SER B 1 105 ? 11.047 -8.883 -8.328 1 91.81 105 SER B O 1
ATOM 2921 N N . GLY B 1 106 ? 11.094 -9.703 -10.398 1 91.81 106 GLY B N 1
ATOM 2922 C CA . GLY B 1 106 ? 11.992 -8.656 -10.859 1 91.81 106 GLY B CA 1
ATOM 2923 C C . GLY B 1 106 ? 11.43 -7.262 -10.664 1 91.81 106 GLY B C 1
ATOM 2924 O O . GLY B 1 106 ? 12.117 -6.379 -10.141 1 91.81 106 GLY B O 1
ATOM 2925 N N . ILE B 1 107 ? 10.234 -7.055 -11 1 94 107 ILE B N 1
ATOM 2926 C CA . ILE B 1 107 ? 9.578 -5.754 -10.898 1 94 107 ILE B CA 1
ATOM 2927 C C . ILE B 1 107 ? 9.312 -5.43 -9.43 1 94 107 ILE B C 1
ATOM 2929 O O . ILE B 1 107 ? 9.492 -4.289 -8.992 1 94 107 ILE B O 1
ATOM 2933 N N . TYR B 1 108 ? 8.891 -6.438 -8.719 1 96.25 108 TYR B N 1
ATOM 2934 C CA . TYR B 1 108 ? 8.594 -6.238 -7.301 1 96.25 108 TYR B CA 1
ATOM 2935 C C . TYR B 1 108 ? 9.844 -5.82 -6.535 1 96.25 108 TYR B C 1
ATOM 2937 O O . TYR B 1 108 ? 9.82 -4.859 -5.766 1 96.25 108 TYR B O 1
ATOM 2945 N N . VAL B 1 109 ? 10.969 -6.566 -6.719 1 96.5 109 VAL B N 1
ATOM 2946 C CA . VAL B 1 109 ? 12.203 -6.316 -5.988 1 96.5 109 VAL B CA 1
ATOM 2947 C C . VAL B 1 109 ? 12.742 -4.93 -6.344 1 96.5 109 VAL B C 1
ATOM 2949 O O . VAL B 1 109 ? 13.18 -4.184 -5.465 1 96.5 109 VAL B O 1
ATOM 2952 N N . GLY B 1 110 ? 12.672 -4.602 -7.555 1 97 110 GLY B N 1
ATOM 2953 C CA . GLY B 1 110 ? 13.109 -3.277 -7.969 1 97 110 GLY B CA 1
ATOM 2954 C C . GLY B 1 110 ? 12.258 -2.16 -7.398 1 97 110 GLY B C 1
ATOM 2955 O O . GLY B 1 110 ? 12.781 -1.148 -6.93 1 97 110 GLY B O 1
ATOM 2956 N N . LEU B 1 111 ? 11.016 -2.293 -7.465 1 97.75 111 LEU B N 1
ATOM 2957 C CA . LEU B 1 111 ? 10.086 -1.295 -6.938 1 97.75 111 LEU B CA 1
ATOM 2958 C C . LEU B 1 111 ? 10.234 -1.166 -5.426 1 97.75 111 LEU B C 1
ATOM 2960 O O . LEU B 1 111 ? 10.25 -0.054 -4.895 1 97.75 111 LEU B O 1
ATOM 2964 N N . PHE B 1 112 ? 10.305 -2.281 -4.797 1 98.06 112 PHE B N 1
ATOM 2965 C CA . PHE B 1 112 ? 10.477 -2.293 -3.35 1 98.06 112 PHE B CA 1
ATOM 2966 C C . PHE B 1 112 ? 11.742 -1.545 -2.949 1 98.06 112 PHE B C 1
ATOM 2968 O O . PHE B 1 112 ? 11.727 -0.755 -2.002 1 98.06 112 PHE B O 1
ATOM 2975 N N . PHE B 1 113 ? 12.781 -1.756 -3.652 1 98.12 113 PHE B N 1
ATOM 2976 C CA . PHE B 1 113 ? 14.055 -1.103 -3.381 1 98.12 113 PHE B CA 1
ATOM 2977 C C . PHE B 1 113 ? 13.945 0.407 -3.559 1 98.12 113 PHE B C 1
ATOM 2979 O O . PHE B 1 113 ? 14.352 1.174 -2.684 1 98.12 113 PHE B O 1
ATOM 2986 N N . ALA B 1 114 ? 13.391 0.774 -4.645 1 98.31 114 ALA B N 1
ATOM 2987 C CA . ALA B 1 114 ? 13.25 2.197 -4.945 1 98.31 114 ALA B CA 1
ATOM 2988 C C . ALA B 1 114 ? 12.391 2.893 -3.893 1 98.31 114 ALA B C 1
ATOM 2990 O O . ALA B 1 114 ? 12.75 3.963 -3.396 1 98.31 114 ALA B O 1
ATOM 2991 N N . LEU B 1 115 ? 11.312 2.289 -3.588 1 98.5 115 LEU B N 1
ATOM 2992 C CA . LEU B 1 115 ? 10.422 2.873 -2.59 1 98.5 115 LEU B CA 1
ATOM 2993 C C . LEU B 1 115 ? 11.102 2.941 -1.228 1 98.5 115 LEU B C 1
ATOM 2995 O O . LEU B 1 115 ? 10.969 3.939 -0.515 1 98.5 115 LEU B O 1
ATOM 2999 N N . CYS B 1 116 ? 11.836 1.913 -0.909 1 98.19 116 CYS B N 1
ATOM 3000 C CA . CYS B 1 116 ? 12.523 1.88 0.376 1 98.19 116 CYS B CA 1
ATOM 3001 C C . CYS B 1 116 ? 13.555 3 0.473 1 98.19 116 CYS B C 1
ATOM 3003 O O . CYS B 1 116 ? 13.656 3.666 1.505 1 98.19 116 CYS B O 1
ATOM 3005 N N . VAL B 1 117 ? 14.266 3.227 -0.544 1 98.12 117 VAL B N 1
ATOM 3006 C CA . VAL B 1 117 ? 15.281 4.273 -0.564 1 98.12 117 VAL B CA 1
ATOM 3007 C C . VAL B 1 117 ? 14.617 5.641 -0.439 1 98.12 117 VAL B C 1
ATOM 3009 O O . VAL B 1 117 ? 15.07 6.488 0.338 1 98.12 117 VAL B O 1
ATOM 3012 N N . ILE B 1 118 ? 13.562 5.824 -1.141 1 97.94 118 ILE B N 1
ATOM 3013 C CA . ILE B 1 118 ? 12.828 7.086 -1.083 1 97.94 118 ILE B CA 1
ATOM 3014 C C . ILE B 1 118 ? 12.297 7.309 0.329 1 97.94 118 ILE B C 1
ATOM 3016 O O . ILE B 1 118 ? 12.383 8.414 0.866 1 97.94 118 ILE B O 1
ATOM 3020 N N . CYS B 1 119 ? 11.758 6.32 0.899 1 97.5 119 CYS B N 1
ATOM 3021 C CA . CYS B 1 119 ? 11.211 6.43 2.248 1 97.5 119 CYS B CA 1
ATOM 3022 C C . CYS B 1 119 ? 12.312 6.75 3.254 1 97.5 119 CYS B C 1
ATOM 3024 O O . CYS B 1 119 ? 12.117 7.57 4.156 1 97.5 119 CYS B O 1
ATOM 3026 N N . LEU B 1 120 ? 13.461 6.113 3.096 1 97.5 120 LEU B N 1
ATOM 3027 C CA . LEU B 1 120 ? 14.578 6.375 3.998 1 97.5 120 LEU B CA 1
ATOM 3028 C C . LEU B 1 120 ? 15.047 7.824 3.875 1 97.5 120 LEU B C 1
ATOM 3030 O O . LEU B 1 120 ? 15.25 8.5 4.883 1 97.5 120 LEU B O 1
ATOM 3034 N N . VAL B 1 121 ? 15.219 8.328 2.668 1 96.44 121 VAL B N 1
ATOM 3035 C CA . VAL B 1 121 ? 15.633 9.711 2.422 1 96.44 121 VAL B CA 1
ATOM 3036 C C . VAL B 1 121 ? 14.609 10.672 3.014 1 96.44 121 VAL B C 1
ATOM 3038 O O . VAL B 1 121 ? 14.977 11.695 3.598 1 96.44 121 VAL B O 1
ATOM 3041 N N . SER B 1 122 ? 13.383 10.367 2.881 1 94.62 122 SER B N 1
ATOM 3042 C CA . SER B 1 122 ? 12.312 11.219 3.387 1 94.62 122 SER B CA 1
ATOM 3043 C C . SER B 1 122 ? 12.359 11.32 4.906 1 94.62 122 SER B C 1
ATOM 3045 O O . SER B 1 122 ? 12.117 12.391 5.473 1 94.62 122 SER B O 1
ATOM 3047 N N . VAL B 1 123 ? 12.602 10.273 5.551 1 94.56 123 VAL B N 1
ATOM 3048 C CA . VAL B 1 123 ? 12.656 10.281 7.008 1 94.56 123 VAL B CA 1
ATOM 3049 C C . VAL B 1 123 ? 13.859 11.094 7.477 1 94.56 123 VAL B C 1
ATOM 3051 O O . VAL B 1 123 ? 13.781 11.82 8.469 1 94.56 123 VAL B O 1
ATOM 3054 N N . PHE B 1 124 ? 14.969 11.016 6.797 1 92.69 124 PHE B N 1
ATOM 3055 C CA . PHE B 1 124 ? 16.125 11.836 7.105 1 92.69 124 PHE B CA 1
ATOM 3056 C C . PHE B 1 124 ? 15.805 13.32 6.926 1 92.69 124 PHE B C 1
ATOM 3058 O O . PHE B 1 124 ? 16.234 14.156 7.723 1 92.69 124 PHE B O 1
ATOM 3065 N N . ASP B 1 125 ? 15.094 13.594 5.898 1 90.5 125 ASP B N 1
ATOM 3066 C CA . ASP B 1 125 ? 14.664 14.969 5.652 1 90.5 125 ASP B CA 1
ATOM 3067 C C . ASP B 1 125 ? 13.766 15.477 6.777 1 90.5 125 ASP B C 1
ATOM 3069 O O . ASP B 1 125 ? 13.852 16.641 7.172 1 90.5 125 ASP B O 1
ATOM 3073 N N . ARG B 1 126 ? 12.93 14.695 7.273 1 85.25 126 ARG B N 1
ATOM 3074 C CA . ARG B 1 126 ? 12.039 15.07 8.367 1 85.25 126 ARG B CA 1
ATOM 3075 C C . ARG B 1 126 ? 12.82 15.305 9.656 1 85.25 126 ARG B C 1
ATOM 3077 O O . ARG B 1 126 ? 12.461 16.172 10.461 1 85.25 126 ARG B O 1
ATOM 3084 N N . LEU B 1 127 ? 13.852 14.562 9.852 1 85.31 127 LEU B N 1
ATOM 3085 C CA . LEU B 1 127 ? 14.719 14.742 11.008 1 85.31 127 LEU B CA 1
ATOM 3086 C C . LEU B 1 127 ? 15.461 16.078 10.922 1 85.31 127 LEU B C 1
ATOM 3088 O O . LEU B 1 127 ? 15.617 1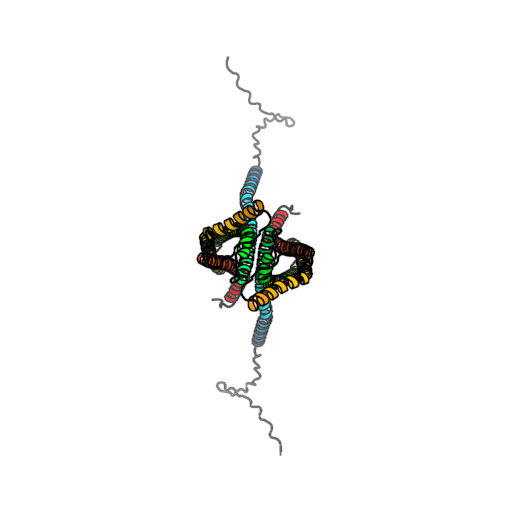6.766 11.93 1 85.31 127 LEU B O 1
ATOM 3092 N N . ASP B 1 128 ? 15.867 16.469 9.766 1 81.06 128 ASP B N 1
ATOM 3093 C CA . ASP B 1 128 ? 16.609 17.719 9.562 1 81.06 128 ASP B CA 1
ATOM 3094 C C . ASP B 1 128 ? 15.703 18.922 9.758 1 81.06 128 ASP B C 1
ATOM 3096 O O . ASP B 1 128 ? 16.125 19.938 10.336 1 81.06 128 ASP B O 1
ATOM 3100 N N . VAL B 1 129 ? 14.508 18.875 9.297 1 71.81 129 VAL B N 1
ATOM 3101 C CA . VAL B 1 129 ? 13.555 19.969 9.422 1 71.81 129 VAL B CA 1
ATOM 3102 C C . VAL B 1 129 ? 13.156 20.141 10.883 1 71.81 129 VAL B C 1
ATOM 3104 O O . VAL B 1 129 ? 12.977 21.266 11.359 1 71.81 129 VAL B O 1
ATOM 3107 N N . GLY B 1 130 ? 13.055 19.031 11.633 1 67.25 130 GLY B N 1
ATOM 3108 C CA . GLY B 1 130 ? 12.711 19.078 13.039 1 67.25 130 GLY B CA 1
ATOM 3109 C C . GLY B 1 130 ? 13.75 19.797 13.891 1 67.25 130 GLY B C 1
ATOM 3110 O O . GLY B 1 130 ? 13.414 20.438 14.883 1 67.25 130 GLY B O 1
ATOM 3111 N N . HIS B 1 131 ? 14.969 19.578 13.562 1 67.75 131 HIS B N 1
ATOM 3112 C CA . HIS B 1 131 ? 16.047 20.203 14.32 1 67.75 131 HIS B CA 1
ATOM 3113 C C . HIS B 1 131 ? 16 21.719 14.188 1 67.75 131 HIS B C 1
ATOM 3115 O O . HIS B 1 131 ? 16.453 22.438 15.094 1 67.75 131 HIS B O 1
ATOM 3121 N N . LEU B 1 132 ? 15.281 22.094 13.148 1 61.56 132 LEU B N 1
ATOM 3122 C CA . LEU B 1 132 ? 15.211 23.531 12.914 1 61.56 132 LEU B CA 1
ATOM 3123 C C . LEU B 1 132 ? 14.055 24.156 13.695 1 61.56 132 LEU B C 1
ATOM 3125 O O . LEU B 1 132 ? 14.055 25.359 13.969 1 61.56 132 LEU B O 1
ATOM 3129 N N . GLN B 1 133 ? 13.148 23.203 13.992 1 59.69 133 GLN B N 1
ATOM 3130 C CA . GLN B 1 133 ? 11.953 23.734 14.648 1 59.69 133 GLN B CA 1
ATOM 3131 C C . GLN B 1 133 ? 12.062 23.625 16.172 1 59.69 133 GLN B C 1
ATOM 3133 O O . GLN B 1 133 ? 12.789 22.781 16.688 1 59.69 133 GLN B O 1
ATOM 3138 N N . SER B 1 134 ? 11.578 24.531 16.844 1 60.88 134 SER B N 1
ATOM 3139 C CA . SER B 1 134 ? 11.656 24.797 18.266 1 60.88 134 SER B CA 1
ATOM 3140 C C . SER B 1 134 ? 11.328 23.547 19.078 1 60.88 134 SER B C 1
ATOM 3142 O O . SER B 1 134 ? 10.695 22.625 18.578 1 60.88 134 SER B O 1
ATOM 3144 N N . HIS B 1 135 ? 11.867 23.547 20.375 1 63.03 135 HIS B N 1
ATOM 3145 C CA . HIS B 1 135 ? 12.062 22.562 21.438 1 63.03 135 HIS B CA 1
ATOM 3146 C C . HIS B 1 135 ? 10.75 22.234 22.141 1 63.03 135 HIS B C 1
ATOM 3148 O O . HIS B 1 135 ? 10.594 22.5 23.328 1 63.03 135 HIS B O 1
ATOM 3154 N N . ASP B 1 136 ? 9.656 22.016 21.297 1 68.62 136 ASP B N 1
ATOM 3155 C CA . ASP B 1 136 ? 8.43 21.594 21.969 1 68.62 136 ASP B CA 1
ATOM 3156 C C . ASP B 1 136 ? 8.391 20.062 22.109 1 68.62 136 ASP B C 1
ATOM 3158 O O . ASP B 1 136 ? 9.156 19.359 21.453 1 68.62 136 ASP B O 1
ATOM 3162 N N . LEU B 1 137 ? 7.758 19.625 23.125 1 66.25 137 LEU B N 1
ATOM 3163 C CA . LEU B 1 137 ? 7.613 18.203 23.438 1 66.25 137 LEU B CA 1
ATOM 3164 C C . LEU B 1 137 ? 7.105 17.438 22.219 1 66.25 137 LEU B C 1
ATOM 3166 O O . LEU B 1 137 ? 7.52 16.297 21.984 1 66.25 137 LEU B O 1
ATOM 3170 N N . ALA B 1 138 ? 6.211 18.078 21.531 1 68.25 138 ALA B N 1
ATOM 3171 C CA . ALA B 1 138 ? 5.688 17.438 20.328 1 68.25 138 ALA B CA 1
ATOM 3172 C C . ALA B 1 138 ? 6.801 17.188 19.312 1 68.25 138 ALA B C 1
ATOM 3174 O O . ALA B 1 138 ? 6.832 16.125 18.672 1 68.25 138 ALA B O 1
ATOM 3175 N N . GLU B 1 139 ? 7.676 18.047 19.344 1 74.38 139 GLU B N 1
ATOM 3176 C CA . GLU B 1 139 ? 8.789 17.906 18.406 1 74.38 139 GLU B CA 1
ATOM 3177 C C . GLU B 1 139 ? 9.75 16.812 18.875 1 74.38 139 GLU B C 1
ATOM 3179 O O . GLU B 1 139 ? 10.336 16.094 18.047 1 74.38 139 GLU B O 1
ATOM 3184 N N . PHE B 1 140 ? 9.836 16.766 20.141 1 75.88 140 PHE B N 1
ATOM 3185 C CA . PHE B 1 140 ? 10.68 15.719 20.703 1 75.88 140 PHE B CA 1
ATOM 3186 C C . PHE B 1 140 ? 10.148 14.344 20.344 1 75.88 140 PHE B C 1
ATOM 3188 O O . PHE B 1 140 ? 10.914 13.461 19.938 1 75.88 140 PHE B O 1
ATOM 3195 N N . PHE B 1 141 ? 8.922 14.156 20.422 1 77.75 141 PHE B N 1
ATOM 3196 C CA . PHE B 1 141 ? 8.312 12.875 20.062 1 77.75 141 PHE B CA 1
ATOM 3197 C C . PHE B 1 141 ? 8.43 12.609 18.578 1 77.75 141 PHE B C 1
ATOM 3199 O O . PHE B 1 141 ? 8.648 11.477 18.156 1 77.75 141 PHE B O 1
ATOM 3206 N N . LYS B 1 142 ? 8.227 13.664 17.891 1 79.69 142 LYS B N 1
ATOM 3207 C CA . LYS B 1 142 ? 8.375 13.523 16.438 1 79.69 142 LYS B CA 1
ATOM 3208 C C . LYS B 1 142 ? 9.797 13.109 16.062 1 79.69 142 LYS B C 1
ATOM 3210 O O . LYS B 1 142 ? 10 12.281 15.188 1 79.69 142 LYS B O 1
ATOM 3215 N N . GLN B 1 143 ? 10.766 13.625 16.734 1 82.62 143 GLN B N 1
ATOM 3216 C CA . GLN B 1 143 ? 12.156 13.297 16.469 1 82.62 143 GLN B CA 1
ATOM 3217 C C . GLN B 1 143 ? 12.469 11.852 16.859 1 82.62 143 GLN B C 1
ATOM 3219 O O . GLN B 1 143 ? 13.188 11.148 16.156 1 82.62 143 GLN B O 1
ATOM 3224 N N . LYS B 1 144 ? 11.938 11.406 18 1 84.69 144 LYS B N 1
ATOM 3225 C CA . LYS B 1 144 ? 12.133 10.023 18.422 1 84.69 144 LYS B CA 1
ATOM 3226 C C . LYS B 1 144 ? 11.508 9.047 17.438 1 84.69 144 LYS B C 1
ATOM 3228 O O . LYS B 1 144 ? 12.094 8.016 17.109 1 84.69 144 LYS B O 1
ATOM 3233 N N . LYS B 1 145 ? 10.328 9.352 16.984 1 90 145 LYS B N 1
ATOM 3234 C CA . LYS B 1 145 ? 9.648 8.516 16 1 90 145 LYS B CA 1
ATOM 3235 C C . LYS B 1 145 ? 10.461 8.414 14.719 1 90 145 LYS B C 1
ATOM 3237 O O . LYS B 1 145 ? 10.617 7.32 14.164 1 90 145 LYS B O 1
ATOM 3242 N N . CYS B 1 146 ? 10.945 9.484 14.281 1 90.94 146 CYS B N 1
ATOM 3243 C CA . CYS B 1 146 ? 11.727 9.5 13.047 1 90.94 146 CYS B CA 1
ATOM 3244 C C . CYS B 1 146 ? 13.016 8.711 13.211 1 90.94 146 CYS B C 1
ATOM 3246 O O . CYS B 1 146 ? 13.461 8.039 12.273 1 90.94 1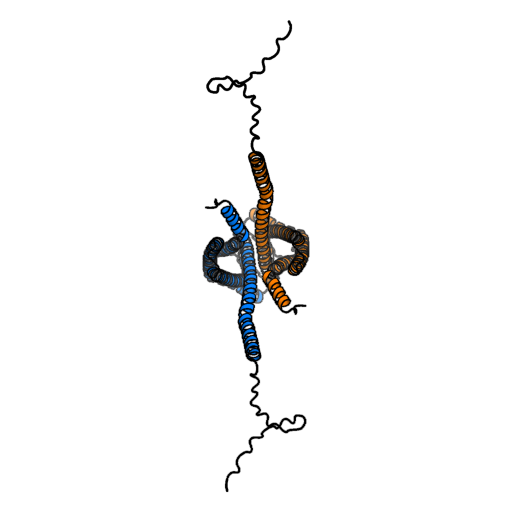46 CYS B O 1
ATOM 3248 N N . SER B 1 147 ? 13.625 8.875 14.359 1 92.44 147 SER B N 1
ATOM 3249 C CA . SER B 1 147 ? 14.836 8.094 14.609 1 92.44 147 SER B CA 1
ATOM 3250 C C . SER B 1 147 ? 14.539 6.602 14.562 1 92.44 147 SER B C 1
ATOM 3252 O O . SER B 1 147 ? 15.328 5.828 14.016 1 92.44 147 SER B O 1
ATOM 3254 N N . PHE B 1 148 ? 13.5 6.191 15.125 1 95.44 148 PHE B N 1
ATOM 3255 C CA . PHE B 1 148 ? 13.07 4.801 15.078 1 95.44 148 PHE B CA 1
ATOM 3256 C C . PHE B 1 148 ? 12.828 4.355 13.641 1 95.44 148 PHE B C 1
ATOM 3258 O O . PHE B 1 148 ? 13.242 3.266 13.25 1 95.44 148 PHE B O 1
ATOM 3265 N N . LEU B 1 149 ? 12.156 5.211 12.93 1 96.62 149 LEU B N 1
ATOM 3266 C CA . LEU B 1 149 ? 11.844 4.883 11.539 1 96.62 149 LEU B CA 1
ATOM 3267 C C . LEU B 1 149 ? 13.117 4.723 10.727 1 96.62 149 LEU B C 1
ATOM 3269 O O . LEU B 1 149 ? 13.18 3.883 9.82 1 96.62 149 LEU B O 1
ATOM 3273 N N . VAL B 1 150 ? 14.133 5.445 11.023 1 96.31 150 VAL B N 1
ATOM 3274 C CA . VAL B 1 150 ? 15.406 5.293 10.328 1 96.31 150 VAL B CA 1
ATOM 3275 C C . VAL B 1 150 ? 15.969 3.896 10.578 1 96.31 150 VAL B C 1
ATOM 3277 O O . VAL B 1 150 ? 16.391 3.219 9.641 1 96.31 150 VAL B O 1
ATOM 3280 N N . ILE B 1 151 ? 15.898 3.438 11.766 1 97.69 151 ILE B N 1
ATOM 3281 C CA . ILE B 1 151 ? 16.406 2.119 12.117 1 97.69 151 ILE B CA 1
ATOM 3282 C C . ILE B 1 151 ? 15.617 1.041 11.383 1 97.69 151 ILE B C 1
ATOM 3284 O O . ILE B 1 151 ? 16.203 0.096 10.844 1 97.69 151 ILE B O 1
ATOM 3288 N N . VAL B 1 152 ? 14.359 1.226 11.375 1 98.06 152 VAL B N 1
ATOM 3289 C CA . VAL B 1 152 ? 13.492 0.241 10.734 1 98.06 152 VAL B CA 1
ATOM 3290 C C . VAL B 1 152 ? 13.797 0.179 9.242 1 98.06 152 VAL B C 1
ATOM 3292 O O . VAL B 1 152 ? 13.977 -0.906 8.68 1 98.06 152 VAL B O 1
ATOM 3295 N N . TYR B 1 153 ? 13.898 1.313 8.547 1 98.06 153 TYR B N 1
ATOM 3296 C CA . TYR B 1 153 ? 14.125 1.333 7.105 1 98.06 153 TYR B CA 1
ATOM 3297 C C . TYR B 1 153 ? 15.531 0.861 6.766 1 98.06 153 TYR B C 1
ATOM 3299 O O . TYR B 1 153 ? 15.75 0.204 5.746 1 98.06 153 TYR B O 1
ATOM 3307 N N . VAL B 1 154 ? 16.516 1.185 7.578 1 98.12 154 VAL B N 1
ATOM 3308 C CA . VAL B 1 154 ? 17.875 0.71 7.34 1 98.12 154 VAL B CA 1
ATOM 3309 C C . VAL B 1 154 ? 17.922 -0.812 7.461 1 98.12 154 VAL B C 1
ATOM 3311 O O . VAL B 1 154 ? 18.547 -1.489 6.645 1 98.12 154 VAL B O 1
ATOM 3314 N N . THR B 1 155 ? 17.266 -1.332 8.438 1 98.44 155 THR B N 1
ATOM 3315 C CA . THR B 1 155 ? 17.188 -2.779 8.602 1 98.44 155 THR B CA 1
ATOM 3316 C C . THR B 1 155 ? 16.453 -3.416 7.426 1 98.44 155 THR B C 1
ATOM 3318 O O . THR B 1 155 ? 16.891 -4.438 6.895 1 98.44 155 THR B O 1
ATOM 3321 N N . CYS B 1 156 ? 15.367 -2.82 7.074 1 98.31 156 CYS B N 1
ATOM 3322 C CA . CYS B 1 156 ? 14.594 -3.312 5.938 1 98.31 156 CYS B CA 1
ATOM 3323 C C . CYS B 1 156 ? 15.453 -3.352 4.676 1 98.31 156 CYS B C 1
ATOM 3325 O O . CYS B 1 156 ? 15.453 -4.352 3.955 1 98.31 156 CYS B O 1
ATOM 3327 N N . LEU B 1 157 ? 16.219 -2.318 4.457 1 98.19 157 LEU B N 1
ATOM 3328 C CA . LEU B 1 157 ? 17.078 -2.232 3.279 1 98.19 157 LEU B CA 1
ATOM 3329 C C . LEU B 1 157 ? 18.203 -3.26 3.35 1 98.19 157 LEU B C 1
ATOM 3331 O O . LEU B 1 157 ? 18.562 -3.857 2.334 1 98.19 157 LEU B O 1
ATOM 3335 N N . THR B 1 158 ? 18.703 -3.445 4.496 1 98.5 158 THR B N 1
ATOM 3336 C CA . THR B 1 158 ? 19.766 -4.441 4.691 1 98.5 158 THR B CA 1
ATOM 3337 C C . THR B 1 158 ? 19.234 -5.844 4.395 1 98.5 158 THR B C 1
ATOM 3339 O O . THR B 1 158 ? 19.891 -6.629 3.715 1 98.5 158 THR B O 1
ATOM 3342 N N . ILE B 1 159 ? 18.078 -6.156 4.859 1 98.5 159 ILE B N 1
ATOM 3343 C CA . ILE B 1 159 ? 17.469 -7.453 4.602 1 98.5 159 ILE B CA 1
ATOM 3344 C C . ILE B 1 159 ? 17.172 -7.594 3.111 1 98.5 159 ILE B C 1
ATOM 3346 O O . ILE B 1 159 ? 17.375 -8.664 2.529 1 98.5 159 ILE B O 1
ATOM 3350 N N . HIS B 1 160 ? 16.703 -6.551 2.533 1 98.06 160 HIS B N 1
ATOM 3351 C CA . HIS B 1 160 ? 16.422 -6.559 1.101 1 98.06 160 HIS B CA 1
ATOM 3352 C C . HIS B 1 160 ? 17.688 -6.863 0.297 1 98.06 160 HIS B C 1
ATOM 3354 O O . HIS B 1 160 ? 17.641 -7.652 -0.647 1 98.06 160 HIS B O 1
ATOM 3360 N N . LEU B 1 161 ? 18.75 -6.258 0.678 1 97.31 161 LEU B N 1
ATOM 3361 C CA . LEU B 1 161 ? 20.016 -6.488 -0.005 1 97.31 161 LEU B CA 1
ATOM 3362 C C . LEU B 1 161 ? 20.531 -7.898 0.271 1 97.31 161 LEU B C 1
ATOM 3364 O O . LEU B 1 161 ? 21.156 -8.516 -0.596 1 97.31 161 LEU B O 1
ATOM 3368 N N . ALA B 1 162 ? 20.266 -8.414 1.438 1 97.31 162 ALA B N 1
ATOM 3369 C CA . ALA B 1 162 ? 20.672 -9.766 1.8 1 97.31 162 ALA B CA 1
ATOM 3370 C C . ALA B 1 162 ? 19.875 -10.805 1.011 1 97.31 162 ALA B C 1
ATOM 3372 O O . ALA B 1 162 ? 20.328 -11.945 0.845 1 97.31 162 ALA B O 1
ATOM 3373 N N . THR B 1 163 ? 18.703 -10.445 0.543 1 96.88 163 THR B N 1
ATOM 3374 C CA . THR B 1 163 ? 17.844 -11.352 -0.212 1 96.88 163 THR B CA 1
ATOM 3375 C C . THR B 1 163 ? 18.219 -11.352 -1.69 1 96.88 163 THR B C 1
ATOM 3377 O O . THR B 1 163 ? 17.781 -12.211 -2.453 1 96.88 163 THR B O 1
ATOM 3380 N N . ALA B 1 164 ? 19.109 -10.531 -2.152 1 94.81 164 ALA B N 1
ATOM 3381 C CA . ALA B 1 164 ? 19.406 -10.273 -3.559 1 94.81 164 ALA B CA 1
ATOM 3382 C C . ALA B 1 164 ? 19.938 -11.523 -4.254 1 94.81 164 ALA B C 1
ATOM 3384 O O . ALA B 1 164 ? 19.484 -11.867 -5.348 1 94.81 164 ALA B O 1
ATOM 3385 N N . PRO B 1 165 ? 20.828 -12.266 -3.65 1 93.88 165 PRO B N 1
ATOM 3386 C CA . PRO B 1 165 ? 21.312 -13.461 -4.328 1 93.88 165 PRO B CA 1
ATOM 3387 C C . PRO B 1 165 ? 20.219 -14.508 -4.543 1 93.88 165 PRO B C 1
ATOM 3389 O O . PRO B 1 165 ? 20.234 -15.219 -5.551 1 93.88 165 PRO B O 1
ATOM 3392 N N . TYR B 1 166 ? 19.297 -14.602 -3.59 1 93.25 166 TYR B N 1
ATOM 3393 C CA . TYR B 1 166 ? 18.188 -15.539 -3.738 1 93.25 166 TYR B CA 1
ATOM 3394 C C . TYR B 1 166 ? 17.188 -15.055 -4.789 1 93.25 166 TYR B C 1
ATOM 3396 O O . TYR B 1 166 ? 16.641 -15.852 -5.551 1 93.25 166 TYR B O 1
ATOM 3404 N N . ASP B 1 167 ? 17.016 -13.766 -4.855 1 93.56 167 ASP B N 1
ATOM 3405 C CA . ASP B 1 167 ? 16.125 -13.188 -5.867 1 93.56 167 ASP B CA 1
ATOM 3406 C C . ASP B 1 167 ? 16.688 -13.406 -7.27 1 93.56 167 ASP B C 1
ATOM 3408 O O . ASP B 1 167 ? 15.938 -13.633 -8.219 1 93.56 167 ASP B O 1
ATOM 3412 N N . GLU B 1 168 ? 17.938 -13.289 -7.406 1 91 168 GLU B N 1
ATOM 3413 C CA . GLU B 1 168 ? 18.578 -13.508 -8.703 1 91 168 GLU B CA 1
ATOM 3414 C C . GLU B 1 168 ? 18.406 -14.945 -9.164 1 91 168 GLU B C 1
ATOM 3416 O O . GLU B 1 168 ? 18.172 -15.203 -10.344 1 91 168 GLU B O 1
ATOM 3421 N N . LYS B 1 169 ? 18.516 -15.836 -8.266 1 89 169 LYS B N 1
ATOM 3422 C CA . LYS B 1 169 ? 18.297 -17.234 -8.602 1 89 169 LYS B CA 1
ATOM 3423 C C . LYS B 1 169 ? 16.859 -17.484 -9.07 1 89 169 LYS B C 1
ATOM 3425 O O . LYS B 1 169 ? 16.625 -18.234 -10.016 1 89 169 LYS B O 1
ATOM 3430 N N . LEU B 1 170 ? 15.953 -16.812 -8.43 1 88.56 170 LEU B N 1
ATOM 3431 C CA . LEU B 1 170 ? 14.547 -16.953 -8.797 1 88.56 170 LEU B CA 1
ATOM 3432 C C . LEU B 1 170 ? 14.281 -16.328 -10.164 1 88.56 170 LEU B C 1
ATOM 3434 O O . LEU B 1 170 ? 13.531 -16.891 -10.969 1 88.56 170 LEU B O 1
ATOM 3438 N N . SER B 1 171 ? 14.922 -15.281 -10.422 1 86.69 171 SER B N 1
ATOM 3439 C CA . SER B 1 171 ? 14.734 -14.609 -11.703 1 86.69 171 SER B CA 1
ATOM 3440 C C . SER B 1 171 ? 15.305 -15.43 -12.852 1 86.69 171 SER B C 1
ATOM 3442 O O . SER B 1 171 ? 14.781 -15.406 -13.969 1 86.69 171 SER B O 1
ATOM 3444 N N . LEU B 1 172 ? 16.328 -16.109 -12.602 1 83.81 172 LEU B N 1
ATOM 3445 C CA . LEU B 1 172 ? 16.938 -16.969 -13.609 1 83.81 172 LEU B CA 1
ATOM 3446 C C . LEU B 1 172 ? 16.016 -18.125 -13.969 1 83.81 172 LEU B C 1
ATOM 3448 O O . LEU B 1 172 ? 16.031 -18.609 -15.102 1 83.81 172 LEU B O 1
ATOM 3452 N N . LEU B 1 173 ? 15.211 -18.484 -13 1 82.12 173 LEU B N 1
ATOM 3453 C CA . LEU B 1 173 ? 14.234 -19.547 -13.266 1 82.12 173 LEU B CA 1
ATOM 3454 C C . LEU B 1 173 ? 13.242 -19.109 -14.336 1 82.12 173 LEU B C 1
ATOM 3456 O O . LEU B 1 173 ? 12.891 -19.906 -15.219 1 82.12 173 LEU B O 1
ATOM 3460 N N . ALA B 1 174 ? 12.82 -17.922 -14.273 1 78.56 174 ALA B N 1
ATOM 3461 C CA . ALA B 1 174 ? 11.875 -17.391 -15.258 1 78.56 174 ALA B CA 1
ATOM 3462 C C . ALA B 1 174 ? 12.508 -17.328 -16.641 1 78.56 174 ALA B C 1
ATOM 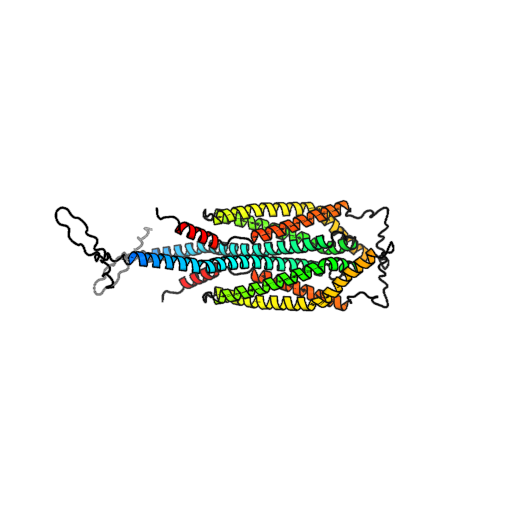3464 O O . ALA B 1 174 ? 11.859 -17.641 -17.641 1 78.56 174 ALA B O 1
ATOM 3465 N N . TYR B 1 175 ? 13.719 -16.984 -16.656 1 77.88 175 TYR B N 1
ATOM 3466 C CA . TYR B 1 175 ? 14.438 -16.875 -17.922 1 77.88 175 TYR B CA 1
ATOM 3467 C C . TYR B 1 175 ? 14.641 -18.25 -18.547 1 77.88 175 TYR B C 1
ATOM 3469 O O . TYR B 1 175 ? 14.445 -18.406 -19.766 1 77.88 175 TYR B O 1
ATOM 3477 N N . ARG B 1 176 ? 14.906 -19.172 -17.812 1 75.44 176 ARG B N 1
ATOM 3478 C CA . ARG B 1 176 ? 15.125 -20.516 -18.312 1 75.44 176 ARG B CA 1
ATOM 3479 C C . ARG B 1 176 ? 13.82 -21.141 -18.812 1 75.44 176 ARG B C 1
ATOM 3481 O O . ARG B 1 176 ? 13.812 -21.844 -19.828 1 75.44 176 ARG B O 1
ATOM 3488 N N . ASN B 1 177 ? 12.789 -20.828 -18.078 1 74 177 ASN B N 1
ATOM 3489 C CA . ASN B 1 177 ? 11.492 -21.328 -18.5 1 74 177 ASN B CA 1
ATOM 3490 C C . ASN B 1 177 ? 11.07 -20.719 -19.844 1 74 177 ASN B C 1
ATOM 3492 O O . ASN B 1 177 ? 10.508 -21.422 -20.688 1 74 177 ASN B O 1
ATOM 3496 N N . HIS B 1 178 ? 11.32 -19.531 -20.109 1 72 178 HIS B N 1
ATOM 3497 C CA . HIS B 1 178 ? 10.992 -18.875 -21.375 1 72 178 HIS B CA 1
ATOM 3498 C C . HIS B 1 178 ? 11.812 -19.453 -22.516 1 72 178 HIS B C 1
ATOM 3500 O O . HIS B 1 178 ? 11.305 -19.625 -23.625 1 72 178 HIS B O 1
ATOM 3506 N N . THR B 1 179 ? 13.023 -19.766 -22.25 1 66.88 179 THR B N 1
ATOM 3507 C CA . THR B 1 179 ? 13.906 -20.312 -23.281 1 66.88 179 THR B CA 1
ATOM 3508 C C . THR B 1 179 ? 13.539 -21.766 -23.578 1 66.88 179 THR B C 1
ATOM 3510 O O . THR B 1 179 ? 13.648 -22.203 -24.734 1 66.88 179 THR B O 1
ATOM 3513 N N . ALA B 1 180 ? 13.117 -22.469 -22.578 1 60.53 180 ALA B N 1
ATOM 3514 C CA . ALA B 1 180 ? 12.719 -23.859 -22.781 1 60.53 180 ALA B CA 1
ATOM 3515 C C . ALA B 1 180 ? 11.438 -23.953 -23.594 1 60.53 180 ALA B C 1
ATOM 3517 O O . ALA B 1 180 ? 11.297 -24.828 -24.438 1 60.53 180 ALA B O 1
ATOM 3518 N N . ILE B 1 181 ? 10.484 -23.109 -23.266 1 57.53 181 ILE B N 1
ATOM 3519 C CA . ILE B 1 181 ? 9.242 -23.078 -24.016 1 57.53 181 ILE B CA 1
ATOM 3520 C C . ILE B 1 181 ? 9.516 -22.625 -25.453 1 57.53 181 ILE B C 1
ATOM 3522 O O . ILE B 1 181 ? 8.914 -23.141 -26.406 1 57.53 181 ILE B O 1
ATOM 3526 N N . GLY B 1 182 ? 10.258 -21.594 -25.609 1 49.5 182 GLY B N 1
ATOM 3527 C CA . GLY B 1 182 ? 10.594 -21.172 -26.969 1 49.5 182 GLY B CA 1
ATOM 3528 C C . GLY B 1 182 ? 11.297 -22.234 -27.781 1 49.5 182 GLY B C 1
ATOM 3529 O O . GLY B 1 182 ? 11.117 -22.312 -28.984 1 49.5 182 GLY B O 1
ATOM 3530 N N . ASN B 1 183 ? 12.297 -22.906 -27.234 1 47.06 183 ASN B N 1
ATOM 3531 C CA . ASN B 1 183 ? 13.008 -23.938 -27.984 1 47.06 183 ASN B CA 1
ATOM 3532 C C . ASN B 1 183 ? 12.203 -25.234 -28.078 1 47.06 183 ASN B C 1
ATOM 3534 O O . ASN B 1 183 ? 12.477 -26.078 -28.922 1 47.06 183 ASN B O 1
ATOM 3538 N N . SER B 1 184 ? 11.57 -25.938 -27 1 41.62 184 SER B N 1
ATOM 3539 C CA . SER B 1 184 ? 10.938 -27.25 -27.094 1 41.62 184 SER B CA 1
ATOM 3540 C C . SER B 1 184 ? 9.578 -27.156 -27.766 1 41.62 184 SER B C 1
ATOM 3542 O O . SER B 1 184 ? 8.789 -26.266 -27.469 1 41.62 184 SER B O 1
ATOM 3544 N N . GLU B 1 185 ? 9.117 -28.016 -28.812 1 34.69 185 GLU B N 1
ATOM 3545 C CA . GLU B 1 185 ? 7.82 -28.547 -29.234 1 34.69 185 GLU B CA 1
ATOM 3546 C C . GLU B 1 185 ? 6.945 -28.875 -28.031 1 34.69 185 GLU B C 1
ATOM 3548 O O . GLU B 1 185 ? 7.395 -28.781 -26.891 1 34.69 185 GLU B O 1
ATOM 3553 N N . GLY B 1 186 ? 5.961 -30.234 -27.859 1 31.7 186 GLY B N 1
ATOM 3554 C CA . GLY B 1 186 ? 4.891 -30.938 -27.188 1 31.7 186 GLY B CA 1
ATOM 3555 C C . GLY B 1 186 ? 5.152 -31.125 -25.703 1 31.7 186 GLY B C 1
ATOM 3556 O O . GLY B 1 186 ? 4.211 -31.234 -24.906 1 31.7 186 GLY B O 1
ATOM 3557 N N . ASN B 1 187 ? 6.242 -32 -25.25 1 30.17 187 ASN B N 1
ATOM 3558 C CA . ASN B 1 187 ? 6.277 -32.781 -24.016 1 30.17 187 ASN B CA 1
ATOM 3559 C C . ASN B 1 187 ? 6.574 -31.875 -22.812 1 30.17 187 ASN B C 1
ATOM 3561 O O . ASN B 1 187 ? 7.711 -31.438 -22.625 1 30.17 187 ASN B O 1
ATOM 3565 N N . HIS B 1 188 ? 5.781 -31.109 -22.375 1 34.84 188 HIS B N 1
ATOM 3566 C CA . HIS B 1 188 ? 5.746 -30.297 -21.172 1 34.84 188 HIS B CA 1
ATOM 3567 C C . HIS B 1 188 ? 6.078 -31.125 -19.938 1 34.84 188 HIS B C 1
ATOM 3569 O O . HIS B 1 188 ? 5.254 -31.266 -19.031 1 34.84 188 HIS B O 1
ATOM 3575 N N . THR B 1 189 ? 6.555 -32.5 -20.094 1 30.56 189 THR B N 1
ATOM 3576 C CA . THR B 1 189 ? 6.836 -33.312 -18.938 1 30.56 189 THR B CA 1
ATOM 3577 C C . THR B 1 189 ? 7.809 -32.625 -17.984 1 30.56 189 THR B C 1
ATOM 3579 O O . THR B 1 189 ? 8.992 -32.469 -18.297 1 30.56 189 THR B O 1
ATOM 3582 N N . VAL B 1 190 ? 7.504 -31.688 -17.422 1 35.66 190 VAL B N 1
ATOM 3583 C CA . VAL B 1 190 ? 8.297 -31.219 -16.297 1 35.66 190 VAL B CA 1
ATOM 3584 C C . VAL B 1 190 ? 8.633 -32.406 -15.383 1 35.66 190 VAL B C 1
ATOM 3586 O O . VAL B 1 190 ? 7.734 -33.031 -14.805 1 35.66 190 VAL B O 1
ATOM 3589 N N . LEU B 1 191 ? 9.617 -33.375 -15.688 1 31.55 191 LEU B N 1
ATOM 3590 C CA . LEU B 1 191 ? 10.258 -34.469 -14.945 1 31.55 191 LEU B CA 1
ATOM 3591 C C . LEU B 1 191 ? 10.438 -34.062 -13.477 1 31.55 191 LEU B C 1
ATOM 3593 O O . LEU B 1 191 ? 11.383 -33.375 -13.133 1 31.55 191 LEU B O 1
ATOM 3597 N N . PHE B 1 192 ? 9.422 -33.938 -12.664 1 31.45 192 PHE B N 1
ATOM 3598 C CA . PHE B 1 192 ? 9.5 -34 -11.211 1 31.45 192 PHE B CA 1
ATOM 3599 C C . PHE B 1 192 ? 10.055 -35.344 -10.773 1 31.45 192 PHE B C 1
ATOM 3601 O O . PHE B 1 192 ? 9.305 -36.312 -10.609 1 31.45 192 PHE B O 1
ATOM 3608 N N . THR B 1 193 ? 11.07 -36.219 -11.367 1 31.16 193 THR B N 1
ATOM 3609 C CA . THR B 1 193 ? 11.609 -37.406 -10.711 1 31.16 193 THR B CA 1
ATOM 3610 C C . THR B 1 193 ? 11.875 -37.125 -9.234 1 31.16 193 THR B C 1
ATOM 3612 O O . THR B 1 193 ? 12.469 -36.094 -8.883 1 31.16 193 THR B O 1
ATOM 3615 N N . GLU B 1 194 ? 11.227 -37.812 -8.125 1 35.47 194 GLU B N 1
ATOM 3616 C CA . GLU B 1 194 ? 11.422 -38.094 -6.707 1 35.47 194 GLU B CA 1
ATOM 3617 C C . GLU B 1 194 ? 12.875 -37.875 -6.297 1 35.47 194 GLU B C 1
ATOM 3619 O O . GLU B 1 194 ? 13.156 -37.375 -5.215 1 35.47 194 GLU B O 1
ATOM 3624 N N . ASN B 1 195 ? 13.797 -39 -6.48 1 33.41 195 ASN B N 1
ATOM 3625 C CA . ASN B 1 195 ? 15.141 -39.312 -6 1 33.41 195 ASN B CA 1
ATOM 3626 C C . ASN B 1 195 ? 16.109 -38.156 -6.242 1 33.41 195 ASN B C 1
ATOM 3628 O O . ASN B 1 195 ? 16.844 -37.75 -5.34 1 33.41 195 ASN B O 1
ATOM 3632 N N . SER B 1 196 ? 16.984 -38.344 -7.32 1 32.38 196 SER B N 1
ATOM 3633 C CA . SER B 1 196 ? 18.328 -37.781 -7.363 1 32.38 196 SER B CA 1
ATOM 3634 C C . SER B 1 196 ? 18.312 -36.25 -7.355 1 32.38 196 SER B C 1
ATOM 3636 O O . SER B 1 196 ? 18.844 -35.625 -6.445 1 32.38 196 SER B O 1
ATOM 3638 N N . THR B 1 197 ? 18.406 -35.5 -8.781 1 30.64 197 THR B N 1
ATOM 3639 C CA . THR B 1 197 ? 18.734 -34.156 -9.195 1 30.64 197 THR B CA 1
ATOM 3640 C C . THR B 1 197 ? 17.547 -33.219 -8.984 1 30.64 197 THR B C 1
ATOM 3642 O O . THR B 1 197 ? 16.516 -33.344 -9.656 1 30.64 197 THR B O 1
ATOM 3645 N N . PHE B 1 198 ? 16.406 -33.188 -8.305 1 38.19 198 PHE B N 1
ATOM 3646 C CA . PHE B 1 198 ? 15.93 -31.812 -8.312 1 38.19 198 PHE B CA 1
ATOM 3647 C C . PHE B 1 198 ? 16.891 -30.922 -9.086 1 38.19 198 PHE B C 1
ATOM 3649 O O . PHE B 1 198 ? 17.922 -30.484 -8.547 1 38.19 198 PHE B O 1
ATOM 3656 N N . LEU B 1 199 ? 17.844 -31.656 -9.844 1 38.66 199 LEU B N 1
ATOM 3657 C CA . LEU B 1 199 ? 19.25 -31.812 -10.203 1 38.66 199 LEU B CA 1
ATOM 3658 C C . LEU B 1 199 ? 19.953 -30.453 -10.297 1 38.66 199 LEU B C 1
ATOM 3660 O O . LEU B 1 199 ? 20.984 -30.25 -9.664 1 38.66 199 LEU B O 1
ATOM 3664 N N . GLU B 1 200 ? 20.594 -29.844 -11.297 1 40.94 200 GLU B N 1
ATOM 3665 C CA . GLU B 1 200 ? 21.281 -28.562 -11.328 1 40.94 200 GLU B CA 1
ATOM 3666 C C . GLU B 1 200 ? 20.344 -27.422 -10.93 1 40.94 200 GLU B C 1
ATOM 3668 O O . GLU B 1 200 ? 20.234 -26.422 -11.633 1 40.94 200 GLU B O 1
ATOM 3673 N N . THR B 1 201 ? 19.234 -27.328 -10.531 1 49.59 201 THR B N 1
ATOM 3674 C CA . THR B 1 201 ? 18.141 -26.375 -10.266 1 49.59 201 THR B CA 1
ATOM 3675 C C . THR B 1 201 ? 18.562 -25.359 -9.203 1 49.59 201 THR B C 1
ATOM 3677 O O . THR B 1 201 ? 19.141 -25.734 -8.18 1 49.59 201 THR B O 1
ATOM 3680 N N . THR B 1 202 ? 18.484 -24.156 -9.594 1 61.66 202 THR B N 1
ATOM 3681 C CA . THR B 1 202 ? 19.234 -23 -9.156 1 61.66 202 THR B CA 1
ATOM 3682 C C . THR B 1 202 ? 18.906 -22.641 -7.707 1 61.66 202 THR B C 1
ATOM 3684 O O . THR B 1 202 ? 19.781 -22.25 -6.938 1 61.66 202 THR B O 1
ATOM 3687 N N . ILE B 1 203 ? 17.547 -23.062 -7.152 1 77.38 203 ILE B N 1
ATOM 3688 C CA . ILE B 1 203 ? 17.359 -22.656 -5.766 1 77.38 203 ILE B CA 1
ATOM 3689 C C . ILE B 1 203 ? 17.031 -23.875 -4.906 1 77.38 203 ILE B C 1
ATOM 3691 O O . ILE B 1 203 ? 16.109 -24.625 -5.215 1 77.38 203 ILE B O 1
ATOM 3695 N N . THR B 1 204 ? 17.844 -24.312 -3.939 1 84 204 THR B N 1
ATOM 3696 C CA . THR B 1 204 ? 17.688 -25.422 -3.018 1 84 204 THR B CA 1
ATOM 3697 C C . THR B 1 204 ? 16.562 -25.141 -2.018 1 84 204 THR B C 1
ATOM 3699 O O . THR B 1 204 ? 16.125 -24 -1.87 1 84 204 THR B O 1
ATOM 3702 N N . TYR B 1 205 ? 16.047 -26.266 -1.43 1 86.38 205 TYR B N 1
ATOM 3703 C CA . TYR B 1 205 ? 14.984 -26.141 -0.446 1 86.38 205 TYR B CA 1
ATOM 3704 C C . TYR B 1 205 ? 15.422 -25.266 0.721 1 86.38 205 TYR B C 1
ATOM 3706 O O . TYR B 1 205 ? 14.641 -24.453 1.223 1 86.38 205 TYR B O 1
ATOM 3714 N N . SER B 1 206 ? 16.578 -25.484 1.215 1 89.88 206 SER B N 1
ATOM 3715 C CA . SER B 1 206 ? 17.094 -24.672 2.314 1 89.88 206 SER B CA 1
ATOM 3716 C C . SER B 1 206 ? 17.203 -23.203 1.919 1 89.88 206 SER B C 1
ATOM 3718 O O . SER B 1 206 ? 16.922 -22.312 2.729 1 89.88 206 SER B O 1
ATOM 3720 N N . GLU B 1 207 ? 17.594 -22.906 0.743 1 91.81 207 GLU B N 1
ATOM 3721 C CA . GLU B 1 207 ? 17.672 -21.547 0.238 1 91.81 207 GLU B CA 1
ATOM 3722 C C . GLU B 1 207 ? 16.297 -20.922 0.099 1 91.81 207 GLU B C 1
ATOM 3724 O O . GLU B 1 207 ? 16.125 -19.719 0.347 1 91.81 207 GLU B O 1
ATOM 3729 N N . LEU B 1 208 ? 15.383 -21.75 -0.347 1 92.31 208 LEU B N 1
ATOM 3730 C CA . LEU B 1 208 ? 14.016 -21.266 -0.48 1 92.31 208 LEU B CA 1
ATOM 3731 C C . LEU B 1 208 ? 13.438 -20.891 0.88 1 92.31 208 LEU B C 1
ATOM 3733 O O . LEU B 1 208 ? 12.75 -19.859 1.005 1 92.31 208 LEU B O 1
ATOM 3737 N N . LYS B 1 209 ? 13.688 -21.719 1.846 1 93.44 209 LYS B N 1
ATOM 3738 C CA . LYS B 1 209 ? 13.234 -21.422 3.199 1 93.44 209 LYS B CA 1
ATOM 3739 C C . LYS B 1 209 ? 13.844 -20.109 3.707 1 93.44 209 LYS B C 1
ATOM 3741 O O . LYS B 1 209 ? 13.156 -19.281 4.309 1 93.44 209 LYS B O 1
ATOM 3746 N N . THR B 1 210 ? 15.109 -19.953 3.496 1 95 210 THR B N 1
ATOM 3747 C CA . THR B 1 210 ? 15.789 -18.719 3.887 1 95 210 THR B CA 1
ATOM 3748 C C . THR B 1 210 ? 15.195 -17.531 3.146 1 95 210 THR B C 1
ATOM 3750 O O . THR B 1 210 ? 14.969 -16.469 3.742 1 95 210 THR B O 1
ATOM 3753 N N . TRP B 1 211 ? 14.984 -17.656 1.854 1 95.06 211 TRP B N 1
ATOM 3754 C CA . TRP B 1 211 ? 14.375 -16.609 1.053 1 95.06 211 TRP B CA 1
ATOM 3755 C C . TRP B 1 211 ? 13 -16.234 1.602 1 95.06 211 TRP B C 1
ATOM 3757 O O . TRP B 1 211 ? 12.656 -15.047 1.686 1 95.06 211 TRP B O 1
ATOM 3767 N N . ASN B 1 212 ? 12.219 -17.234 1.953 1 96.31 212 ASN B N 1
ATOM 3768 C CA . ASN B 1 212 ? 10.891 -16.984 2.52 1 96.31 212 ASN B CA 1
ATOM 3769 C C . ASN B 1 212 ? 10.969 -16.172 3.803 1 96.31 212 ASN B C 1
ATOM 3771 O O . ASN B 1 212 ? 10.234 -15.195 3.969 1 96.31 212 ASN B O 1
ATOM 3775 N N . HIS B 1 213 ? 11.828 -16.562 4.645 1 97.31 213 HIS B N 1
ATOM 3776 C CA . HIS B 1 213 ? 11.961 -15.852 5.91 1 97.31 213 HIS B CA 1
ATOM 3777 C C . HIS B 1 213 ? 12.43 -14.414 5.695 1 97.31 213 HIS B C 1
ATOM 3779 O O . HIS B 1 213 ? 11.891 -13.484 6.297 1 97.31 213 HIS B O 1
ATOM 3785 N N . LEU B 1 214 ? 13.398 -14.25 4.867 1 97.62 214 LEU B N 1
ATOM 3786 C CA . LEU B 1 214 ? 13.906 -12.914 4.582 1 97.62 214 LEU B CA 1
ATOM 3787 C C . LEU B 1 214 ? 12.828 -12.047 3.934 1 97.62 214 LEU B C 1
ATOM 3789 O O . LEU B 1 214 ? 12.68 -10.875 4.277 1 97.62 214 LEU B O 1
ATOM 3793 N N . SER B 1 215 ? 12.109 -12.633 3.043 1 97.44 215 SER B N 1
ATOM 3794 C CA . SER B 1 215 ? 11.047 -11.906 2.352 1 97.44 215 SER B CA 1
ATOM 3795 C C . SER B 1 215 ? 9.93 -11.523 3.311 1 97.44 215 SER B C 1
ATOM 3797 O O . SER B 1 215 ? 9.375 -10.422 3.215 1 97.44 215 SER B O 1
ATOM 3799 N N . LEU B 1 216 ? 9.609 -12.367 4.238 1 98.06 216 LEU B N 1
ATOM 3800 C CA . LEU B 1 216 ? 8.578 -12.078 5.227 1 98.06 216 LEU B CA 1
ATOM 3801 C C . LEU B 1 216 ? 9.016 -10.953 6.156 1 98.06 216 LEU B C 1
ATOM 3803 O O . LEU B 1 216 ? 8.227 -10.055 6.461 1 98.06 216 LEU B O 1
ATOM 3807 N N . TRP B 1 217 ? 10.219 -10.977 6.453 1 98 217 TRP B N 1
ATOM 3808 C CA . TRP B 1 217 ? 10.727 -9.961 7.363 1 98 217 TRP B CA 1
ATOM 3809 C C . TRP B 1 217 ? 10.773 -8.594 6.684 1 98 217 TRP B C 1
ATOM 3811 O O . TRP B 1 217 ? 10.367 -7.586 7.27 1 98 217 TRP B O 1
ATOM 3821 N N . ARG B 1 218 ? 11.273 -8.531 5.5 1 97.88 218 ARG B N 1
ATOM 3822 C CA . ARG B 1 218 ? 11.359 -7.227 4.848 1 97.88 218 ARG B CA 1
ATOM 3823 C C . ARG B 1 218 ? 9.969 -6.648 4.594 1 97.88 218 ARG B C 1
ATOM 3825 O O . ARG B 1 218 ? 9.766 -5.441 4.727 1 97.88 218 ARG B O 1
ATOM 3832 N N . ALA B 1 219 ? 9.031 -7.539 4.277 1 98.12 219 ALA B N 1
ATOM 3833 C CA . ALA B 1 219 ? 7.66 -7.09 4.07 1 98.12 219 ALA B CA 1
ATOM 3834 C C . ALA B 1 219 ? 7.035 -6.613 5.379 1 98.12 219 ALA B C 1
ATOM 3836 O O . ALA B 1 219 ? 6.355 -5.586 5.41 1 98.12 219 ALA B O 1
ATOM 3837 N N . LEU B 1 220 ? 7.285 -7.277 6.426 1 98.12 220 LEU B N 1
ATOM 3838 C CA . LEU B 1 220 ? 6.75 -6.93 7.738 1 98.12 220 LEU B CA 1
ATOM 3839 C C . LEU B 1 220 ? 7.312 -5.594 8.219 1 98.12 220 LEU B C 1
ATOM 3841 O O . LEU B 1 220 ? 6.582 -4.766 8.758 1 98.12 220 LEU B O 1
ATOM 3845 N N . LEU B 1 221 ? 8.531 -5.426 8.039 1 98.44 221 LEU B N 1
ATOM 3846 C CA . LEU B 1 221 ? 9.172 -4.184 8.461 1 98.44 221 LEU B CA 1
ATOM 3847 C C . LEU B 1 221 ? 8.617 -2.994 7.688 1 98.44 221 LEU B C 1
ATOM 3849 O O . LEU B 1 221 ? 8.375 -1.932 8.266 1 98.44 221 LEU B O 1
ATOM 3853 N N . ALA B 1 222 ? 8.469 -3.174 6.398 1 98.12 222 ALA B N 1
ATOM 3854 C CA . ALA B 1 222 ? 7.875 -2.115 5.586 1 98.12 222 ALA B CA 1
ATOM 3855 C C . ALA B 1 222 ? 6.465 -1.781 6.062 1 98.12 222 ALA B C 1
ATOM 3857 O O . ALA B 1 222 ? 6.09 -0.609 6.141 1 98.12 222 ALA B O 1
ATOM 3858 N N . PHE B 1 223 ? 5.734 -2.801 6.371 1 97.94 223 PHE B N 1
ATOM 3859 C CA . PHE B 1 223 ? 4.375 -2.627 6.875 1 97.94 223 PHE B CA 1
ATOM 3860 C C . PHE B 1 223 ? 4.383 -1.887 8.203 1 97.94 223 PHE B C 1
ATOM 3862 O O . PHE B 1 223 ? 3.617 -0.938 8.398 1 97.94 223 PHE B O 1
ATOM 3869 N N . VAL B 1 224 ? 5.195 -2.26 9.086 1 97 224 VAL B N 1
ATOM 3870 C CA . VAL B 1 224 ? 5.285 -1.669 10.414 1 97 224 VAL B CA 1
ATOM 3871 C C . VAL B 1 224 ? 5.727 -0.211 10.305 1 97 224 VAL B C 1
ATOM 3873 O O . VAL B 1 224 ? 5.227 0.653 11.031 1 97 224 VAL B O 1
ATOM 3876 N N . ALA B 1 225 ? 6.652 0.022 9.453 1 97.44 225 ALA B N 1
ATOM 3877 C CA . ALA B 1 225 ? 7.117 1.393 9.25 1 97.44 225 ALA B CA 1
ATOM 3878 C C . ALA B 1 225 ? 5.969 2.305 8.836 1 97.44 225 ALA B C 1
ATOM 3880 O O . ALA B 1 225 ? 5.863 3.438 9.312 1 97.44 225 ALA B O 1
ATOM 3881 N N . TRP B 1 226 ? 5.105 1.839 7.984 1 96.44 226 TRP B N 1
ATOM 3882 C CA . TRP B 1 226 ? 3.947 2.609 7.547 1 96.44 226 TRP B CA 1
ATOM 3883 C C . TRP B 1 226 ? 3 2.873 8.711 1 96.44 226 TRP B C 1
ATOM 3885 O O . TRP B 1 226 ? 2.52 3.996 8.891 1 96.44 226 TRP B O 1
ATOM 3895 N N . ILE B 1 227 ? 2.824 1.891 9.523 1 95.44 227 ILE B N 1
ATOM 3896 C CA . ILE B 1 227 ? 1.92 2.023 10.664 1 95.44 227 ILE B CA 1
ATOM 3897 C C . ILE B 1 227 ? 2.48 3.045 11.648 1 95.44 227 ILE B C 1
ATOM 3899 O O . ILE B 1 227 ? 1.744 3.895 12.156 1 95.44 227 ILE B O 1
ATOM 3903 N N . VAL B 1 228 ? 3.727 2.965 11.883 1 94.56 228 VAL B N 1
ATOM 3904 C CA . VAL B 1 228 ? 4.367 3.867 12.836 1 94.56 228 VAL B CA 1
ATOM 3905 C C . VAL B 1 228 ? 4.32 5.297 12.305 1 94.56 228 VAL B C 1
ATOM 3907 O O . VAL B 1 228 ? 4.031 6.234 13.055 1 94.56 228 VAL B O 1
ATOM 3910 N N . LEU B 1 229 ? 4.609 5.43 11.047 1 92.5 229 LEU B N 1
ATOM 3911 C CA . LEU B 1 229 ? 4.59 6.766 10.453 1 92.5 229 LEU B CA 1
ATOM 3912 C C . LEU B 1 229 ? 3.189 7.363 10.508 1 92.5 229 LEU B C 1
ATOM 3914 O O . LEU B 1 229 ? 3.031 8.562 10.734 1 92.5 229 LEU B O 1
ATOM 3918 N N . GLY B 1 230 ? 2.225 6.582 10.281 1 88.94 230 GLY B N 1
ATOM 3919 C CA . GLY B 1 230 ? 0.852 7.059 10.211 1 88.94 230 GLY B CA 1
ATOM 3920 C C . GLY B 1 230 ? 0.296 7.465 11.57 1 88.94 230 GLY B C 1
ATOM 3921 O O . GLY B 1 230 ? -0.619 8.289 11.648 1 88.94 230 GLY B O 1
ATOM 3922 N N . PHE B 1 231 ? 0.773 6.867 12.539 1 83.94 231 PHE B N 1
ATOM 3923 C CA . PHE B 1 231 ? 0.279 7.207 13.867 1 83.94 231 PHE B CA 1
ATOM 3924 C C . PHE B 1 231 ? 1.045 8.391 14.438 1 83.94 231 PHE B C 1
ATOM 3926 O O . PHE B 1 231 ? 2.197 8.258 14.859 1 83.94 231 PHE B O 1
ATOM 3933 N N . GLN B 1 232 ? 0.8 9.586 13.969 1 71 232 GLN B N 1
ATOM 3934 C CA . GLN B 1 232 ? 1.396 10.797 14.516 1 71 232 GLN B CA 1
ATOM 3935 C C . GLN B 1 232 ? 0.396 11.562 15.375 1 71 232 GLN B C 1
ATOM 3937 O O . GLN B 1 232 ? -0.727 11.836 14.945 1 71 232 GLN B O 1
ATOM 3942 N N . PRO B 1 233 ? 0.751 11.586 16.609 1 61.78 233 PRO B N 1
ATOM 3943 C CA . PRO B 1 233 ? -0.164 12.391 17.422 1 61.78 233 PRO B CA 1
ATOM 3944 C C . PRO B 1 233 ? -0.34 13.805 16.875 1 61.78 233 PRO B C 1
ATOM 3946 O O . PRO B 1 233 ? 0.623 14.414 16.406 1 61.78 233 PRO B O 1
ATOM 3949 N N . PRO B 1 234 ? -1.598 14.219 16.531 1 54.28 234 PRO B N 1
ATOM 3950 C CA . PRO B 1 234 ? -1.824 15.586 16.047 1 54.28 234 PRO B CA 1
ATOM 3951 C C . PRO B 1 234 ? -1.209 16.641 16.938 1 54.28 234 PRO B C 1
ATOM 3953 O O . PRO B 1 234 ? -1.304 16.547 18.172 1 54.28 234 PRO B O 1
ATOM 3956 N N . GLU B 1 235 ? -0.316 17.375 16.328 1 56.62 235 GLU B N 1
ATOM 3957 C CA . GLU B 1 235 ? 0.341 18.453 17.031 1 56.62 235 GLU B CA 1
ATOM 3958 C C . GLU B 1 235 ? -0.648 19.219 17.906 1 56.62 235 GLU B C 1
ATOM 3960 O O . GLU B 1 235 ? -0.333 19.578 19.047 1 56.62 235 GLU B O 1
ATOM 3965 N N . ASP B 1 236 ? -1.804 19.344 17.406 1 53 236 ASP B N 1
ATOM 3966 C CA . ASP B 1 236 ? -2.773 20.172 18.094 1 53 236 ASP B CA 1
ATOM 3967 C C . ASP B 1 236 ? -3.225 19.516 19.406 1 53 236 ASP B C 1
ATOM 3969 O O . ASP B 1 236 ? -3.441 20.203 20.406 1 53 236 ASP B O 1
ATOM 3973 N N . MET B 1 237 ? -3.354 18.266 19.375 1 53 237 MET B N 1
ATOM 3974 C CA . MET B 1 237 ? -3.865 17.625 20.578 1 53 237 MET B CA 1
ATOM 3975 C C . MET B 1 237 ? -2.855 17.734 21.719 1 53 237 MET B C 1
ATOM 3977 O O . MET B 1 237 ? -3.229 18.016 22.859 1 53 237 MET B O 1
ATOM 3981 N N . LEU B 1 238 ? -1.668 17.5 21.328 1 54.84 238 LEU B N 1
ATOM 3982 C CA . LEU B 1 238 ? -0.634 17.609 22.359 1 54.84 238 LEU B CA 1
ATOM 3983 C C . LEU B 1 238 ? -0.49 19.047 22.828 1 54.84 238 LEU B C 1
ATOM 3985 O O . LEU B 1 238 ? -0.344 19.297 24.031 1 54.84 238 LEU B O 1
ATOM 3989 N N . GLN B 1 239 ? -0.683 19.875 21.922 1 55.56 239 GLN B N 1
ATOM 3990 C CA . GLN B 1 239 ? -0.621 21.281 22.312 1 55.56 239 GLN B CA 1
ATOM 3991 C C . GLN B 1 239 ? -1.809 21.672 23.188 1 55.56 239 GLN B C 1
ATOM 3993 O O . GLN B 1 239 ? -1.653 22.391 24.172 1 55.56 239 GLN B O 1
ATOM 3998 N N . ASN B 1 240 ? -2.961 21.156 22.797 1 55.19 240 ASN B N 1
ATOM 3999 C CA . ASN B 1 240 ? -4.148 21.469 23.594 1 55.19 240 ASN B CA 1
ATOM 4000 C C . ASN B 1 240 ? -4.086 20.844 24.984 1 55.19 240 ASN B C 1
ATOM 4002 O O . ASN B 1 240 ? -4.504 21.469 25.953 1 55.19 240 ASN B O 1
ATOM 4006 N N . HIS B 1 241 ? -3.627 19.672 25 1 55.75 241 HIS B N 1
ATOM 4007 C CA . HIS B 1 241 ? -3.461 19.031 26.297 1 55.75 241 HIS B CA 1
ATOM 4008 C C . HIS B 1 241 ? -2.455 19.797 27.156 1 55.75 241 HIS B C 1
ATOM 4010 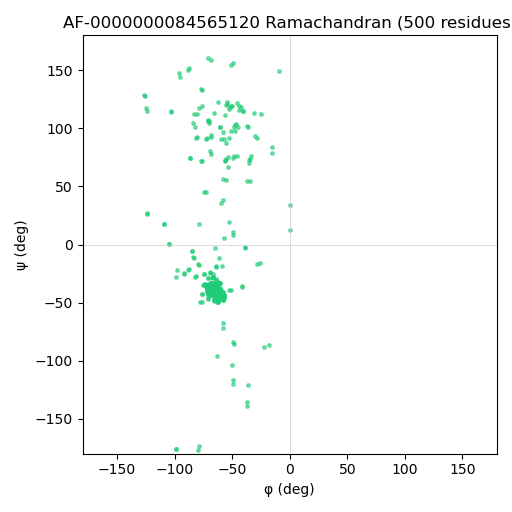O O . HIS B 1 241 ? -2.674 19.984 28.359 1 55.75 241 HIS B O 1
ATOM 4016 N N . LEU B 1 242 ? -1.467 20.234 26.516 1 53.91 242 LEU B N 1
ATOM 4017 C CA . LEU B 1 242 ? -0.453 21 27.219 1 53.91 242 LEU B CA 1
ATOM 4018 C C . LEU B 1 242 ? -1.004 22.359 27.672 1 53.91 242 LEU B C 1
ATOM 4020 O O . LEU B 1 242 ? -0.736 22.797 28.781 1 53.91 242 LEU B O 1
ATOM 4024 N N . LYS B 1 243 ? -1.803 22.859 26.875 1 55.41 243 LYS B N 1
ATOM 4025 C CA . LYS B 1 243 ? -2.424 24.125 27.234 1 55.41 243 LYS B CA 1
ATOM 4026 C C . LYS B 1 243 ? -3.428 23.953 28.359 1 55.41 243 LYS B C 1
ATOM 4028 O O . LYS B 1 243 ? -3.52 24.797 29.25 1 55.41 243 LYS B O 1
ATOM 4033 N N . SER B 1 244 ? -4.129 22.922 28.312 1 56.34 244 SER B N 1
ATOM 4034 C CA . SER B 1 244 ? -5.082 22.656 29.391 1 56.34 244 SER B CA 1
ATOM 4035 C C . SER B 1 244 ? -4.371 22.391 30.703 1 56.34 244 SER B C 1
ATOM 4037 O O . SER B 1 244 ? -4.859 22.766 31.766 1 56.34 244 SER B O 1
ATOM 4039 N N . MET B 1 245 ? -3.275 21.672 30.578 1 56.16 245 MET B N 1
ATOM 4040 C CA . MET B 1 245 ? -2.486 21.406 31.781 1 56.16 245 MET B CA 1
ATOM 4041 C C . MET B 1 245 ? -1.885 22.703 32.312 1 56.16 245 MET B C 1
ATOM 4043 O O . MET B 1 245 ? -1.775 22.875 33.531 1 56.16 245 MET B O 1
ATOM 4047 N N . GLU B 1 246 ? -1.506 23.578 31.422 1 55.88 246 GLU B N 1
ATOM 4048 C CA . GLU B 1 246 ? -0.976 24.875 31.812 1 55.88 246 GLU B CA 1
ATOM 4049 C C . GLU B 1 246 ? -2.045 25.719 32.5 1 55.88 246 GLU B C 1
ATOM 4051 O O . GLU B 1 246 ? -1.748 26.484 33.406 1 55.88 246 GLU B O 1
ATOM 4056 N N . ALA B 1 247 ? -3.223 25.578 32.031 1 52.88 247 ALA B N 1
ATOM 4057 C CA . ALA B 1 247 ? -4.32 26.328 32.625 1 52.88 247 ALA B CA 1
ATOM 4058 C C . ALA B 1 247 ? -4.598 25.859 34.062 1 52.88 247 ALA B C 1
ATOM 4060 O O . ALA B 1 247 ? -5.109 26.609 34.875 1 52.88 247 ALA B O 1
ATOM 4061 N N . TYR B 1 248 ? -4.32 24.672 34.375 1 48.66 248 TYR B N 1
ATOM 4062 C CA . TYR B 1 248 ? -4.512 24.141 35.719 1 48.66 248 TYR B CA 1
ATOM 4063 C C . TYR B 1 248 ? -3.32 24.469 36.594 1 48.66 248 TYR B C 1
ATOM 4065 O O . TYR B 1 248 ? -3.348 24.219 37.812 1 48.66 248 TYR B O 1
ATOM 4073 N N . LEU B 1 249 ? -2.266 24.953 36 1 46.06 249 LEU B N 1
ATOM 4074 C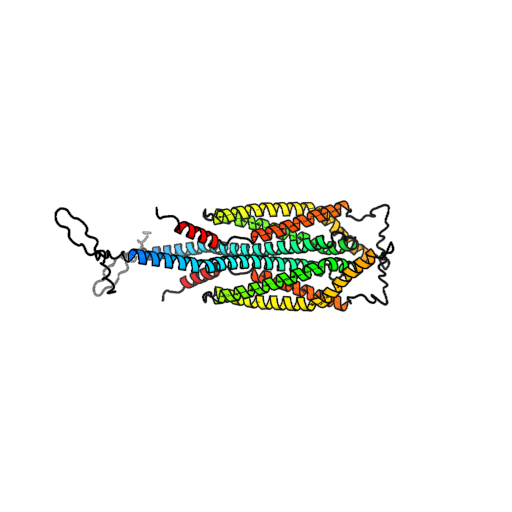 CA . LEU B 1 249 ? -1.156 25.359 36.844 1 46.06 249 LEU B CA 1
ATOM 4075 C C . LEU B 1 249 ? -1.498 26.625 37.625 1 46.06 249 LEU B C 1
ATOM 4077 O O . LEU B 1 249 ? -2 27.594 37.031 1 46.06 249 LEU B O 1
ATOM 4081 N N . PRO B 1 250 ? -1.75 26.5 38.969 1 44.12 250 PRO B N 1
ATOM 4082 C CA . PRO B 1 250 ? -2.006 27.672 39.812 1 44.12 250 PRO B CA 1
ATOM 4083 C C . PRO B 1 250 ? -1.089 28.844 39.469 1 44.12 250 PRO B C 1
ATOM 4085 O O . PRO B 1 250 ? 0.058 28.656 39.062 1 44.12 250 PRO B O 1
ATOM 4088 N N . ASP B 1 251 ? -1.729 30.031 38.938 1 46.81 251 ASP B N 1
ATOM 4089 C CA . ASP B 1 251 ? -0.946 31.25 38.844 1 46.81 251 ASP B CA 1
ATOM 4090 C C . ASP B 1 251 ? -0.001 31.391 40.031 1 46.81 251 ASP B C 1
ATOM 4092 O O . ASP B 1 251 ? -0.436 31.344 41.188 1 46.81 251 ASP B O 1
ATOM 4096 N N . LYS B 1 252 ? 1.207 31.109 39.875 1 39.25 252 LYS B N 1
ATOM 4097 C CA . LYS B 1 252 ? 2.1 31.547 40.938 1 39.25 252 LYS B CA 1
ATOM 4098 C C . LYS B 1 252 ? 2.074 33.062 41.094 1 39.25 252 LYS B C 1
ATOM 4100 O O . LYS B 1 252 ? 2.02 33.781 40.094 1 39.25 252 LYS B O 1
#

Foldseek 3Di:
DPDDPDPPPQDFDDDDPDRDSPRVVPPVVPPCVVVVVVVVVVVVVVCVVVVVVVVVVVVVLVVLLVVLLVLLVVLLVLLVVLLVVCVVCVPPCDLVNLLVVLVVLVVSLVSNLVSLVSNLVSLVVQLVVLVVDDDDPLSVVVNVLSVVLNVLSVVLNVLSVVLVVVSVLSNVSNVVVVVCVVVDDPDPPPPPPDDDDPPPNSADPVNVVVSSVSSNSSSVSSNVSSVSVPPRDPPVVVVVVVVVVVVPPPPD/DPPDPDPPPQDFDDDDPDRDSPPPPPPPVPPCVVVVVVVVVVVVVVCCVVVVVVVVVVVVLVVLLVVLLVLLVVLLVLLVVLLVVCVVCVPPCDLVNLLVVLVVLVVSLVSNLVSLVSNLVSLVVQLVVLVVDDDDPLSVVSNVLSVVLNVLSVVLNVLSVVLVVVSVLSNVSNVVVVVCVVVDDPCPPPPPPPDDCCDVRRADPVNVNVSSVSSNSSSVSSNVSSVSVPPRDPPVVVVVVVVVVVVPPPPD

pLDDT: mean 73.66, std 22.61, range [28.14, 98.5]

Secondary structure (DSSP, 8-state):
-----------EEE-SSSEEE--TT------HHHHHHHHHHHHHHHHHHHHHHHHHHHHHHHHHHHHHHHHHHHHHHHHHHHHHHHHHTTT---HHHHHHHHHHHHHHHHHHHHHHHHHHHHHHHHHHHHHHS---HHHHHHHHHHHHHHHHHHHHHHHHHHTHHHHHHHHHHHHHHHHHHHH--S-------SSS---S-SS-HHHHHHHHHHHHHHHHHHHHHHHHHH----HHHHHHHHHHHHHTS---/-----------EEE-SSSEEE--TT------HHHHHHHHHHHHHHHHHHHHHHHHHHHHHHHHHHHHHHHHHHHHHHHHHHHHHHHHHTTT---HHHHHHHHHHHHHHHHHHHHHHHHHHHHHHHHHHHHHHS---HHHHHHHHHHHHHHHHHHHHHHHHHHTHHHHHHHHHHHHHHHHHHHH--S-------SSS-STT-SS-HHHHHHHHHHHHHHHHHHHHHHHHHH----HHHHHHHHHHHHHT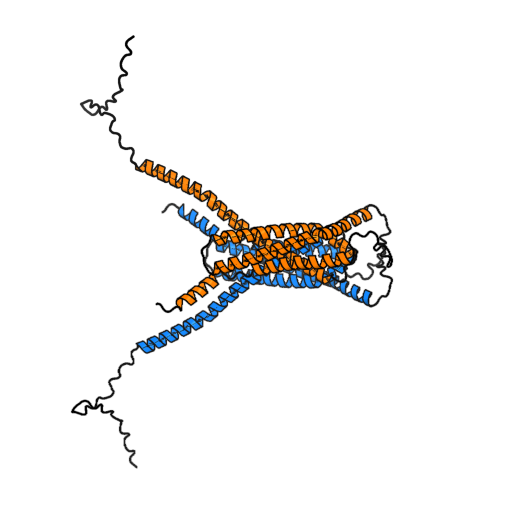S---